Protein AF-K6V231-F1 (afdb_monomer)

Nearest PDB structures (foldseek):
  6s7t-assembly1_A  TM=4.686E-01  e=3.035E-02  Homo sapiens
  8b6l-assembly1_I  TM=4.261E-01  e=8.753E-02  Homo sapiens

Foldseek 3Di:
DPPVVVVVVVVVVVVVVVVVVVVVVVVVVVVVVVVVQVVVLVVCLVVLLVVLLVLLLVLLVVLLVVLQVVCVVDPDDDQCVCVVDVCPPDPLCSSQSSQCPDVSVLLLVCLVVQNFAPDLLSLQFFCLLSVVLNVVVVVCPPVCPPDDPSSSSWVSLLVVLSVLLSLLLSLQLLLLLLVLVVVLVVVVVLDDDPPPDDDDDDDDDDDDDDDDDDDDDPPPPPPPPDLSVPCNGSVSSNVVSSVRSVVSSNDPVCSLSRGSHLCSLLSSLQSQLSSLLSVLVVDPVVCSVVSPVSSLLSLQSSCSRGVLSLLVLLLLVLSLCQPQPLNCVVLVVDDPPDDDDDDDDDDDDDDDDDDDDDDDDDDDDDDDDDDDPPPVVVSVVCVVPPVSVVSNCVSVVVSVVSSCSSCVSVVLSQLLSCCLAQFQQDDPVVNVQSSNVVSSSVVCVVCVVVSVVSPPGPDDDDPPRDHDPQSPDPDRGSNQVSCCPPVVFDQQCCVVPNDPVVVVCVVVVVVLCCVVVSCVVDVPPPDPDDDDPSNDSVNSVNVSVVVVVRRD

Solvent-accessible surface area (backbone atoms only — not comparable to full-atom values): 32390 Å² total; per-residue (Å²): 142,81,70,75,68,56,64,56,56,59,49,57,55,52,52,55,52,50,53,55,50,50,54,54,50,53,53,50,50,54,48,50,51,50,51,52,50,50,52,58,48,63,70,47,49,63,59,50,46,50,50,52,38,52,52,35,50,52,50,49,53,51,51,51,52,50,49,47,54,48,55,72,75,43,84,74,86,79,65,64,60,60,76,76,49,83,48,93,84,44,77,64,42,78,59,49,54,70,38,35,50,77,72,14,40,58,44,49,52,25,34,75,55,63,40,44,57,89,51,78,68,51,68,74,60,47,60,45,52,28,52,52,42,45,51,53,52,61,72,51,62,84,76,57,87,87,58,52,72,67,53,48,50,45,49,50,31,23,54,52,13,43,54,29,37,30,51,23,38,46,27,42,25,52,34,44,30,54,53,45,50,53,54,44,52,59,52,60,74,70,55,73,83,80,82,78,85,76,87,80,83,90,86,82,88,83,91,80,90,81,90,82,89,84,82,89,82,85,78,80,76,78,77,82,86,43,82,75,81,64,41,84,44,73,68,44,28,49,52,52,12,50,51,53,24,46,56,65,56,69,44,80,84,42,58,45,31,53,12,31,50,53,49,8,55,32,47,22,25,45,38,40,16,53,31,25,45,56,47,20,76,77,42,62,77,80,56,16,59,55,26,41,50,52,13,41,52,25,30,15,54,19,11,32,40,35,73,74,28,50,56,53,50,46,45,50,48,46,49,53,49,64,68,30,67,64,55,38,52,77,69,64,75,64,79,84,78,78,82,82,85,81,83,86,77,83,88,78,91,82,82,90,88,83,82,89,82,89,80,89,87,88,89,84,82,90,80,91,80,91,77,82,79,56,72,65,60,59,56,54,55,54,55,65,40,68,68,54,45,49,52,52,52,52,52,52,51,49,51,49,52,49,48,48,52,25,42,42,46,45,52,54,54,52,47,50,54,41,56,73,72,59,50,76,62,63,55,70,71,56,48,66,59,39,33,22,47,67,53,37,53,55,54,43,71,74,43,52,65,69,68,70,59,61,81,88,42,76,86,76,95,66,98,80,70,83,80,53,79,44,61,75,39,98,71,62,45,64,59,63,48,39,32,43,74,77,66,69,48,43,82,47,33,46,82,77,59,69,55,78,70,60,61,79,47,41,72,58,53,49,54,53,49,50,53,52,52,48,47,73,76,54,72,83,57,77,76,96,54,79,87,62,70,85,7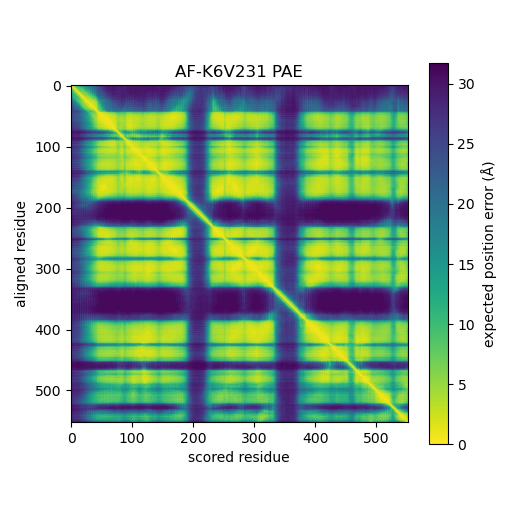1,40,79,63,41,27,55,52,52,45,51,49,57,58,63,42,66,83

pLDDT: mean 71.17, std 23.86, range [22.12, 97.31]

Radius of gyration: 33.74 Å; Cα contacts (8 Å, |Δi|>4): 438; chains: 1; bounding box: 111×72×109 Å

Structure (mmCIF, N/CA/C/O backbone):
data_AF-K6V231-F1
#
_entry.id   AF-K6V231-F1
#
loop_
_atom_site.group_PDB
_atom_site.id
_atom_site.type_symbol
_atom_site.label_atom_id
_atom_site.label_alt_id
_atom_site.label_comp_id
_atom_site.label_asym_id
_atom_site.label_entity_id
_atom_site.label_seq_id
_atom_site.pdbx_PDB_ins_code
_atom_site.Cartn_x
_atom_site.Cartn_y
_atom_site.Cartn_z
_atom_site.occupancy
_atom_site.B_iso_or_equiv
_atom_site.auth_seq_id
_atom_site.auth_comp_id
_atom_site.auth_asym_id
_atom_site.auth_atom_id
_atom_site.pdbx_PDB_model_num
ATOM 1 N N . MET A 1 1 ? -56.237 8.944 68.461 1.00 47.88 1 MET A N 1
ATOM 2 C CA . MET A 1 1 ? -56.038 8.348 67.117 1.00 47.88 1 MET A CA 1
ATOM 3 C C . MET A 1 1 ? -55.578 9.382 66.072 1.00 47.88 1 MET A C 1
ATOM 5 O O . MET A 1 1 ? -56.003 9.311 64.929 1.00 47.88 1 MET A O 1
ATOM 9 N N . ARG A 1 2 ? -54.722 10.358 66.423 1.00 43.94 2 ARG A N 1
ATOM 10 C CA . ARG A 1 2 ? -54.173 11.336 65.455 1.00 43.94 2 ARG A CA 1
ATOM 11 C C . ARG A 1 2 ? -52.656 11.549 65.567 1.00 43.94 2 ARG A C 1
ATOM 13 O O . ARG A 1 2 ? -52.140 12.399 64.859 1.00 43.94 2 ARG A O 1
ATOM 20 N N . ASP A 1 3 ? -51.979 10.759 66.405 1.00 43.75 3 ASP A N 1
ATOM 21 C CA . ASP A 1 3 ? -50.523 10.831 66.617 1.00 43.75 3 ASP A CA 1
ATOM 22 C C . ASP A 1 3 ? -49.759 9.601 66.097 1.00 43.75 3 ASP A C 1
ATOM 24 O O . ASP A 1 3 ? -48.556 9.677 65.895 1.00 43.75 3 ASP A O 1
ATOM 28 N N . GLU A 1 4 ? -50.432 8.488 65.781 1.00 44.66 4 GLU A N 1
ATOM 29 C CA . GLU A 1 4 ? -49.761 7.282 65.253 1.00 44.66 4 GLU A CA 1
ATOM 30 C C . GLU A 1 4 ? -49.577 7.296 63.724 1.00 44.66 4 GLU A C 1
ATOM 32 O O . GLU A 1 4 ? -48.798 6.516 63.192 1.00 44.66 4 GLU A O 1
ATOM 37 N N . GLY A 1 5 ? -50.243 8.205 63.001 1.00 41.81 5 GLY A N 1
ATOM 38 C CA . GLY A 1 5 ? -50.117 8.322 61.540 1.00 41.81 5 GLY A CA 1
ATOM 39 C C . GLY A 1 5 ? -48.947 9.191 61.062 1.00 41.81 5 GLY A C 1
ATOM 40 O O . GLY A 1 5 ? -48.560 9.095 59.905 1.00 41.81 5 GLY A O 1
ATOM 41 N N . ARG A 1 6 ? -48.376 10.034 61.935 1.00 41.50 6 ARG A N 1
ATOM 42 C CA . ARG A 1 6 ? -47.298 10.973 61.569 1.00 41.50 6 ARG A CA 1
ATOM 43 C C . ARG A 1 6 ? -45.908 10.337 61.654 1.00 41.50 6 ARG A C 1
ATOM 45 O O . ARG A 1 6 ? -45.062 10.613 60.818 1.00 41.50 6 ARG A O 1
ATOM 52 N N . ALA A 1 7 ? -45.720 9.419 62.603 1.00 45.03 7 ALA A N 1
ATOM 53 C CA . ALA A 1 7 ? -44.457 8.709 62.804 1.00 45.03 7 ALA A CA 1
ATOM 54 C C . ALA A 1 7 ? -44.147 7.672 61.704 1.00 45.03 7 ALA A C 1
ATOM 56 O O . ALA A 1 7 ? -42.986 7.349 61.484 1.00 45.03 7 ALA A O 1
ATOM 57 N N . VAL A 1 8 ? -45.165 7.161 61.000 1.00 49.16 8 VAL A N 1
ATOM 58 C CA . VAL A 1 8 ? -44.975 6.205 59.891 1.00 49.16 8 VAL A CA 1
ATOM 59 C C . VAL A 1 8 ? -44.583 6.928 58.594 1.00 49.16 8 VAL A C 1
ATOM 61 O O . VAL A 1 8 ? -43.718 6.449 57.872 1.00 49.16 8 VAL A O 1
ATOM 64 N N . GLN A 1 9 ? -45.136 8.120 58.343 1.00 43.50 9 GLN A N 1
ATOM 65 C CA . GLN A 1 9 ? -44.786 8.940 57.174 1.00 43.50 9 GLN A CA 1
ATOM 66 C C . GLN A 1 9 ? -43.379 9.554 57.266 1.00 43.50 9 GLN A C 1
ATOM 68 O O . GLN A 1 9 ? -42.670 9.593 56.266 1.00 43.50 9 GLN A O 1
ATOM 73 N N . GLU A 1 10 ? -42.943 9.976 58.460 1.00 44.50 10 GLU A N 1
ATOM 74 C CA . GLU A 1 10 ? -41.580 10.496 58.668 1.00 44.50 10 GLU A CA 1
ATOM 75 C C . GLU A 1 10 ? -40.501 9.399 58.577 1.00 44.50 10 GLU A C 1
ATOM 77 O O . GLU A 1 10 ? -39.359 9.703 58.245 1.00 44.50 10 GLU A O 1
ATOM 82 N N . GLY A 1 11 ? -40.847 8.128 58.825 1.00 43.41 11 GLY A N 1
ATOM 83 C CA . GLY A 1 11 ? -39.935 6.989 58.667 1.00 43.41 11 GLY A CA 1
ATOM 84 C C . GLY A 1 11 ? -39.717 6.574 57.207 1.00 43.41 11 GLY A C 1
ATOM 85 O O . GLY A 1 11 ? -38.583 6.322 56.810 1.00 43.41 11 GLY A O 1
ATOM 86 N N . GLU A 1 12 ? -40.776 6.564 56.389 1.00 45.47 12 GLU A N 1
ATOM 87 C CA . GLU A 1 12 ? -40.689 6.213 54.960 1.00 45.47 12 GLU A CA 1
ATOM 88 C C . GLU A 1 12 ? -39.996 7.300 54.114 1.00 45.47 12 GLU A C 1
ATOM 90 O O . GLU A 1 12 ? -39.279 6.971 53.168 1.00 45.47 12 GLU A O 1
ATOM 95 N N . GLU A 1 13 ? -40.137 8.589 54.460 1.00 42.22 13 GLU A N 1
ATOM 96 C CA . GLU A 1 13 ? -39.382 9.675 53.805 1.00 42.22 13 GLU A CA 1
ATOM 97 C C . GLU A 1 13 ? -37.883 9.649 54.159 1.00 42.22 13 GLU A C 1
ATOM 99 O O . GLU A 1 13 ? -37.046 9.996 53.321 1.00 42.22 13 GLU A O 1
ATOM 104 N N . HIS A 1 14 ? -37.526 9.202 55.369 1.00 45.19 14 HIS A N 1
ATOM 105 C CA . HIS A 1 14 ? -36.130 9.089 55.802 1.00 45.19 14 HIS A CA 1
ATOM 106 C C . HIS A 1 14 ? -35.399 7.902 55.149 1.00 45.19 14 HIS A C 1
ATOM 108 O O . HIS A 1 14 ? -34.222 8.039 54.809 1.00 45.19 14 HIS A O 1
ATOM 114 N N . ASP A 1 15 ? -36.087 6.775 54.926 1.00 48.91 15 ASP A N 1
ATOM 115 C CA . ASP A 1 15 ? -35.526 5.608 54.222 1.00 48.91 15 ASP A CA 1
ATOM 116 C C . ASP A 1 15 ? -35.335 5.885 52.718 1.00 48.91 15 ASP A C 1
ATOM 118 O O . ASP A 1 15 ? -34.279 5.576 52.163 1.00 48.91 15 ASP A O 1
ATOM 122 N N . GLN A 1 16 ? -36.284 6.571 52.063 1.00 46.75 16 GLN A N 1
ATOM 123 C CA . GLN A 1 16 ? -36.151 6.944 50.644 1.00 46.75 16 GLN A CA 1
ATOM 124 C C . GLN A 1 16 ? -35.034 7.975 50.393 1.00 46.75 16 GLN A C 1
ATOM 126 O O . GLN A 1 16 ? -34.379 7.938 49.349 1.00 46.75 16 GLN A O 1
ATOM 131 N N . GLN A 1 17 ? -34.777 8.887 51.340 1.00 42.44 17 GLN A N 1
ATOM 132 C CA . GLN A 1 17 ? -33.642 9.818 51.258 1.00 42.44 17 GLN A CA 1
ATOM 133 C C . GLN A 1 17 ? -32.291 9.129 51.503 1.00 42.44 17 GLN A C 1
ATOM 135 O O . GLN A 1 17 ? -31.295 9.527 50.896 1.00 42.44 17 GLN A O 1
ATOM 140 N N . GLY A 1 18 ? -32.248 8.096 52.351 1.00 46.84 18 GLY A N 1
ATOM 141 C CA . GLY A 1 18 ? -31.050 7.290 52.599 1.00 46.84 18 GLY A CA 1
ATOM 142 C C . GLY A 1 18 ? -30.643 6.432 51.397 1.00 46.84 18 GLY A C 1
ATOM 143 O O . GLY A 1 18 ? -29.465 6.409 51.041 1.00 46.84 18 GLY A O 1
ATOM 144 N N . GLU A 1 19 ? -31.606 5.795 50.722 1.00 49.88 19 GLU A N 1
ATOM 145 C CA . GLU A 1 19 ? -31.354 5.026 49.492 1.00 49.88 19 GLU A CA 1
ATOM 146 C C . GLU A 1 19 ? -30.907 5.925 48.327 1.00 49.88 19 GLU A C 1
ATOM 148 O O . GLU A 1 19 ? -29.916 5.617 47.666 1.00 49.88 19 GLU A O 1
ATOM 153 N N . GLN A 1 20 ? -31.543 7.089 48.128 1.00 45.91 20 GLN A N 1
ATOM 154 C CA . GLN A 1 20 ? -31.125 8.043 47.087 1.00 45.91 20 GLN A CA 1
ATOM 155 C C . GLN A 1 20 ? -29.734 8.645 47.341 1.00 45.91 20 GLN A C 1
ATOM 157 O O . GLN A 1 20 ? -29.001 8.915 46.388 1.00 45.91 20 GLN A O 1
ATOM 162 N N . GLN A 1 21 ? -29.346 8.861 48.603 1.00 45.47 21 GLN A N 1
ATOM 163 C CA . GLN A 1 21 ? -27.990 9.308 48.948 1.00 45.47 21 GLN A CA 1
ATOM 164 C C . GLN A 1 21 ? -26.950 8.195 48.764 1.00 45.47 21 GLN A C 1
ATOM 166 O O . GLN A 1 21 ? -25.845 8.480 48.305 1.00 45.47 21 GLN A O 1
ATOM 171 N N . GLY A 1 22 ? -27.307 6.940 49.060 1.00 51.12 22 GLY A N 1
ATOM 172 C CA . GLY A 1 22 ? -26.462 5.770 48.813 1.00 51.12 22 GLY A CA 1
ATOM 173 C C . GLY A 1 22 ? -26.169 5.559 47.327 1.00 51.12 22 GLY A C 1
ATOM 174 O O . GLY A 1 22 ? -25.004 5.459 46.951 1.00 51.12 22 GLY A O 1
ATOM 175 N N . GLU A 1 23 ? -27.197 5.596 46.472 1.00 52.31 23 GLU A N 1
ATOM 176 C CA . GLU A 1 23 ? -27.041 5.459 45.015 1.00 52.31 23 GLU A CA 1
ATOM 177 C C . GLU A 1 23 ? -26.208 6.600 44.408 1.00 52.31 23 GLU A C 1
ATOM 179 O O . GLU A 1 23 ? -25.326 6.358 43.584 1.00 52.31 23 GLU A O 1
ATOM 184 N N . GLN A 1 24 ? -26.417 7.846 44.852 1.00 48.44 24 GLN A N 1
ATOM 185 C CA . GLN A 1 24 ? -25.622 8.993 44.390 1.00 48.44 24 GLN A CA 1
ATOM 186 C C . GLN A 1 24 ? -24.156 8.913 44.830 1.00 48.44 24 GLN A C 1
ATOM 188 O O . GLN A 1 24 ? -23.265 9.358 44.101 1.00 48.44 24 GLN A O 1
ATOM 193 N N . GLN A 1 25 ? -23.889 8.358 46.013 1.00 54.31 25 GLN A N 1
ATOM 194 C CA . GLN A 1 25 ? -22.534 8.186 46.524 1.00 54.31 25 GLN A CA 1
ATOM 195 C C . GLN A 1 25 ? -21.801 7.039 45.814 1.00 54.31 25 GLN A C 1
ATOM 197 O O . GLN A 1 25 ? -20.637 7.203 45.451 1.00 54.31 25 GLN A O 1
ATOM 202 N N . GLU A 1 26 ? -22.488 5.934 45.519 1.00 57.78 26 GLU A N 1
ATOM 203 C CA . GLU A 1 26 ? -21.943 4.810 44.747 1.00 57.78 26 GLU A CA 1
ATOM 204 C C . GLU A 1 26 ? -21.671 5.207 43.282 1.00 57.78 26 GLU A C 1
ATOM 206 O O . GLU A 1 26 ? -20.626 4.874 42.717 1.00 57.78 26 GLU A O 1
ATOM 211 N N . GLU A 1 27 ? -22.550 6.014 42.675 1.00 52.41 27 GLU A N 1
ATOM 212 C CA . GLU A 1 27 ? -22.353 6.566 41.329 1.00 52.41 27 GLU A CA 1
ATOM 213 C C . GLU A 1 27 ? -21.191 7.580 41.288 1.00 52.41 27 GLU A C 1
ATOM 215 O O . GLU A 1 27 ? -20.406 7.603 40.332 1.00 52.41 27 GLU A O 1
ATOM 220 N N . ALA A 1 28 ? -21.018 8.387 42.341 1.00 54.97 28 ALA A N 1
ATOM 221 C CA . ALA A 1 28 ? -19.897 9.317 42.474 1.00 54.97 28 ALA A CA 1
ATOM 222 C C . ALA A 1 28 ? -18.553 8.599 42.691 1.00 54.97 28 ALA A C 1
ATOM 224 O O . ALA A 1 28 ? -17.553 8.996 42.085 1.00 54.97 28 ALA A O 1
ATOM 225 N N . GLU A 1 29 ? -18.517 7.534 43.496 1.00 60.69 29 GLU A N 1
ATOM 226 C CA . GLU A 1 29 ? -17.324 6.700 43.697 1.00 60.69 29 GLU A CA 1
ATOM 227 C C . GLU A 1 29 ? -16.947 5.941 42.419 1.00 60.69 29 GLU A C 1
ATOM 229 O O . GLU A 1 29 ? -15.789 5.996 41.995 1.00 60.69 29 GLU A O 1
ATOM 234 N N . ALA A 1 30 ? -17.917 5.337 41.724 1.00 54.00 30 ALA A N 1
ATOM 235 C CA . ALA A 1 30 ? -17.689 4.676 40.438 1.00 54.00 30 ALA A CA 1
ATOM 236 C C . ALA A 1 30 ? -17.174 5.655 39.368 1.00 54.00 30 ALA A C 1
ATOM 238 O O . ALA A 1 30 ? -16.285 5.326 38.572 1.00 54.00 30 ALA A O 1
ATOM 239 N N . LYS A 1 31 ? -17.689 6.890 39.361 1.00 52.31 31 LYS A N 1
ATOM 240 C CA . LYS A 1 31 ? -17.222 7.955 38.468 1.00 52.31 31 LYS A CA 1
ATOM 241 C C . LYS A 1 31 ? -15.811 8.430 38.825 1.00 52.31 31 LYS A C 1
ATOM 243 O O . LYS A 1 31 ? -14.994 8.603 37.921 1.00 52.31 31 LYS A O 1
ATOM 248 N N . ALA A 1 32 ? -15.490 8.580 40.110 1.00 53.72 32 ALA A N 1
ATOM 249 C CA . ALA A 1 32 ? -14.155 8.954 40.574 1.00 53.72 32 ALA A CA 1
ATOM 250 C C . ALA A 1 32 ? -13.108 7.864 40.276 1.00 53.72 32 ALA A C 1
ATOM 252 O O . ALA A 1 32 ? -12.003 8.177 39.823 1.00 53.72 32 ALA A O 1
ATOM 253 N N . GLU A 1 33 ? -13.453 6.584 40.447 1.00 59.62 33 GLU A N 1
ATOM 254 C CA . GLU A 1 33 ? -12.597 5.462 40.045 1.00 59.62 33 GLU A CA 1
ATOM 255 C C . GLU A 1 33 ? -12.390 5.414 38.526 1.00 59.62 33 GLU A C 1
ATOM 257 O O . GLU A 1 33 ? -11.259 5.229 38.066 1.00 59.62 33 GLU A O 1
ATOM 262 N N . ALA A 1 34 ? -13.441 5.646 37.732 1.00 56.69 34 ALA A N 1
ATOM 263 C CA . ALA A 1 34 ? -13.340 5.709 36.275 1.00 56.69 34 ALA A CA 1
ATOM 264 C C . ALA A 1 34 ? -12.466 6.886 35.800 1.00 56.69 34 ALA A C 1
ATOM 266 O O . ALA A 1 34 ? -11.650 6.726 34.886 1.00 56.69 34 ALA A O 1
ATOM 267 N N . GLU A 1 35 ? -12.582 8.056 36.433 1.00 58.66 35 GLU A N 1
ATOM 268 C CA . GLU A 1 35 ? -11.759 9.236 36.145 1.00 58.66 35 GLU A CA 1
ATOM 269 C C . GLU A 1 35 ? -10.291 9.026 36.557 1.00 58.66 35 GLU A C 1
ATOM 271 O O . GLU A 1 35 ? -9.379 9.364 35.792 1.00 58.66 35 GLU A O 1
ATOM 276 N N . ALA A 1 36 ? -10.038 8.383 37.701 1.00 59.19 36 ALA A N 1
ATOM 277 C CA . ALA A 1 36 ? -8.696 8.009 38.145 1.00 59.19 36 ALA A CA 1
ATOM 278 C C . ALA A 1 36 ? -8.057 6.933 37.242 1.00 59.19 36 ALA A C 1
ATOM 280 O O . ALA A 1 36 ? -6.874 7.039 36.885 1.00 59.19 36 ALA A O 1
ATOM 281 N N . GLU A 1 37 ? -8.823 5.922 36.809 1.00 62.72 37 GLU A N 1
ATOM 282 C CA . GLU A 1 37 ? -8.374 4.904 35.850 1.00 62.72 37 GLU A CA 1
ATOM 283 C C . GLU A 1 37 ? -8.067 5.559 34.491 1.00 62.72 37 GLU A C 1
ATOM 285 O O . GLU A 1 37 ? -7.010 5.299 33.906 1.00 62.72 37 GLU A O 1
ATOM 290 N N . ALA A 1 38 ? -8.905 6.486 34.016 1.00 60.34 38 ALA A N 1
ATOM 291 C CA . ALA A 1 38 ? -8.681 7.236 32.779 1.00 60.34 38 ALA A CA 1
ATOM 292 C C . ALA A 1 38 ? -7.434 8.141 32.847 1.00 60.34 38 ALA A C 1
ATOM 294 O O . ALA A 1 38 ? -6.640 8.170 31.899 1.00 60.34 38 ALA A O 1
ATOM 295 N N . ALA A 1 39 ? -7.208 8.831 33.969 1.00 59.91 39 ALA A N 1
ATOM 296 C CA . ALA A 1 39 ? -6.024 9.664 34.189 1.00 59.91 39 ALA A CA 1
ATOM 297 C C . ALA A 1 39 ? -4.733 8.826 34.212 1.00 59.91 39 ALA A C 1
ATOM 299 O O . ALA A 1 39 ? -3.758 9.140 33.521 1.00 59.91 39 ALA A O 1
ATOM 300 N N . LYS A 1 40 ? -4.747 7.688 34.919 1.00 62.22 40 LYS A N 1
ATOM 301 C CA . LYS A 1 40 ? -3.624 6.737 34.962 1.00 62.22 40 LYS A CA 1
ATOM 302 C C . LYS A 1 40 ? -3.366 6.077 33.605 1.00 62.22 40 LYS A C 1
ATOM 304 O O . LYS A 1 40 ? -2.225 5.743 33.280 1.00 62.22 40 LYS A O 1
ATOM 309 N N . THR A 1 41 ? -4.406 5.902 32.794 1.00 65.06 41 THR A N 1
ATOM 310 C CA . THR A 1 41 ? -4.303 5.366 31.430 1.00 65.06 41 THR A CA 1
ATOM 311 C C . THR A 1 41 ? -3.628 6.362 30.488 1.00 65.06 41 THR A C 1
ATOM 313 O O . THR A 1 41 ? -2.702 5.982 29.770 1.00 65.06 41 THR A O 1
ATOM 316 N N . LYS A 1 42 ? -4.011 7.645 30.541 1.00 62.38 42 LYS A N 1
ATOM 317 C CA . LYS A 1 42 ? -3.398 8.711 29.729 1.00 62.38 42 LYS A CA 1
ATOM 318 C C . LYS A 1 42 ? -1.912 8.913 30.034 1.00 62.38 42 LYS A C 1
ATOM 320 O O . LYS A 1 42 ? -1.138 9.112 29.104 1.00 62.38 42 LYS A O 1
ATOM 325 N N . LEU A 1 43 ? -1.502 8.806 31.301 1.00 63.72 43 LEU A N 1
ATOM 326 C CA . LEU A 1 43 ? -0.103 9.009 31.703 1.00 63.72 43 LEU A CA 1
ATOM 327 C C . LEU A 1 43 ? 0.847 7.929 31.151 1.00 63.72 43 LEU A C 1
ATOM 329 O O . LEU A 1 43 ? 2.011 8.204 30.877 1.00 63.72 43 LEU A O 1
ATOM 333 N N . ASN A 1 44 ? 0.355 6.702 30.966 1.00 77.31 44 ASN A N 1
ATOM 334 C CA . ASN A 1 44 ? 1.194 5.559 30.600 1.00 77.31 44 ASN A CA 1
ATOM 335 C C . ASN A 1 44 ? 1.212 5.238 29.095 1.00 77.31 44 ASN A C 1
ATOM 337 O O . ASN A 1 44 ? 2.088 4.506 28.641 1.00 77.31 44 ASN A O 1
ATOM 341 N N . LEU A 1 45 ? 0.269 5.775 28.315 1.00 81.56 45 LEU A N 1
ATOM 342 C CA . LEU A 1 45 ? 0.182 5.521 26.875 1.00 81.56 45 LEU A CA 1
ATOM 343 C C . LEU A 1 45 ? 1.431 5.992 26.091 1.00 81.56 45 LEU A C 1
ATOM 345 O O . LEU A 1 45 ? 1.916 5.228 25.258 1.00 81.56 45 LEU A O 1
ATOM 349 N N . PRO A 1 46 ? 2.013 7.183 26.350 1.00 88.19 46 PRO A N 1
ATOM 350 C CA . PRO A 1 46 ? 3.218 7.623 25.641 1.00 88.19 46 PRO A CA 1
ATOM 351 C C . PRO A 1 46 ? 4.437 6.736 25.922 1.00 88.19 46 PRO A C 1
ATOM 353 O O . PRO A 1 46 ? 5.208 6.438 25.012 1.00 88.19 46 PRO A O 1
ATOM 356 N N . ALA A 1 47 ? 4.591 6.280 27.170 1.00 89.81 47 ALA A N 1
ATOM 357 C CA . ALA A 1 47 ? 5.671 5.376 27.560 1.00 89.81 47 ALA A CA 1
ATOM 358 C C . ALA A 1 47 ? 5.547 4.015 26.856 1.00 89.81 47 ALA A C 1
ATOM 360 O O . ALA A 1 47 ? 6.544 3.454 26.393 1.00 89.81 47 ALA A O 1
ATOM 361 N N . ASP A 1 48 ? 4.319 3.513 26.713 1.00 89.81 48 ASP A N 1
ATOM 362 C CA . ASP A 1 48 ? 4.052 2.277 25.984 1.00 89.81 48 ASP A CA 1
ATOM 363 C C . ASP A 1 48 ? 4.410 2.400 24.503 1.00 89.81 48 ASP A C 1
ATOM 365 O O . ASP A 1 48 ? 5.134 1.561 23.966 1.00 89.81 48 ASP A O 1
ATOM 369 N N . VAL A 1 49 ? 3.955 3.476 23.857 1.00 93.00 49 VAL A N 1
ATOM 370 C CA . VAL A 1 49 ? 4.252 3.761 22.448 1.00 93.00 49 VAL A CA 1
ATOM 371 C C . VAL A 1 49 ? 5.759 3.874 22.221 1.00 93.00 49 VAL A C 1
ATOM 373 O O . VAL A 1 49 ? 6.277 3.281 21.275 1.00 93.00 49 VAL A O 1
ATOM 376 N N . LEU A 1 50 ? 6.481 4.564 23.110 1.00 94.69 50 LEU A N 1
ATOM 377 C CA . LEU A 1 50 ? 7.939 4.666 23.038 1.00 94.69 50 LEU A CA 1
ATOM 378 C C . LEU A 1 50 ? 8.612 3.293 23.169 1.00 94.69 50 LEU A C 1
ATOM 380 O O . LEU A 1 50 ? 9.545 2.991 22.428 1.00 94.69 50 LEU A O 1
ATOM 384 N N . THR A 1 51 ? 8.112 2.441 24.066 1.00 94.31 51 THR A N 1
ATOM 385 C CA . THR A 1 51 ? 8.626 1.077 24.257 1.00 94.31 51 THR A CA 1
ATOM 386 C C . THR A 1 51 ? 8.406 0.219 23.010 1.00 94.31 51 THR A C 1
ATOM 388 O O . THR A 1 51 ? 9.328 -0.476 22.576 1.00 94.31 51 THR A O 1
ATOM 391 N N . VAL A 1 52 ? 7.224 0.295 22.388 1.00 95.06 52 VAL A N 1
ATOM 392 C CA . VAL A 1 52 ? 6.934 -0.398 21.121 1.00 95.06 52 VAL A CA 1
ATOM 393 C C . VAL A 1 52 ? 7.861 0.105 20.015 1.00 95.06 52 VAL A C 1
ATOM 395 O O . VAL A 1 52 ? 8.467 -0.703 19.313 1.00 95.06 52 VAL A O 1
ATOM 398 N N . ALA A 1 53 ? 8.027 1.423 19.896 1.00 96.44 53 ALA A N 1
ATOM 399 C CA . ALA A 1 53 ? 8.868 2.035 18.874 1.00 96.44 53 ALA A CA 1
ATOM 400 C C . ALA A 1 53 ? 10.346 1.640 19.016 1.00 96.44 53 ALA A C 1
ATOM 402 O O . ALA A 1 53 ? 10.974 1.225 18.041 1.00 96.44 53 ALA A O 1
ATOM 403 N N . ALA A 1 54 ? 10.887 1.711 20.237 1.00 96.62 54 ALA A N 1
ATOM 404 C CA . ALA A 1 54 ? 12.253 1.298 20.542 1.00 96.62 54 ALA A CA 1
ATOM 405 C C . ALA A 1 54 ? 12.464 -0.194 20.248 1.00 96.62 54 ALA A C 1
ATOM 407 O O . ALA A 1 54 ? 13.434 -0.561 19.585 1.00 96.62 54 ALA A O 1
ATOM 408 N N . THR A 1 55 ? 11.527 -1.048 20.674 1.00 94.88 55 THR A N 1
ATOM 409 C CA . THR A 1 55 ? 11.579 -2.492 20.396 1.00 94.88 55 THR A CA 1
ATOM 410 C C . THR A 1 55 ? 11.584 -2.766 18.894 1.00 94.88 55 THR A C 1
ATOM 412 O O . THR A 1 55 ? 12.434 -3.512 18.408 1.00 94.88 55 THR A O 1
ATOM 415 N N . ALA A 1 56 ? 10.685 -2.124 18.144 1.00 94.25 56 ALA A N 1
ATOM 416 C CA . ALA A 1 56 ? 10.613 -2.262 16.695 1.00 94.25 56 ALA A CA 1
ATOM 417 C C . ALA A 1 56 ? 11.924 -1.842 16.019 1.00 94.25 56 ALA A C 1
ATOM 419 O O . ALA A 1 56 ? 12.447 -2.586 15.190 1.00 94.25 56 ALA A O 1
ATOM 420 N N . LEU A 1 57 ? 12.501 -0.704 16.414 1.00 94.50 57 LEU A N 1
ATOM 421 C CA . LEU A 1 57 ? 13.761 -0.217 15.857 1.00 94.50 57 LEU A CA 1
ATOM 422 C C . LEU A 1 57 ? 14.930 -1.173 16.137 1.00 94.50 57 LEU A C 1
ATOM 424 O O . LEU A 1 57 ? 15.685 -1.495 15.219 1.00 94.50 57 LEU A O 1
ATOM 428 N N . ILE A 1 58 ? 15.051 -1.675 17.371 1.00 94.44 58 ILE A N 1
ATOM 429 C CA . ILE A 1 58 ? 16.089 -2.646 17.751 1.00 94.44 58 ILE A CA 1
ATOM 430 C C . ILE A 1 58 ? 15.953 -3.920 16.916 1.00 94.44 58 ILE A C 1
ATOM 432 O O . ILE A 1 58 ? 16.928 -4.380 16.324 1.00 94.44 58 ILE A O 1
ATOM 436 N N . VAL A 1 59 ? 14.744 -4.476 16.807 1.00 93.00 59 VAL A N 1
ATOM 437 C CA . VAL A 1 59 ? 14.513 -5.699 16.027 1.00 93.00 59 VAL A CA 1
ATOM 438 C C . VAL A 1 59 ? 14.831 -5.480 14.546 1.00 93.00 59 VAL A C 1
ATOM 440 O O . VAL A 1 59 ? 15.393 -6.369 13.905 1.00 93.00 59 VAL A O 1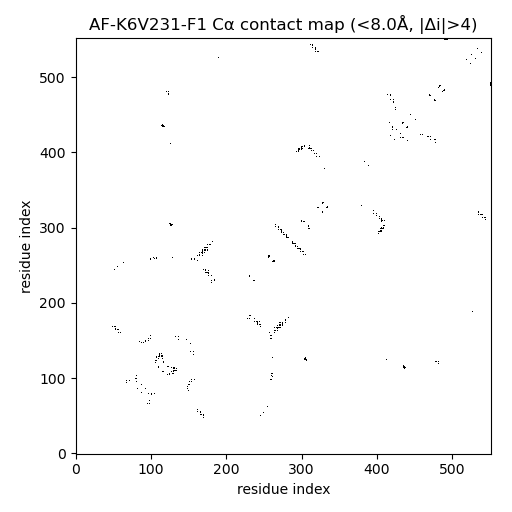
ATOM 443 N N . ARG A 1 60 ? 14.539 -4.302 13.984 1.00 91.94 60 ARG A N 1
ATOM 444 C CA . ARG A 1 60 ? 14.916 -3.953 12.604 1.00 91.94 60 ARG A CA 1
ATOM 445 C C . ARG A 1 60 ? 16.421 -3.806 12.416 1.00 91.94 60 ARG A C 1
ATOM 447 O O . ARG A 1 60 ? 16.942 -4.362 11.452 1.00 91.94 60 ARG A O 1
ATOM 454 N N . ALA A 1 61 ? 17.129 -3.182 13.353 1.00 91.94 61 ALA A N 1
ATOM 455 C CA . ALA A 1 61 ? 18.589 -3.125 13.327 1.00 91.94 61 ALA A CA 1
ATOM 456 C C . ALA A 1 61 ? 19.216 -4.532 13.377 1.00 91.94 61 ALA A C 1
ATOM 458 O O . ALA A 1 61 ? 20.099 -4.846 12.577 1.00 91.94 61 ALA A O 1
ATOM 459 N N . LEU A 1 62 ? 18.703 -5.414 14.245 1.00 91.81 62 LEU A N 1
ATOM 460 C CA . LEU A 1 62 ? 19.135 -6.814 14.322 1.00 91.81 62 LEU A CA 1
ATOM 461 C C . LEU A 1 62 ? 18.825 -7.588 13.031 1.00 91.81 62 LEU A C 1
ATOM 463 O O . LEU A 1 62 ? 19.671 -8.339 12.556 1.00 91.81 62 LEU A O 1
ATOM 467 N N . THR A 1 63 ? 17.649 -7.376 12.431 1.00 90.94 63 THR A N 1
ATOM 468 C CA . THR A 1 63 ? 17.247 -8.015 11.162 1.00 90.94 63 THR A CA 1
ATOM 469 C C . THR A 1 63 ? 18.156 -7.575 10.009 1.00 90.94 63 THR A C 1
ATOM 471 O O . THR A 1 63 ? 18.601 -8.405 9.213 1.00 90.94 63 THR A O 1
ATOM 474 N N . ALA A 1 64 ? 18.479 -6.282 9.930 1.00 90.38 64 ALA A N 1
ATOM 475 C CA . ALA A 1 64 ? 19.401 -5.749 8.934 1.00 90.38 64 ALA A CA 1
ATOM 476 C C . ALA A 1 64 ? 20.816 -6.322 9.118 1.00 90.38 64 ALA A C 1
ATOM 478 O O . ALA A 1 64 ? 21.409 -6.807 8.155 1.00 90.38 64 ALA A O 1
ATOM 479 N N . GLY A 1 65 ? 21.324 -6.354 10.356 1.00 91.12 65 GLY A N 1
ATOM 480 C CA . GLY A 1 65 ? 22.617 -6.966 10.676 1.00 91.12 65 GLY A CA 1
ATOM 481 C C . GLY A 1 65 ? 22.669 -8.455 10.322 1.00 91.12 65 GLY A C 1
ATOM 482 O O . GLY A 1 65 ? 23.605 -8.897 9.659 1.00 91.12 65 GLY A O 1
ATOM 483 N N . TYR A 1 66 ? 21.630 -9.213 10.685 1.00 90.31 66 TYR A N 1
ATOM 484 C CA . TYR A 1 66 ? 21.476 -10.623 10.319 1.00 90.31 66 TYR A CA 1
ATOM 485 C C . TYR A 1 66 ? 21.524 -10.812 8.797 1.00 90.31 66 TYR A C 1
ATOM 487 O O . TYR A 1 66 ? 22.286 -11.640 8.304 1.00 90.31 66 TYR A O 1
ATOM 495 N N . THR A 1 67 ? 20.780 -10.002 8.042 1.00 89.12 67 THR A N 1
ATOM 496 C CA . THR A 1 67 ? 20.740 -10.083 6.571 1.00 89.12 67 THR A CA 1
ATOM 497 C C . THR A 1 67 ? 22.113 -9.835 5.956 1.00 89.12 67 THR A C 1
ATOM 499 O O . THR A 1 67 ? 22.555 -10.600 5.099 1.00 89.12 67 THR A O 1
ATOM 502 N N . ILE A 1 68 ? 22.823 -8.812 6.434 1.00 89.62 68 ILE A N 1
ATOM 503 C CA . ILE A 1 68 ? 24.180 -8.495 5.982 1.00 89.62 68 ILE A CA 1
ATOM 504 C C . ILE A 1 68 ? 25.120 -9.679 6.232 1.00 89.62 68 ILE A C 1
ATOM 506 O O . ILE A 1 68 ? 25.844 -10.081 5.322 1.00 89.62 68 ILE A O 1
ATOM 510 N N . ILE A 1 69 ? 25.093 -10.261 7.435 1.00 90.44 69 ILE A N 1
ATOM 511 C CA . ILE A 1 69 ? 25.936 -11.409 7.795 1.00 90.44 69 ILE A CA 1
ATOM 512 C C . ILE A 1 69 ? 25.654 -12.591 6.860 1.00 90.44 69 ILE A C 1
ATOM 514 O O . ILE A 1 69 ? 26.578 -13.124 6.246 1.00 90.44 69 ILE A O 1
ATOM 518 N N . TRP A 1 70 ? 24.385 -12.967 6.690 1.00 88.50 70 TRP A N 1
ATOM 519 C CA . TRP A 1 70 ? 24.019 -14.117 5.862 1.00 88.50 70 TRP A CA 1
ATOM 520 C C . TRP A 1 70 ? 24.278 -13.905 4.377 1.00 88.50 70 TRP A C 1
ATOM 522 O O . TRP A 1 70 ? 24.702 -14.843 3.710 1.00 88.50 70 TRP A O 1
ATOM 532 N N . SER A 1 71 ? 24.120 -12.681 3.870 1.00 86.38 71 SER A N 1
ATOM 533 C CA . SER A 1 71 ? 24.443 -12.363 2.474 1.00 86.38 71 SER A CA 1
ATOM 534 C C . SER A 1 71 ? 25.928 -12.527 2.134 1.00 86.38 71 SER A C 1
ATOM 536 O O . SER A 1 71 ? 26.271 -12.710 0.972 1.00 86.38 71 SER A O 1
ATOM 538 N N . LYS A 1 72 ? 26.813 -12.475 3.140 1.00 84.69 72 LYS A N 1
ATOM 539 C CA . LYS A 1 72 ? 28.247 -12.746 2.974 1.00 84.69 72 LYS A CA 1
ATOM 540 C C . LYS A 1 72 ? 28.599 -14.220 3.146 1.00 84.69 72 LYS A C 1
ATOM 542 O O . LYS A 1 72 ? 29.588 -14.671 2.582 1.00 84.69 72 LYS A O 1
ATOM 547 N N . LEU A 1 73 ? 27.827 -14.951 3.951 1.00 87.38 73 LEU A N 1
ATOM 548 C CA . LEU A 1 73 ? 28.049 -16.377 4.201 1.00 87.38 73 LEU A CA 1
ATOM 549 C C . LEU A 1 73 ? 27.477 -17.261 3.088 1.00 87.38 73 LEU A C 1
ATOM 551 O O . LEU A 1 73 ? 28.020 -18.328 2.815 1.00 87.38 73 LEU A O 1
ATOM 555 N N . ILE A 1 74 ? 26.382 -16.832 2.461 1.00 82.81 74 ILE A N 1
ATOM 556 C CA . ILE A 1 74 ? 25.686 -17.571 1.410 1.00 82.81 74 ILE A CA 1
ATOM 557 C C . ILE A 1 74 ? 25.746 -16.752 0.125 1.00 82.81 74 ILE A C 1
ATOM 559 O O . ILE A 1 74 ? 25.210 -15.647 0.059 1.00 82.81 74 ILE A O 1
ATOM 563 N N . ASN A 1 75 ? 26.355 -17.320 -0.916 1.00 69.19 75 ASN A N 1
ATOM 564 C CA . ASN A 1 75 ? 26.346 -16.713 -2.243 1.00 69.19 75 ASN A CA 1
ATOM 565 C C . ASN A 1 75 ? 24.908 -16.621 -2.763 1.00 69.19 75 ASN A C 1
ATOM 567 O O . ASN A 1 75 ? 24.184 -17.619 -2.803 1.00 69.19 75 ASN A O 1
ATOM 571 N N . SER A 1 76 ? 24.500 -15.427 -3.186 1.00 65.50 76 SER A N 1
ATOM 572 C CA . SER A 1 76 ? 23.197 -15.230 -3.807 1.00 65.50 76 SER A CA 1
ATOM 573 C C . SER A 1 76 ? 23.147 -15.937 -5.163 1.00 65.50 76 SER A C 1
ATOM 575 O O . SER A 1 76 ? 24.016 -15.781 -6.022 1.00 65.50 76 SER A O 1
ATOM 577 N N . TYR A 1 77 ? 22.101 -16.737 -5.363 1.00 57.03 77 TYR A N 1
ATOM 578 C CA . TYR A 1 77 ? 21.806 -17.341 -6.654 1.00 57.03 77 TYR A CA 1
ATOM 579 C C . TYR A 1 77 ? 21.352 -16.227 -7.605 1.00 57.03 77 TYR A C 1
ATOM 581 O O . TYR A 1 77 ? 20.226 -15.753 -7.498 1.00 57.03 77 TYR A O 1
ATOM 589 N N . LYS A 1 78 ? 22.241 -15.813 -8.521 1.00 53.53 78 LYS A N 1
ATOM 590 C CA . LYS A 1 78 ? 21.973 -14.875 -9.627 1.00 53.53 78 LYS A CA 1
ATOM 591 C C . LYS A 1 78 ? 21.690 -13.428 -9.171 1.00 53.53 78 LYS A C 1
ATOM 593 O O . LYS A 1 78 ? 20.552 -13.031 -8.963 1.00 53.53 78 LYS A O 1
ATOM 598 N N . SER A 1 79 ? 22.744 -12.619 -9.053 1.00 57.34 79 SER A N 1
ATOM 599 C CA . SER A 1 79 ? 22.651 -11.189 -8.722 1.00 57.34 79 SER A CA 1
ATOM 600 C C . SER A 1 79 ? 22.744 -10.339 -9.995 1.00 57.34 79 SER A C 1
ATOM 602 O O . SER A 1 79 ? 23.828 -9.948 -10.416 1.00 57.34 79 SER A O 1
ATOM 604 N N . SER A 1 80 ? 21.611 -10.047 -10.639 1.00 62.31 80 SER A N 1
ATOM 605 C CA . SER A 1 80 ? 21.566 -9.078 -11.752 1.00 62.31 80 SER A CA 1
ATOM 606 C C . SER A 1 80 ? 21.812 -7.635 -11.286 1.00 62.31 80 SER A C 1
ATOM 608 O O . SER A 1 80 ? 22.133 -6.771 -12.099 1.00 62.31 80 SER A O 1
ATOM 610 N N . ASN A 1 81 ? 21.766 -7.385 -9.972 1.00 65.69 81 ASN A N 1
ATOM 611 C CA . ASN A 1 81 ? 22.176 -6.123 -9.354 1.00 65.69 81 ASN A CA 1
ATOM 612 C C . ASN A 1 81 ? 23.617 -5.724 -9.695 1.00 65.69 81 ASN A C 1
ATOM 614 O O . ASN A 1 81 ? 23.880 -4.535 -9.848 1.00 65.69 81 ASN A O 1
ATOM 618 N N . ASP A 1 82 ? 24.524 -6.691 -9.858 1.00 66.75 82 ASP A N 1
ATOM 619 C CA . ASP A 1 82 ? 25.914 -6.401 -10.228 1.00 66.75 82 ASP A CA 1
ATOM 620 C C . ASP A 1 82 ? 26.023 -5.919 -11.698 1.00 66.75 82 ASP A C 1
ATOM 622 O O . ASP A 1 82 ? 26.957 -5.207 -12.042 1.00 66.75 82 ASP A O 1
ATOM 626 N N . LEU A 1 83 ? 25.032 -6.219 -12.557 1.00 69.06 83 LEU A N 1
ATOM 627 C CA . LEU A 1 83 ? 24.924 -5.669 -13.922 1.00 69.06 83 LEU A CA 1
ATOM 628 C C . LEU A 1 83 ? 24.227 -4.300 -13.961 1.00 69.06 83 LEU A C 1
ATOM 630 O O . LEU A 1 83 ? 24.487 -3.494 -14.850 1.00 69.06 83 LEU A O 1
ATOM 634 N N . LEU A 1 84 ? 23.293 -4.057 -13.037 1.00 74.56 84 LEU A N 1
ATOM 635 C CA . LEU A 1 84 ? 22.549 -2.795 -12.932 1.00 74.56 84 LEU A CA 1
ATOM 636 C C . LEU A 1 84 ? 23.392 -1.677 -12.314 1.00 74.56 84 LEU A C 1
ATOM 638 O O . LEU A 1 84 ? 23.228 -0.513 -12.676 1.00 74.56 84 LEU A O 1
ATOM 642 N N . CYS A 1 85 ? 24.267 -2.034 -11.377 1.00 77.88 85 CYS A N 1
ATOM 643 C CA . CYS A 1 85 ? 25.082 -1.116 -10.600 1.00 77.88 85 CYS A CA 1
ATOM 644 C C . CYS A 1 85 ? 26.521 -1.646 -10.564 1.00 77.88 85 CYS A C 1
ATOM 646 O O . CYS A 1 85 ? 26.896 -2.377 -9.646 1.00 77.88 85 CYS A O 1
ATOM 648 N N . ASP A 1 86 ? 27.319 -1.283 -11.572 1.00 64.81 86 ASP A N 1
ATOM 649 C CA . ASP A 1 86 ? 28.745 -1.619 -11.633 1.00 64.81 86 ASP A CA 1
ATOM 650 C C . ASP A 1 86 ? 29.541 -0.691 -10.701 1.00 64.81 86 ASP A C 1
ATOM 652 O O . ASP A 1 86 ? 30.083 0.349 -11.083 1.00 64.81 86 ASP A O 1
ATOM 656 N N . GLU A 1 87 ? 29.501 -1.023 -9.413 1.00 63.66 87 GLU A N 1
ATOM 657 C CA . GLU A 1 87 ? 30.108 -0.237 -8.343 1.00 63.66 87 GLU A CA 1
ATOM 658 C C . GLU A 1 87 ? 31.114 -1.064 -7.536 1.00 63.66 87 GLU A C 1
ATOM 660 O O . GLU A 1 87 ? 31.175 -0.955 -6.308 1.00 63.66 87 GLU A O 1
ATOM 665 N N . GLU A 1 88 ? 31.950 -1.862 -8.211 1.00 53.09 88 GLU A N 1
ATOM 666 C CA . GLU A 1 88 ? 32.983 -2.706 -7.577 1.00 53.09 88 GLU A CA 1
ATOM 667 C C . GLU A 1 88 ? 33.896 -1.940 -6.595 1.00 53.09 88 GLU A C 1
ATOM 669 O O . GLU A 1 88 ? 34.464 -2.524 -5.671 1.00 53.09 88 GLU A O 1
ATOM 674 N N . ARG A 1 89 ? 34.015 -0.612 -6.744 1.00 53.97 89 ARG A N 1
ATOM 675 C CA . ARG A 1 89 ? 34.854 0.253 -5.896 1.00 53.97 89 ARG A CA 1
ATOM 676 C C . ARG A 1 89 ? 34.152 0.834 -4.661 1.00 53.97 89 ARG A C 1
ATOM 678 O O . ARG A 1 89 ? 34.835 1.410 -3.814 1.00 53.97 89 ARG A O 1
ATOM 685 N N . CYS A 1 90 ? 32.828 0.714 -4.520 1.00 65.50 90 CYS A N 1
ATOM 686 C CA . CYS A 1 90 ? 32.104 1.269 -3.370 1.00 65.50 90 CYS A CA 1
ATOM 687 C C . CYS A 1 90 ? 31.937 0.236 -2.249 1.00 65.50 90 CYS A C 1
ATOM 689 O O . CYS A 1 90 ? 31.133 -0.692 -2.335 1.00 65.50 90 CYS A O 1
ATOM 691 N N . THR A 1 91 ? 32.631 0.451 -1.126 1.00 74.31 91 THR A N 1
ATOM 692 C CA . THR A 1 91 ? 32.530 -0.411 0.065 1.00 74.31 91 THR A CA 1
ATOM 693 C C . THR A 1 91 ? 31.106 -0.507 0.613 1.00 74.31 91 THR A C 1
ATOM 695 O O . THR A 1 91 ? 30.729 -1.564 1.110 1.00 74.31 91 THR A O 1
ATOM 698 N N . LEU A 1 92 ? 30.302 0.557 0.488 1.00 84.81 92 LEU A N 1
ATOM 699 C CA . LEU A 1 92 ? 28.916 0.605 0.962 1.00 84.81 92 LEU A CA 1
ATOM 700 C C . LEU A 1 92 ? 27.976 -0.311 0.158 1.00 84.81 92 LEU A C 1
ATOM 702 O O . LEU A 1 92 ? 27.138 -0.991 0.752 1.00 84.81 92 LEU A O 1
ATOM 706 N N . TRP A 1 93 ? 28.138 -0.379 -1.168 1.00 85.56 93 TRP A N 1
ATOM 707 C CA . TRP A 1 93 ? 27.280 -1.190 -2.041 1.00 85.56 93 TRP A CA 1
ATOM 708 C C . TRP A 1 93 ? 27.334 -2.676 -1.675 1.00 85.56 93 TRP A C 1
ATOM 710 O O . TRP A 1 93 ? 26.305 -3.346 -1.615 1.00 85.56 93 TRP A O 1
ATOM 720 N N . ASN A 1 94 ? 28.514 -3.168 -1.289 1.00 83.56 94 ASN A N 1
ATOM 721 C CA . ASN A 1 94 ? 28.703 -4.547 -0.835 1.00 83.56 94 ASN A CA 1
ATOM 722 C C . ASN A 1 94 ? 27.854 -4.924 0.389 1.00 83.56 94 ASN A C 1
ATOM 724 O O . ASN A 1 94 ? 27.550 -6.100 0.572 1.00 83.56 94 ASN A O 1
ATOM 728 N N . TYR A 1 95 ? 27.462 -3.952 1.217 1.00 87.38 95 TYR A N 1
ATOM 729 C CA . TYR A 1 95 ? 26.545 -4.170 2.338 1.00 87.38 95 TYR A CA 1
ATOM 730 C C . TYR A 1 95 ? 25.082 -3.965 1.938 1.00 87.38 95 TYR A C 1
ATOM 732 O O . TYR A 1 95 ? 24.203 -4.662 2.440 1.00 87.38 95 TYR A O 1
ATOM 740 N N . LEU A 1 96 ? 24.812 -3.023 1.031 1.00 89.19 96 LEU A N 1
ATOM 741 C CA . LEU A 1 96 ? 23.451 -2.636 0.667 1.00 89.19 96 LEU A CA 1
ATOM 742 C C . LEU A 1 96 ? 22.803 -3.544 -0.381 1.00 89.19 96 LEU A C 1
ATOM 744 O O . LEU A 1 96 ? 21.589 -3.729 -0.335 1.00 89.19 96 LEU A O 1
ATOM 748 N N . LYS A 1 97 ? 23.578 -4.153 -1.285 1.00 86.69 97 LYS A N 1
ATOM 749 C CA . LYS A 1 97 ? 23.042 -4.932 -2.416 1.00 86.69 97 LYS A CA 1
ATOM 750 C C . LYS A 1 97 ? 22.119 -6.081 -2.007 1.00 86.69 97 LYS A C 1
ATOM 752 O O . LYS A 1 97 ? 21.214 -6.449 -2.752 1.00 86.69 97 LYS A O 1
ATOM 757 N N . CYS A 1 98 ? 22.306 -6.634 -0.805 1.00 87.38 98 CYS A N 1
ATOM 758 C CA . CYS A 1 98 ? 21.456 -7.705 -0.292 1.00 87.38 98 CYS A CA 1
ATOM 759 C C . CYS A 1 98 ? 19.994 -7.255 -0.103 1.00 87.38 98 CYS A C 1
ATOM 761 O O . CYS A 1 98 ? 19.079 -8.059 -0.285 1.00 87.38 98 CYS A O 1
ATOM 763 N N . PHE A 1 99 ? 19.766 -5.962 0.149 1.00 90.88 99 PHE A N 1
ATOM 764 C CA . PHE A 1 99 ? 18.449 -5.356 0.348 1.00 90.88 99 PHE A CA 1
ATOM 765 C C . PHE A 1 99 ? 17.736 -4.963 -0.954 1.00 90.88 99 PHE A C 1
ATOM 767 O O . PHE A 1 99 ? 16.606 -4.491 -0.895 1.00 90.88 99 PHE A O 1
ATOM 774 N N . SER A 1 100 ? 18.348 -5.150 -2.123 1.00 89.75 100 SER A N 1
ATOM 775 C CA . SER A 1 100 ? 17.702 -4.957 -3.433 1.00 89.75 100 SER A CA 1
ATOM 776 C C . SER A 1 100 ? 17.590 -6.262 -4.222 1.00 89.75 100 SER A C 1
ATOM 778 O O . SER A 1 100 ? 17.518 -6.243 -5.445 1.00 89.75 100 SER A O 1
ATOM 780 N N . SER A 1 101 ? 17.628 -7.409 -3.546 1.00 85.25 101 SER A N 1
ATOM 781 C CA . SER A 1 101 ? 17.501 -8.725 -4.186 1.00 85.25 101 SER A CA 1
ATOM 782 C C . SER A 1 101 ? 16.046 -9.028 -4.590 1.00 85.25 101 SER A C 1
ATOM 784 O O . SER A 1 101 ? 15.117 -8.455 -4.019 1.00 85.25 101 SER A O 1
ATOM 786 N N . TRP A 1 102 ? 15.852 -9.987 -5.506 1.00 84.19 102 TRP A N 1
ATOM 787 C CA . TRP A 1 102 ? 14.536 -10.481 -5.953 1.00 84.19 102 TRP A CA 1
ATOM 788 C C . TRP A 1 102 ? 13.664 -9.367 -6.565 1.00 84.19 102 TRP A C 1
ATOM 790 O O . TRP A 1 102 ? 14.102 -8.674 -7.479 1.00 84.19 102 TRP A O 1
ATOM 800 N N . ASP A 1 103 ? 12.442 -9.169 -6.068 1.00 87.00 103 ASP A N 1
ATOM 801 C CA . ASP A 1 103 ? 11.519 -8.132 -6.541 1.00 87.00 103 ASP A CA 1
ATOM 802 C C . ASP A 1 103 ? 12.057 -6.713 -6.282 1.00 87.00 103 ASP A C 1
ATOM 804 O O . ASP A 1 103 ? 11.719 -5.774 -7.008 1.00 87.00 103 ASP A O 1
ATOM 808 N N . GLY A 1 104 ? 12.949 -6.551 -5.296 1.00 90.12 104 GLY A N 1
ATOM 809 C CA . GLY A 1 104 ? 13.621 -5.281 -5.023 1.00 90.12 104 GLY A CA 1
ATOM 810 C C . GLY A 1 104 ? 14.480 -4.779 -6.188 1.00 90.12 104 GLY A C 1
ATOM 811 O O . GLY A 1 104 ? 14.652 -3.569 -6.343 1.00 90.12 104 GLY A O 1
ATOM 812 N N . GLU A 1 105 ? 14.949 -5.679 -7.058 1.00 89.25 105 GLU A N 1
ATOM 813 C CA . GLU A 1 105 ? 15.694 -5.326 -8.271 1.00 89.25 105 GLU A CA 1
ATOM 814 C C . GLU A 1 105 ? 14.808 -4.539 -9.249 1.00 89.25 105 GLU A C 1
ATOM 816 O O . GLU A 1 105 ? 15.225 -3.519 -9.805 1.00 89.25 105 GLU A O 1
ATOM 821 N N . TYR A 1 106 ? 13.551 -4.965 -9.421 1.00 91.50 106 TYR A N 1
ATOM 822 C CA . TYR A 1 106 ? 12.599 -4.276 -10.292 1.00 91.50 106 TYR A CA 1
ATOM 823 C C . TYR A 1 106 ? 12.291 -2.871 -9.773 1.00 91.50 106 TYR A C 1
ATOM 825 O O . TYR A 1 106 ? 12.294 -1.916 -10.553 1.00 91.50 106 TYR A O 1
ATOM 833 N N . PHE A 1 107 ? 12.084 -2.714 -8.462 1.00 94.31 107 PHE A N 1
ATOM 834 C CA . PHE A 1 107 ? 11.865 -1.398 -7.859 1.00 94.31 107 PHE A CA 1
ATOM 835 C C . PHE A 1 107 ? 13.089 -0.487 -7.982 1.00 94.31 107 PHE A C 1
ATOM 837 O O . PHE A 1 107 ? 12.934 0.696 -8.306 1.00 94.31 107 PHE A O 1
ATOM 844 N N . LEU A 1 108 ? 14.300 -1.023 -7.795 1.00 93.38 108 LEU A N 1
ATOM 845 C CA . LEU A 1 108 ? 15.541 -0.276 -7.992 1.00 93.38 108 LEU A CA 1
ATOM 846 C C . LEU A 1 108 ? 15.675 0.191 -9.448 1.00 93.38 108 LEU A C 1
ATOM 848 O O . LEU A 1 108 ? 15.877 1.381 -9.692 1.00 93.38 108 LEU A O 1
ATOM 852 N N . ARG A 1 109 ? 15.470 -0.707 -10.418 1.00 92.50 109 ARG A N 1
ATOM 853 C CA . ARG A 1 109 ? 15.514 -0.382 -11.851 1.00 92.50 109 ARG A CA 1
ATOM 854 C C . ARG A 1 109 ? 14.496 0.692 -12.233 1.00 92.50 109 ARG A C 1
ATOM 856 O O . ARG A 1 109 ? 14.844 1.652 -12.918 1.00 92.50 109 ARG A O 1
ATOM 863 N N . LEU A 1 110 ? 13.250 0.558 -11.776 1.00 94.38 110 LEU A N 1
ATOM 864 C CA . LEU A 1 110 ? 12.204 1.557 -12.017 1.00 94.38 110 LEU A CA 1
ATOM 865 C C . LEU A 1 110 ? 12.564 2.913 -11.395 1.00 94.38 110 LEU A C 1
ATOM 867 O O . LEU A 1 110 ? 12.265 3.948 -11.982 1.00 94.38 110 LEU A O 1
ATOM 871 N N . SER A 1 111 ? 13.231 2.929 -10.241 1.00 94.56 111 SER A N 1
ATOM 872 C CA . SER A 1 111 ? 13.663 4.169 -9.581 1.00 94.56 111 SER A CA 1
ATOM 873 C C . SER A 1 111 ? 14.811 4.857 -10.322 1.00 94.56 111 SER A C 1
ATOM 875 O O . SER A 1 111 ? 14.820 6.082 -10.449 1.00 94.56 111 SER A O 1
ATOM 877 N N . LEU A 1 112 ? 15.760 4.077 -10.849 1.00 92.12 112 LEU A N 1
ATOM 878 C CA . LEU A 1 112 ? 16.883 4.578 -11.645 1.00 92.12 112 LEU A CA 1
ATOM 879 C C . LEU A 1 112 ? 16.414 5.183 -12.977 1.00 92.12 112 LEU A C 1
ATOM 881 O O . LEU A 1 112 ? 16.893 6.250 -13.357 1.00 92.12 112 LEU A O 1
ATOM 885 N N . ASN A 1 113 ? 15.426 4.562 -13.627 1.00 92.38 113 ASN A N 1
ATOM 886 C CA . ASN A 1 113 ? 14.918 4.977 -14.939 1.00 92.38 113 ASN A CA 1
ATOM 887 C C . ASN A 1 113 ? 13.686 5.901 -14.873 1.00 92.38 113 ASN A C 1
ATOM 889 O O . ASN A 1 113 ? 12.939 6.009 -15.841 1.00 92.38 113 ASN A O 1
ATOM 893 N N . GLU A 1 114 ? 13.437 6.569 -13.743 1.00 91.88 114 GLU A N 1
ATOM 894 C CA . GLU A 1 114 ? 12.313 7.510 -13.587 1.00 91.88 114 GLU A CA 1
ATOM 895 C C . GLU A 1 114 ? 10.934 6.903 -13.921 1.00 91.88 114 GLU A C 1
ATOM 897 O O . GLU A 1 114 ? 10.110 7.514 -14.606 1.00 91.88 114 GLU A O 1
ATOM 902 N N . THR A 1 115 ? 10.658 5.700 -13.412 1.00 93.62 115 THR A N 1
ATOM 903 C CA . THR A 1 115 ? 9.421 4.925 -13.631 1.00 93.62 115 THR A CA 1
ATOM 904 C C . THR A 1 115 ? 9.145 4.569 -15.088 1.00 93.62 115 THR A C 1
ATOM 906 O O . THR A 1 115 ? 8.003 4.615 -15.544 1.00 93.62 115 THR A O 1
ATOM 909 N N . GLU A 1 116 ? 10.193 4.215 -15.827 1.00 94.44 116 GLU A N 1
ATOM 910 C CA . GLU A 1 116 ? 10.077 3.716 -17.194 1.00 94.44 116 GLU A CA 1
ATOM 911 C C . GLU A 1 116 ? 9.684 2.226 -17.242 1.00 94.44 116 GLU A C 1
ATOM 913 O O . GLU A 1 116 ? 10.430 1.347 -16.800 1.00 94.44 116 GLU A O 1
ATOM 918 N N . TYR A 1 117 ? 8.523 1.919 -17.827 1.00 94.19 117 TYR A N 1
ATOM 919 C CA . TYR A 1 117 ? 8.031 0.551 -17.992 1.00 94.19 117 TYR A CA 1
ATOM 920 C C . TYR A 1 117 ? 8.299 0.038 -19.407 1.00 94.19 117 TYR A C 1
ATOM 922 O O . TYR A 1 117 ? 7.538 0.282 -20.339 1.00 94.19 117 TYR A O 1
ATOM 930 N N . LEU A 1 118 ? 9.393 -0.709 -19.556 1.00 87.31 118 LEU A N 1
ATOM 931 C CA . LEU A 1 118 ? 9.798 -1.299 -20.836 1.00 87.31 118 LEU A CA 1
ATOM 932 C C . LEU A 1 118 ? 9.089 -2.625 -21.133 1.00 87.31 118 LEU A C 1
ATOM 934 O O . LEU A 1 118 ? 8.737 -2.900 -22.278 1.00 87.31 118 LEU A O 1
ATOM 938 N N . TYR A 1 119 ? 8.874 -3.443 -20.103 1.00 89.19 119 TYR A N 1
ATOM 939 C CA . TYR A 1 119 ? 8.355 -4.800 -20.247 1.00 89.19 119 TYR A CA 1
ATOM 940 C C . TYR A 1 119 ? 7.018 -4.984 -19.531 1.00 89.19 119 TYR A C 1
ATOM 942 O O . TYR A 1 119 ? 6.766 -4.358 -18.500 1.00 89.19 119 TYR A O 1
ATOM 950 N N . GLU A 1 120 ? 6.183 -5.891 -20.045 1.00 89.12 120 GLU A N 1
ATOM 951 C CA . GLU A 1 120 ? 4.855 -6.170 -19.488 1.00 89.12 120 GLU A CA 1
ATOM 952 C C . GLU A 1 120 ? 4.949 -6.592 -18.018 1.00 89.12 120 GLU A C 1
ATOM 954 O O . GLU A 1 120 ? 4.257 -6.017 -17.183 1.00 89.12 120 GLU A O 1
ATOM 959 N N . GLN A 1 121 ? 5.877 -7.494 -17.670 1.00 90.50 121 GLN A N 1
ATOM 960 C CA . GLN A 1 121 ? 6.052 -7.973 -16.295 1.00 90.50 121 GLN A CA 1
ATOM 961 C C . GLN A 1 121 ? 6.409 -6.870 -15.290 1.00 90.50 121 GLN A C 1
ATOM 963 O O . GLN A 1 121 ? 6.124 -7.025 -14.104 1.00 90.50 121 GLN A O 1
ATOM 968 N N . ASN A 1 122 ? 6.958 -5.730 -15.736 1.00 92.75 122 ASN A N 1
ATOM 969 C CA . ASN A 1 122 ? 7.237 -4.611 -14.835 1.00 92.75 122 ASN A CA 1
ATOM 970 C C . ASN A 1 122 ? 5.946 -4.074 -14.202 1.00 92.75 122 ASN A C 1
ATOM 972 O O . ASN A 1 122 ? 5.997 -3.546 -13.099 1.00 92.75 122 ASN A O 1
ATOM 976 N N . HIS A 1 123 ? 4.787 -4.248 -14.848 1.00 93.44 123 HIS A N 1
ATOM 977 C CA . HIS A 1 123 ? 3.491 -3.795 -14.335 1.00 93.44 123 HIS A CA 1
ATOM 978 C C . HIS A 1 123 ? 2.975 -4.623 -13.144 1.00 93.44 123 HIS A C 1
ATOM 980 O O . HIS A 1 123 ? 1.942 -4.285 -12.572 1.00 93.44 123 HIS A O 1
ATOM 986 N N . ALA A 1 124 ? 3.690 -5.670 -12.713 1.00 91.94 124 ALA A N 1
ATOM 987 C CA . ALA A 1 124 ? 3.486 -6.246 -11.382 1.00 91.94 124 ALA A CA 1
ATOM 988 C C . ALA A 1 124 ? 3.968 -5.303 -10.260 1.00 91.94 124 ALA A C 1
ATOM 990 O O . ALA A 1 124 ? 3.449 -5.356 -9.145 1.00 91.94 124 ALA A O 1
ATOM 991 N N . PHE A 1 125 ? 4.925 -4.418 -10.561 1.00 94.00 125 PHE A N 1
ATOM 992 C CA . PHE A 1 125 ? 5.576 -3.510 -9.619 1.00 94.00 125 PHE A CA 1
ATOM 993 C C . PHE A 1 125 ? 5.039 -2.091 -9.799 1.00 94.00 125 PHE A C 1
ATOM 995 O O . PHE A 1 125 ? 5.352 -1.386 -10.762 1.00 94.00 125 PHE A O 1
ATOM 1002 N N . PHE A 1 126 ? 4.187 -1.672 -8.868 1.00 94.88 126 PHE A N 1
ATOM 1003 C CA . PHE A 1 126 ? 3.483 -0.397 -8.954 1.00 94.88 126 PHE A CA 1
ATOM 1004 C C . PHE A 1 126 ? 4.437 0.800 -8.774 1.00 94.88 126 PHE A C 1
ATOM 1006 O O . PHE A 1 126 ? 5.464 0.688 -8.097 1.00 94.88 126 PHE A O 1
ATOM 1013 N N . PRO A 1 127 ? 4.103 1.971 -9.344 1.00 95.56 127 PRO A N 1
ATOM 1014 C CA . PRO A 1 127 ? 5.038 3.088 -9.443 1.00 95.56 127 PRO A CA 1
ATOM 1015 C C . PRO A 1 127 ? 5.208 3.875 -8.136 1.00 95.56 127 PRO A C 1
ATOM 1017 O O . PRO A 1 127 ? 6.155 4.650 -8.029 1.00 95.56 127 PRO A O 1
ATOM 1020 N N . ALA A 1 128 ? 4.340 3.698 -7.132 1.00 96.38 128 ALA A N 1
ATOM 1021 C CA . ALA A 1 128 ? 4.342 4.519 -5.917 1.00 96.38 128 ALA A CA 1
ATOM 1022 C C . ALA A 1 128 ? 5.686 4.518 -5.176 1.00 96.38 128 ALA A C 1
ATOM 1024 O O . ALA A 1 128 ? 6.214 5.583 -4.861 1.00 96.38 128 ALA A O 1
ATOM 1025 N N . LEU A 1 129 ? 6.267 3.337 -4.933 1.00 95.81 129 LEU A N 1
ATOM 1026 C CA . LEU A 1 129 ? 7.545 3.232 -4.231 1.00 95.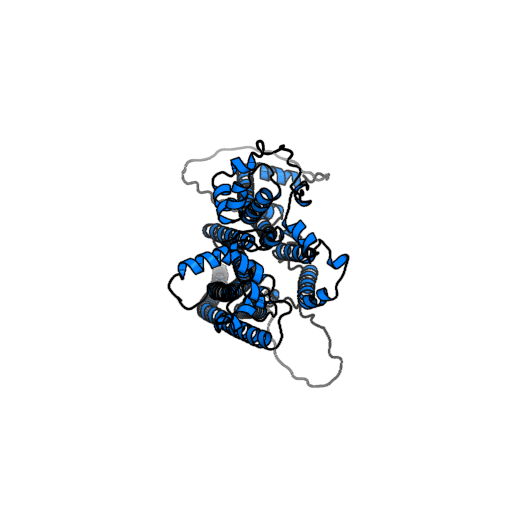81 129 LEU A CA 1
ATOM 1027 C C . LEU A 1 129 ? 8.686 3.899 -5.025 1.00 95.81 129 LEU A C 1
ATOM 1029 O O . LEU A 1 129 ? 9.330 4.788 -4.464 1.00 95.81 129 LEU A O 1
ATOM 1033 N N . PRO A 1 130 ? 8.910 3.578 -6.316 1.00 95.94 130 PRO A N 1
ATOM 1034 C CA . PRO A 1 130 ? 9.899 4.284 -7.128 1.00 95.94 130 PRO A CA 1
ATOM 1035 C C . PRO A 1 130 ? 9.723 5.807 -7.172 1.00 95.94 130 PRO A C 1
ATOM 1037 O O . PRO A 1 130 ? 10.710 6.541 -7.096 1.00 95.94 130 PRO A O 1
ATOM 1040 N N . LEU A 1 131 ? 8.481 6.301 -7.250 1.00 95.75 131 LEU A N 1
ATOM 1041 C CA . LEU A 1 131 ? 8.191 7.738 -7.232 1.00 95.75 131 LEU A CA 1
ATOM 1042 C C . LEU A 1 131 ? 8.588 8.381 -5.898 1.00 95.75 131 LEU A C 1
ATOM 1044 O O . LEU A 1 131 ? 9.231 9.431 -5.897 1.00 95.75 131 LEU A O 1
ATOM 1048 N N . VAL A 1 132 ? 8.243 7.750 -4.770 1.00 95.75 132 VAL A N 1
ATOM 1049 C CA . VAL A 1 132 ? 8.587 8.250 -3.431 1.00 95.75 132 VAL A CA 1
ATOM 1050 C C . VAL A 1 132 ? 10.099 8.278 -3.231 1.00 95.75 132 VAL A C 1
ATOM 1052 O O . VAL A 1 132 ? 10.642 9.310 -2.834 1.00 95.75 132 VAL A O 1
ATOM 1055 N N . VAL A 1 133 ? 10.800 7.187 -3.547 1.00 95.31 133 VAL A N 1
ATOM 1056 C CA . VAL A 1 133 ? 12.261 7.123 -3.389 1.00 95.31 133 VAL A CA 1
ATOM 1057 C C . VAL A 1 133 ? 12.944 8.124 -4.329 1.00 95.31 133 VAL A C 1
ATOM 1059 O O . VAL A 1 133 ? 13.849 8.843 -3.906 1.00 95.31 133 VAL A O 1
ATOM 1062 N N . GLY A 1 134 ? 12.474 8.254 -5.574 1.00 93.88 134 GLY A N 1
ATOM 1063 C CA . GLY A 1 134 ? 12.960 9.256 -6.526 1.00 93.88 134 GLY A CA 1
ATOM 1064 C C . GLY A 1 134 ? 12.767 10.695 -6.051 1.00 93.88 134 GLY A C 1
ATOM 1065 O O . GLY A 1 134 ? 13.682 11.512 -6.172 1.00 93.88 134 GLY A O 1
ATOM 1066 N N . TYR A 1 135 ? 11.614 11.006 -5.458 1.00 94.12 135 TYR A N 1
ATOM 1067 C CA . TYR A 1 135 ? 11.350 12.317 -4.870 1.00 94.12 135 TYR A CA 1
ATOM 1068 C C . TYR A 1 135 ? 12.259 12.600 -3.664 1.00 94.12 135 TYR A C 1
ATOM 1070 O O . TYR A 1 135 ? 12.930 13.632 -3.637 1.00 94.12 135 TYR A O 1
ATOM 1078 N N . LEU A 1 136 ? 12.370 11.662 -2.717 1.00 93.69 136 LEU A N 1
ATOM 1079 C CA . LEU A 1 136 ? 13.260 11.786 -1.555 1.00 93.69 136 LEU A CA 1
ATOM 1080 C C . LEU A 1 136 ? 14.727 11.955 -1.974 1.00 93.69 136 LEU A C 1
ATOM 1082 O O . LEU A 1 136 ? 15.439 12.798 -1.433 1.00 93.69 136 LEU A O 1
ATOM 1086 N N . LYS A 1 137 ? 15.173 11.231 -3.004 1.00 93.00 137 LYS A N 1
ATOM 1087 C CA . LYS A 1 137 ? 16.523 11.375 -3.563 1.00 93.00 137 LYS A CA 1
ATOM 1088 C C . LYS A 1 137 ? 16.760 12.763 -4.159 1.00 93.00 137 LYS A C 1
ATOM 1090 O O . LYS A 1 137 ? 17.864 13.292 -4.050 1.00 93.00 137 LYS A O 1
ATOM 1095 N N . ARG A 1 138 ? 15.746 13.367 -4.792 1.00 91.50 138 ARG A N 1
ATOM 1096 C CA . ARG A 1 138 ? 15.817 14.751 -5.299 1.00 91.50 138 ARG A CA 1
ATOM 1097 C C . ARG A 1 138 ? 15.881 15.770 -4.157 1.00 91.50 138 ARG A C 1
ATOM 1099 O O . ARG A 1 138 ? 16.620 16.740 -4.292 1.00 91.50 138 ARG A O 1
ATOM 1106 N N . LEU A 1 139 ? 15.182 15.535 -3.043 1.00 91.50 139 LEU A N 1
ATOM 1107 C CA . LEU A 1 139 ? 15.264 16.379 -1.841 1.00 91.50 139 LEU A CA 1
ATOM 1108 C C . LEU A 1 139 ? 16.635 16.306 -1.155 1.00 91.50 139 LEU A C 1
ATOM 1110 O O . LEU A 1 139 ? 17.133 17.314 -0.670 1.00 91.50 139 LEU A O 1
ATOM 1114 N N . LEU A 1 140 ? 17.272 15.134 -1.161 1.00 88.38 140 LEU A N 1
ATOM 1115 C CA . LEU A 1 140 ? 18.602 14.913 -0.577 1.00 88.38 140 LEU A CA 1
ATOM 1116 C C . LEU A 1 140 ? 19.761 15.305 -1.515 1.00 88.38 140 LEU A C 1
ATOM 1118 O O . LEU A 1 140 ? 20.926 14.983 -1.252 1.00 88.38 140 LEU A O 1
ATOM 1122 N N . LYS A 1 141 ? 19.469 15.987 -2.630 1.00 82.19 141 LYS A N 1
ATOM 1123 C CA . LYS A 1 141 ? 20.480 16.395 -3.610 1.00 82.19 141 LYS A CA 1
ATOM 1124 C C . LYS A 1 141 ? 21.500 17.333 -2.954 1.00 82.19 141 LYS A C 1
ATOM 1126 O O . LYS A 1 141 ? 21.142 18.375 -2.423 1.00 82.19 141 LYS A O 1
ATOM 1131 N N . GLY A 1 142 ? 22.779 16.962 -3.026 1.00 75.12 142 GLY A N 1
ATOM 1132 C CA . GLY A 1 142 ? 23.890 17.731 -2.452 1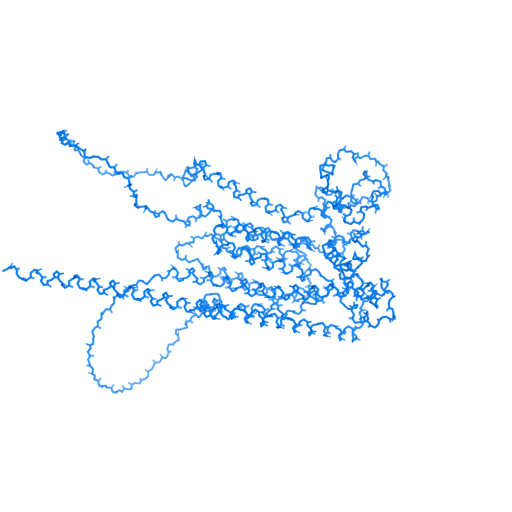.00 75.12 142 GLY A CA 1
ATOM 1133 C C . GLY A 1 142 ? 24.280 17.345 -1.021 1.00 75.12 142 GLY A C 1
ATOM 1134 O O . GLY A 1 142 ? 25.326 17.789 -0.564 1.00 75.12 142 GLY A O 1
ATOM 1135 N N . GLY A 1 143 ? 23.511 16.488 -0.335 1.00 76.75 143 GLY A N 1
ATOM 1136 C CA . GLY A 1 143 ? 23.832 16.061 1.035 1.00 76.75 143 GLY A CA 1
ATOM 1137 C C . GLY A 1 143 ? 24.972 15.040 1.132 1.00 76.75 143 GLY A C 1
ATOM 1138 O O . GLY A 1 143 ? 25.725 15.051 2.100 1.00 76.75 143 GLY A O 1
ATOM 1139 N N . PHE A 1 144 ? 25.127 14.172 0.125 1.00 79.00 144 PHE A N 1
ATOM 1140 C CA . PHE A 1 144 ? 26.124 13.093 0.140 1.00 79.00 144 PHE A CA 1
ATOM 1141 C C . PHE A 1 144 ? 26.778 12.920 -1.244 1.00 79.00 144 PHE A C 1
ATOM 1143 O O . PHE A 1 144 ? 26.345 12.076 -2.028 1.00 79.00 144 PHE A O 1
ATOM 1150 N N . PRO A 1 145 ? 27.809 13.716 -1.578 1.00 70.62 145 PRO A N 1
ATOM 1151 C CA . PRO A 1 145 ? 28.449 13.679 -2.899 1.00 70.62 145 PRO A CA 1
ATOM 1152 C C . PRO A 1 145 ? 29.234 12.386 -3.174 1.00 70.62 145 PRO A C 1
ATOM 1154 O O . PRO A 1 145 ? 29.448 12.042 -4.330 1.00 70.62 145 PRO A O 1
ATOM 1157 N N . ASN A 1 146 ? 29.628 11.654 -2.126 1.00 77.00 146 ASN A N 1
ATOM 1158 C CA . ASN A 1 146 ? 30.465 10.452 -2.233 1.00 77.00 146 ASN A CA 1
ATOM 1159 C C . ASN A 1 146 ? 29.667 9.141 -2.294 1.00 77.00 146 ASN A C 1
ATOM 1161 O O . ASN A 1 146 ? 30.266 8.068 -2.319 1.00 77.00 146 ASN A O 1
ATOM 1165 N N . VAL A 1 147 ? 28.332 9.202 -2.269 1.00 83.00 147 VAL A N 1
ATOM 1166 C CA . VAL A 1 147 ? 27.482 8.010 -2.333 1.00 83.00 147 VAL A CA 1
ATOM 1167 C C . VAL A 1 147 ? 26.915 7.890 -3.738 1.00 83.00 147 VAL A C 1
ATOM 1169 O O . VAL A 1 147 ? 26.361 8.840 -4.292 1.00 83.00 147 VAL A O 1
ATOM 1172 N N . SER A 1 148 ? 27.059 6.707 -4.314 1.00 85.69 148 SER A N 1
ATOM 1173 C CA . SER A 1 148 ? 26.574 6.405 -5.649 1.00 85.69 148 SER A CA 1
ATOM 1174 C C . SER A 1 148 ? 25.048 6.455 -5.760 1.00 85.69 148 SER A C 1
ATOM 1176 O O . SER A 1 148 ? 24.318 6.383 -4.767 1.00 85.69 148 SER A O 1
ATOM 1178 N N . ALA A 1 149 ? 24.539 6.546 -6.992 1.00 85.44 149 ALA A N 1
ATOM 1179 C CA . ALA A 1 149 ? 23.101 6.602 -7.224 1.00 85.44 149 ALA A CA 1
ATOM 1180 C C . ALA A 1 149 ? 22.392 5.349 -6.686 1.00 85.44 149 ALA A C 1
ATOM 1182 O O . ALA A 1 149 ? 21.418 5.491 -5.946 1.00 85.44 149 ALA A O 1
ATOM 1183 N N . CYS A 1 150 ? 22.892 4.146 -6.994 1.00 88.56 150 CYS A N 1
ATOM 1184 C CA . CYS A 1 150 ? 22.268 2.8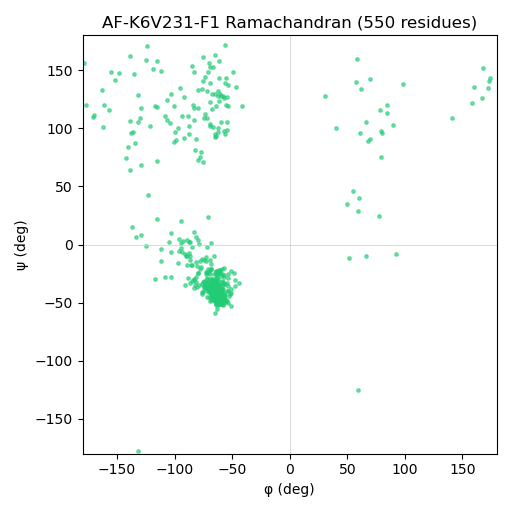98 -6.558 1.00 88.56 150 CYS A CA 1
ATOM 1185 C C . CYS A 1 150 ? 22.234 2.773 -5.034 1.00 88.56 150 CYS A C 1
ATOM 1187 O O . CYS A 1 150 ? 21.170 2.531 -4.457 1.00 88.56 150 CYS A O 1
ATOM 1189 N N . SER A 1 151 ? 23.367 3.031 -4.373 1.00 89.94 151 SER A N 1
ATOM 1190 C CA . SER A 1 151 ? 23.454 2.994 -2.910 1.00 89.94 151 SER A CA 1
ATOM 1191 C C . SER A 1 151 ? 22.500 3.998 -2.257 1.00 89.94 151 SER A C 1
ATOM 1193 O O . SER A 1 151 ? 21.856 3.668 -1.264 1.00 89.94 151 SER A O 1
ATOM 1195 N N . MET A 1 152 ? 22.340 5.195 -2.834 1.00 90.94 152 MET A N 1
ATOM 1196 C CA . MET A 1 152 ? 21.398 6.200 -2.329 1.00 90.94 152 MET A CA 1
ATOM 1197 C C . MET A 1 152 ? 19.941 5.751 -2.431 1.00 90.94 152 MET A C 1
ATOM 1199 O O . MET A 1 152 ? 19.206 5.871 -1.454 1.00 90.94 152 MET A O 1
ATOM 1203 N N . TYR A 1 153 ? 19.511 5.222 -3.582 1.00 93.19 153 TYR A N 1
ATOM 1204 C CA . TYR A 1 153 ? 18.135 4.741 -3.752 1.00 93.19 153 TYR A CA 1
ATOM 1205 C C . TYR A 1 153 ? 17.809 3.612 -2.764 1.00 93.19 153 TYR A C 1
ATOM 1207 O O . TYR A 1 153 ? 16.780 3.669 -2.088 1.00 93.19 153 TYR A O 1
ATOM 1215 N N . VAL A 1 154 ? 18.705 2.627 -2.628 1.00 93.25 154 VAL A N 1
ATOM 1216 C CA . VAL A 1 154 ? 18.531 1.513 -1.683 1.00 93.25 154 VAL A CA 1
ATOM 1217 C C . VAL A 1 154 ? 18.503 2.017 -0.238 1.00 93.25 154 VAL A C 1
ATOM 1219 O O . VAL A 1 154 ? 17.614 1.637 0.522 1.00 93.25 154 VAL A O 1
ATOM 1222 N N . LEU A 1 155 ? 19.420 2.909 0.148 1.00 93.06 155 LEU A N 1
ATOM 1223 C CA . LEU A 1 155 ? 19.482 3.449 1.508 1.00 93.06 155 LEU A CA 1
ATOM 1224 C C . LEU A 1 155 ? 18.212 4.226 1.878 1.00 93.06 155 LEU A C 1
ATOM 1226 O O . LEU A 1 155 ? 17.662 4.022 2.960 1.00 93.06 155 LEU A O 1
ATOM 1230 N N . ILE A 1 156 ? 17.714 5.075 0.973 1.00 94.75 156 ILE A N 1
ATOM 1231 C CA . ILE A 1 156 ? 16.456 5.809 1.166 1.00 94.75 156 ILE A CA 1
ATOM 1232 C C . ILE A 1 156 ? 15.295 4.830 1.358 1.00 94.75 156 ILE A C 1
ATOM 1234 O O . ILE A 1 156 ? 14.497 5.011 2.278 1.00 94.75 156 ILE A O 1
ATOM 1238 N N . ALA A 1 157 ? 15.211 3.784 0.530 1.00 95.12 157 ALA A N 1
ATOM 1239 C CA . ALA A 1 157 ? 14.154 2.784 0.634 1.00 95.12 157 ALA A CA 1
ATOM 1240 C C . ALA A 1 157 ? 14.207 2.021 1.970 1.00 95.12 157 ALA A C 1
ATOM 1242 O O . ALA A 1 157 ? 13.173 1.865 2.618 1.00 95.12 157 ALA A O 1
ATOM 1243 N N . ILE A 1 158 ? 15.397 1.606 2.425 1.00 94.44 158 ILE A N 1
ATOM 1244 C CA . ILE A 1 158 ? 15.584 0.932 3.722 1.00 94.44 158 ILE A CA 1
ATOM 1245 C C . ILE A 1 158 ? 15.144 1.845 4.871 1.00 94.44 158 ILE A C 1
ATOM 1247 O O . ILE A 1 158 ? 14.349 1.428 5.711 1.00 94.44 158 ILE A O 1
ATOM 1251 N N . ILE A 1 159 ? 15.628 3.092 4.907 1.00 94.69 159 ILE A N 1
ATOM 1252 C CA . ILE A 1 159 ? 15.302 4.044 5.979 1.00 94.69 159 ILE A CA 1
ATOM 1253 C C . ILE A 1 159 ? 13.796 4.317 6.010 1.00 94.69 159 ILE A C 1
ATOM 1255 O O . ILE A 1 159 ? 13.185 4.268 7.079 1.00 94.69 159 ILE A O 1
ATOM 1259 N N . ALA A 1 160 ? 13.185 4.557 4.847 1.00 95.56 160 ALA A N 1
ATOM 1260 C CA . ALA A 1 160 ? 11.752 4.801 4.752 1.00 95.56 160 ALA A CA 1
ATOM 1261 C C . ALA A 1 160 ? 10.934 3.583 5.209 1.00 95.56 160 ALA A C 1
ATOM 1263 O O . ALA A 1 160 ? 9.986 3.740 5.978 1.00 95.56 160 ALA A O 1
ATOM 1264 N N . ASN A 1 161 ? 11.327 2.368 4.812 1.00 94.19 161 ASN A N 1
ATOM 1265 C CA . ASN A 1 161 ? 10.656 1.146 5.251 1.00 94.19 161 ASN A CA 1
ATOM 1266 C C . ASN A 1 161 ? 10.803 0.902 6.755 1.00 94.19 161 ASN A C 1
ATOM 1268 O O . ASN A 1 161 ? 9.810 0.581 7.399 1.00 94.19 161 ASN A O 1
ATOM 1272 N N . ILE A 1 162 ? 11.985 1.117 7.346 1.00 93.69 162 ILE A N 1
ATOM 1273 C CA . ILE A 1 162 ? 12.176 0.995 8.802 1.00 93.69 162 ILE A CA 1
ATOM 1274 C C . ILE A 1 162 ? 11.301 2.010 9.544 1.00 93.69 162 ILE A C 1
ATOM 1276 O O . ILE A 1 162 ? 10.629 1.650 10.511 1.00 93.69 162 ILE A O 1
ATOM 1280 N N . PHE A 1 163 ? 11.263 3.260 9.080 1.00 95.50 163 PHE A N 1
ATOM 1281 C CA . PHE A 1 163 ? 10.423 4.298 9.674 1.00 95.50 163 PHE A CA 1
ATOM 1282 C C . PHE A 1 163 ? 8.934 3.921 9.629 1.00 95.50 163 PHE A C 1
ATOM 1284 O O . PHE A 1 163 ? 8.249 3.935 10.654 1.00 95.50 163 PHE A O 1
ATOM 1291 N N . LEU A 1 164 ? 8.437 3.510 8.462 1.00 95.88 164 LEU A N 1
ATOM 1292 C CA . LEU A 1 164 ? 7.038 3.112 8.280 1.00 95.88 164 LEU A CA 1
ATOM 1293 C C . LEU A 1 164 ? 6.701 1.806 9.000 1.00 95.88 164 LEU A C 1
ATOM 1295 O O . LEU A 1 164 ? 5.579 1.628 9.471 1.00 95.88 164 LEU A O 1
ATOM 1299 N N . PHE A 1 165 ? 7.670 0.909 9.157 1.00 94.75 165 PHE A N 1
ATOM 1300 C CA . PHE A 1 165 ? 7.518 -0.289 9.968 1.00 94.75 165 PHE A CA 1
ATOM 1301 C C . PHE A 1 165 ? 7.300 0.056 11.446 1.00 94.75 165 PHE A C 1
ATOM 1303 O O . PHE A 1 165 ? 6.396 -0.486 12.083 1.00 94.75 165 PHE A O 1
ATOM 1310 N N . VAL A 1 166 ? 8.081 0.993 11.993 1.00 95.38 166 VAL A N 1
ATOM 1311 C CA . VAL A 1 166 ? 7.893 1.477 13.370 1.00 95.38 166 VAL A CA 1
ATOM 1312 C C . VAL A 1 166 ? 6.513 2.120 13.525 1.00 95.38 166 VAL A C 1
ATOM 1314 O O . VAL A 1 166 ? 5.787 1.792 14.464 1.00 95.38 166 VAL A O 1
ATOM 1317 N N . LEU A 1 167 ? 6.098 2.959 12.569 1.00 96.56 167 LEU A N 1
ATOM 1318 C CA . LEU A 1 167 ? 4.749 3.535 12.563 1.00 96.56 167 LEU A CA 1
ATOM 1319 C C . LEU A 1 167 ? 3.648 2.474 12.460 1.00 96.56 167 LEU A C 1
ATOM 1321 O O . LEU A 1 167 ? 2.602 2.633 13.087 1.00 96.56 167 LEU A O 1
ATOM 1325 N N . SER A 1 168 ? 3.878 1.387 11.722 1.00 95.44 168 SER A N 1
ATOM 1326 C CA . SER A 1 168 ? 2.960 0.245 11.638 1.00 95.44 168 SER A CA 1
ATOM 1327 C C . SER A 1 168 ? 2.794 -0.442 12.993 1.00 95.44 168 SER A C 1
ATOM 1329 O O . SER A 1 168 ? 1.671 -0.710 13.411 1.00 95.44 168 SER A O 1
ATOM 1331 N N . ALA A 1 169 ? 3.897 -0.691 13.707 1.00 95.38 169 ALA A N 1
ATOM 1332 C CA . ALA A 1 169 ? 3.869 -1.324 15.025 1.00 95.38 169 ALA A CA 1
ATOM 1333 C C . ALA A 1 169 ? 3.116 -0.463 16.056 1.00 95.38 169 ALA A C 1
ATOM 1335 O O . ALA A 1 169 ? 2.305 -0.983 16.825 1.00 95.38 169 ALA A O 1
ATOM 1336 N N . ILE A 1 170 ? 3.331 0.858 16.027 1.00 96.38 170 ILE A N 1
ATOM 1337 C CA . ILE A 1 170 ? 2.585 1.819 16.854 1.00 96.38 170 ILE A CA 1
ATOM 1338 C C . ILE A 1 170 ? 1.101 1.817 16.472 1.00 96.38 170 ILE A C 1
ATOM 1340 O O . ILE A 1 170 ? 0.241 1.717 17.346 1.00 96.38 170 ILE A O 1
ATOM 1344 N N . GLY A 1 171 ? 0.796 1.894 15.174 1.00 95.19 171 GLY A N 1
ATOM 1345 C CA . GLY A 1 171 ? -0.574 1.870 14.667 1.00 95.19 171 GLY A CA 1
ATOM 1346 C C . GLY A 1 171 ? -1.327 0.616 15.107 1.00 95.19 171 GLY A C 1
ATOM 1347 O O . GLY A 1 171 ? -2.464 0.721 15.557 1.00 95.19 171 GLY A O 1
ATOM 1348 N N . LEU A 1 172 ? -0.675 -0.552 15.072 1.00 94.00 172 LEU A N 1
ATOM 1349 C CA . LEU A 1 172 ? -1.270 -1.823 15.482 1.00 94.00 172 LEU A CA 1
ATOM 1350 C C . LEU A 1 172 ? -1.527 -1.871 16.990 1.00 94.00 172 LEU A C 1
ATOM 1352 O O . LEU A 1 172 ? -2.593 -2.315 17.414 1.00 94.00 172 LEU A O 1
ATOM 1356 N N . TYR A 1 173 ? -0.580 -1.384 17.798 1.00 94.44 173 TYR A N 1
ATOM 1357 C CA . TYR A 1 173 ? -0.784 -1.235 19.239 1.00 94.44 173 TYR A CA 1
ATOM 1358 C C . TYR A 1 173 ? -2.020 -0.367 19.523 1.00 94.44 173 TYR A C 1
ATOM 1360 O O . TYR A 1 173 ? -2.898 -0.775 20.282 1.00 94.44 173 TYR A O 1
ATOM 1368 N N . LEU A 1 174 ? -2.128 0.798 18.872 1.00 93.12 174 LEU A N 1
ATOM 1369 C CA . LEU A 1 174 ? -3.253 1.715 19.063 1.00 93.12 174 LEU A CA 1
ATOM 1370 C C . LEU A 1 174 ? -4.577 1.114 18.584 1.00 93.12 174 LEU A C 1
ATOM 1372 O O . LEU A 1 174 ? -5.576 1.235 19.288 1.00 93.12 174 LEU A O 1
ATOM 1376 N N . PHE A 1 175 ? -4.585 0.439 17.433 1.00 91.38 175 PHE A N 1
ATOM 1377 C CA . PHE A 1 175 ? -5.761 -0.240 16.888 1.00 91.38 175 PHE A CA 1
ATOM 1378 C C . PHE A 1 175 ? -6.319 -1.292 17.851 1.00 91.38 175 PHE A C 1
ATOM 1380 O O . PHE A 1 175 ? -7.508 -1.286 18.176 1.00 91.38 175 PHE A O 1
ATOM 1387 N N . VAL A 1 176 ? -5.460 -2.194 18.337 1.00 89.25 176 VAL A N 1
ATOM 1388 C CA . VAL A 1 176 ? -5.875 -3.260 19.259 1.00 89.25 176 VAL A CA 1
ATOM 1389 C C . VAL A 1 176 ? -6.322 -2.667 20.593 1.00 89.25 176 VAL A C 1
ATOM 1391 O O . VAL A 1 176 ? -7.310 -3.133 21.169 1.00 89.25 176 VAL A O 1
ATOM 1394 N N . PHE A 1 177 ? -5.653 -1.609 21.055 1.00 87.88 177 PHE A N 1
ATOM 1395 C CA . PHE A 1 177 ? -5.994 -0.943 22.303 1.00 87.88 177 PHE A CA 1
ATOM 1396 C C . PHE A 1 177 ? -7.381 -0.305 22.241 1.00 87.88 177 PHE A C 1
ATOM 1398 O O . PHE A 1 177 ? -8.217 -0.589 23.100 1.00 87.88 177 PHE A O 1
ATOM 1405 N N . THR A 1 178 ? -7.663 0.497 21.208 1.00 84.69 178 THR A N 1
ATOM 1406 C CA . THR A 1 178 ? -8.969 1.154 21.054 1.00 84.69 178 THR A CA 1
ATOM 1407 C C . THR A 1 178 ? -10.092 0.156 20.817 1.00 84.69 178 THR A C 1
ATOM 1409 O O . THR A 1 178 ? -11.160 0.303 21.405 1.00 84.69 178 THR A O 1
ATOM 1412 N N . THR A 1 179 ? -9.845 -0.893 20.031 1.00 81.88 179 THR A N 1
ATOM 1413 C CA . THR A 1 179 ? -10.827 -1.959 19.790 1.00 81.88 179 THR A CA 1
ATOM 1414 C C . THR A 1 179 ? -11.185 -2.688 21.085 1.00 81.88 179 THR A C 1
ATOM 1416 O O . THR A 1 179 ? -12.362 -2.874 21.392 1.00 81.88 179 THR A O 1
ATOM 1419 N N . SER A 1 180 ? -10.181 -3.054 21.888 1.00 80.06 180 SER A N 1
ATOM 1420 C CA . SER A 1 180 ? -10.395 -3.742 23.170 1.00 80.06 180 SER A CA 1
ATOM 1421 C C . SER A 1 180 ? -11.169 -2.868 24.162 1.00 80.06 180 SER A C 1
ATOM 1423 O O . SER A 1 180 ? -12.041 -3.360 24.878 1.00 80.06 180 SER A O 1
ATOM 1425 N N . LEU A 1 181 ? -10.893 -1.559 24.169 1.00 77.62 181 LEU A N 1
ATOM 1426 C CA . LEU A 1 181 ? -11.589 -0.597 25.021 1.00 77.62 181 LEU A CA 1
ATOM 1427 C C . LEU A 1 181 ? -13.066 -0.438 24.625 1.00 77.62 181 LEU A C 1
ATOM 1429 O O . LEU A 1 181 ? -13.932 -0.449 25.499 1.00 77.62 181 LEU A O 1
ATOM 1433 N N . SER A 1 182 ? -13.360 -0.351 23.321 1.00 73.62 182 SER A N 1
ATOM 1434 C CA . SER A 1 182 ? -14.736 -0.292 22.807 1.00 73.62 182 SER A CA 1
ATOM 1435 C C . SER A 1 182 ? -15.547 -1.521 23.223 1.00 73.62 182 SER A C 1
ATOM 1437 O O . SER A 1 182 ? -16.674 -1.385 23.692 1.00 73.62 182 SER A O 1
ATOM 1439 N N . VAL A 1 183 ? -14.964 -2.721 23.117 1.00 69.56 183 VAL A N 1
ATOM 1440 C CA . VAL A 1 183 ? -15.623 -3.970 23.540 1.00 69.56 183 VAL A CA 1
ATOM 1441 C C . VAL A 1 183 ? -15.901 -3.963 25.049 1.00 69.56 183 VAL A C 1
ATOM 1443 O O . VAL A 1 183 ? -17.005 -4.313 25.471 1.00 69.56 183 VAL A O 1
ATOM 1446 N N . ARG A 1 184 ? -14.958 -3.495 25.880 1.00 69.12 184 ARG A N 1
ATOM 1447 C CA . ARG A 1 184 ? -15.176 -3.359 27.334 1.00 69.12 184 ARG A CA 1
ATOM 1448 C C . ARG A 1 184 ? -16.354 -2.429 27.650 1.00 69.12 184 ARG A C 1
ATOM 1450 O O . ARG A 1 184 ? -17.191 -2.787 28.476 1.00 69.12 184 ARG A O 1
ATOM 1457 N N . ALA A 1 185 ? -16.436 -1.268 26.999 1.00 61.16 185 ALA A N 1
ATOM 1458 C CA . ALA A 1 185 ? -17.510 -0.300 27.233 1.00 61.16 185 ALA A CA 1
ATOM 1459 C C . ALA A 1 185 ? -18.900 -0.894 26.938 1.00 61.16 185 ALA A C 1
ATOM 1461 O O . ALA A 1 185 ? -19.822 -0.719 27.733 1.00 61.16 185 ALA A O 1
ATOM 1462 N N . THR A 1 186 ? -19.033 -1.674 25.857 1.00 59.03 186 THR A N 1
ATOM 1463 C CA . THR A 1 186 ? -20.299 -2.354 25.526 1.00 59.03 186 THR A CA 1
ATOM 1464 C C . THR A 1 186 ? -20.721 -3.400 26.561 1.00 59.03 186 THR A C 1
ATOM 1466 O O . THR A 1 186 ? -21.912 -3.599 26.770 1.00 59.03 186 THR A O 1
ATOM 1469 N N . HIS A 1 187 ? -19.767 -4.038 27.247 1.00 55.00 187 HIS A N 1
ATOM 1470 C CA . HIS A 1 187 ? -20.070 -5.007 28.300 1.00 55.00 187 HIS A CA 1
ATOM 1471 C C . HIS A 1 187 ? -20.509 -4.346 29.608 1.00 55.00 187 HIS A C 1
ATOM 1473 O O . HIS A 1 187 ? -21.469 -4.817 30.207 1.00 55.00 187 HIS A O 1
ATOM 1479 N N . MET A 1 188 ? -19.850 -3.260 30.031 1.00 51.28 188 MET A N 1
ATOM 1480 C CA . MET A 1 188 ? -20.225 -2.554 31.267 1.00 51.28 188 MET A CA 1
ATOM 1481 C C . MET A 1 188 ? -21.590 -1.857 31.139 1.00 51.28 188 MET A C 1
ATOM 1483 O O . MET A 1 188 ? -22.340 -1.822 32.105 1.00 51.28 188 MET A O 1
ATOM 1487 N N . GLY A 1 189 ? -21.958 -1.384 29.941 1.00 39.62 189 GLY A N 1
ATOM 1488 C CA . GLY A 1 189 ? -23.288 -0.816 29.676 1.00 39.62 189 GLY A CA 1
ATOM 1489 C C . GLY A 1 189 ? -24.428 -1.840 29.569 1.00 39.62 189 GLY A C 1
ATOM 1490 O O . GLY A 1 189 ? -25.589 -1.451 29.602 1.00 39.62 189 GLY A O 1
ATOM 1491 N N . ALA A 1 190 ? -24.122 -3.136 29.441 1.00 35.53 190 ALA A N 1
ATOM 1492 C CA . ALA A 1 190 ? -25.116 -4.216 29.403 1.00 35.53 190 ALA A CA 1
ATOM 1493 C C . ALA A 1 190 ? -25.332 -4.888 30.774 1.00 35.53 190 ALA A C 1
ATOM 1495 O O . ALA A 1 190 ? -26.198 -5.751 30.904 1.00 35.53 190 ALA A O 1
ATOM 1496 N N . SER A 1 191 ? -24.544 -4.514 31.786 1.00 28.16 191 SER A N 1
ATOM 1497 C CA . SER A 1 191 ? -24.652 -4.996 33.162 1.00 28.16 191 SER A CA 1
ATOM 1498 C C . SER A 1 191 ? -25.039 -3.848 34.098 1.00 28.16 191 SER A C 1
ATOM 1500 O O . SER A 1 191 ? -24.208 -3.383 34.874 1.00 28.16 191 SER A O 1
ATOM 1502 N N . SER A 1 192 ? -26.286 -3.378 34.030 1.00 22.75 192 SER A N 1
ATOM 1503 C CA . SER A 1 192 ? -26.890 -2.707 35.190 1.00 22.75 192 SER A CA 1
ATOM 1504 C C . SER A 1 192 ? -27.125 -3.757 36.285 1.00 22.75 192 SER A C 1
ATOM 1506 O O . SER A 1 192 ? -27.506 -4.885 35.954 1.00 22.75 192 SER A O 1
ATOM 1508 N N . PRO A 1 193 ? -26.869 -3.448 37.566 1.00 30.11 193 PRO A N 1
ATOM 1509 C CA . PRO A 1 193 ? -27.043 -4.415 38.636 1.00 30.11 193 PRO A CA 1
ATOM 1510 C C . PRO A 1 193 ? -28.540 -4.616 38.899 1.00 30.11 193 PRO A C 1
ATOM 1512 O O . PRO A 1 193 ? -29.217 -3.728 39.404 1.00 30.11 193 PRO A O 1
ATOM 1515 N N . GLU A 1 194 ? -29.071 -5.799 38.587 1.00 23.59 194 GLU A N 1
ATOM 1516 C CA . GLU A 1 194 ? -30.255 -6.284 39.296 1.00 23.59 194 GLU A CA 1
ATOM 1517 C C . GLU A 1 194 ? -29.831 -6.547 40.746 1.00 23.59 194 GLU A C 1
ATOM 1519 O O . GLU A 1 194 ? -29.182 -7.550 41.059 1.00 23.59 194 GLU A O 1
ATOM 1524 N N . VAL A 1 195 ? -30.165 -5.611 41.632 1.00 25.33 195 VAL A N 1
ATOM 1525 C CA . VAL A 1 195 ? -30.073 -5.784 43.081 1.00 25.33 195 VAL A CA 1
ATOM 1526 C C . VAL A 1 195 ? -31.075 -6.869 43.485 1.00 25.33 195 VAL A C 1
ATOM 1528 O O . VAL A 1 195 ? -32.250 -6.617 43.729 1.00 25.33 195 VAL A O 1
ATOM 1531 N N . SER A 1 196 ? -30.618 -8.121 43.537 1.00 22.12 196 SER A N 1
ATOM 1532 C CA . SER A 1 196 ? -31.359 -9.212 44.170 1.00 22.12 196 SER A CA 1
ATOM 1533 C C . SER A 1 196 ? -31.123 -9.161 45.678 1.00 22.12 196 SER A C 1
ATOM 1535 O O . SER A 1 196 ? -30.209 -9.805 46.198 1.00 22.12 196 SER A O 1
ATOM 1537 N N . PHE A 1 197 ? -31.989 -8.438 46.385 1.00 23.31 197 PHE A N 1
ATOM 1538 C CA . PHE A 1 197 ? -32.165 -8.559 47.830 1.00 23.31 197 PHE A CA 1
ATOM 1539 C C . PHE A 1 197 ? -32.449 -10.023 48.214 1.00 23.31 197 PHE A C 1
ATOM 1541 O O . PHE A 1 197 ? -33.460 -10.603 47.819 1.00 23.31 197 PHE A O 1
ATOM 1548 N N . LYS A 1 198 ? -31.578 -10.619 49.032 1.00 25.92 198 LYS A N 1
ATOM 1549 C CA . LYS A 1 198 ? -31.934 -11.737 49.916 1.00 25.92 198 LYS A CA 1
ATOM 1550 C C . LYS A 1 198 ? -31.272 -11.514 51.266 1.00 25.92 198 LYS A C 1
ATOM 1552 O O . LYS A 1 198 ? -30.104 -11.838 51.462 1.00 25.92 198 LYS A O 1
ATOM 1557 N N . GLY A 1 199 ? -32.041 -10.933 52.182 1.00 22.69 199 GLY A N 1
ATOM 1558 C CA . GLY A 1 199 ? -31.755 -11.017 53.604 1.00 22.69 199 GLY A CA 1
ATOM 1559 C C . GLY A 1 199 ? -32.088 -12.411 54.130 1.00 22.69 199 GLY A C 1
ATOM 1560 O O . GLY A 1 199 ? -33.054 -13.015 53.679 1.00 22.69 199 GLY A O 1
ATOM 1561 N N . GLU A 1 200 ? -31.284 -12.902 55.072 1.00 25.19 200 GLU A N 1
ATOM 1562 C CA . GLU A 1 200 ? -31.769 -13.516 56.315 1.00 25.19 200 GLU A CA 1
ATOM 1563 C C . GLU A 1 200 ? -30.603 -13.777 57.289 1.00 25.19 200 GLU A C 1
ATOM 1565 O O . GLU A 1 200 ? -29.710 -14.584 57.056 1.00 25.19 200 GLU A O 1
ATOM 1570 N N . ARG A 1 201 ? -30.623 -12.965 58.351 1.00 24.45 201 ARG A N 1
ATOM 1571 C CA . ARG A 1 201 ? -30.395 -13.225 59.782 1.00 24.45 201 ARG A CA 1
ATOM 1572 C C . ARG A 1 201 ? -29.436 -14.339 60.255 1.00 24.45 201 ARG A C 1
ATOM 1574 O O . ARG A 1 201 ? -29.583 -15.520 59.978 1.00 24.45 201 ARG A O 1
ATOM 1581 N N . SER A 1 202 ? -28.543 -13.880 61.132 1.00 25.39 202 SER A N 1
ATOM 1582 C CA . SER A 1 202 ? -27.668 -14.591 62.073 1.00 25.39 202 SER A CA 1
ATOM 1583 C C . SER A 1 202 ? -28.401 -15.533 63.040 1.00 25.39 202 SER A C 1
ATOM 1585 O O . SER A 1 202 ? -29.429 -15.139 63.586 1.00 25.39 202 SER A O 1
ATOM 1587 N N . GLU A 1 203 ? -27.791 -16.684 63.356 1.00 26.67 203 GLU A N 1
ATOM 1588 C CA . GLU A 1 203 ? -27.792 -17.244 64.716 1.00 26.67 203 GLU A CA 1
ATOM 1589 C C . GLU A 1 203 ? -26.588 -18.177 64.982 1.00 26.67 203 GLU A C 1
ATOM 1591 O O . GLU A 1 203 ? -26.031 -18.812 64.087 1.00 26.67 203 GLU A O 1
ATOM 1596 N N . ASN A 1 204 ? -26.150 -18.177 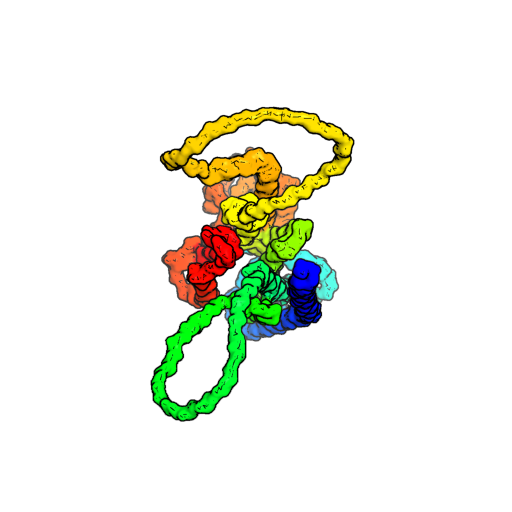66.243 1.00 25.09 204 ASN A N 1
ATOM 1597 C CA . ASN A 1 204 ? -24.876 -18.677 66.760 1.00 25.09 204 ASN A CA 1
ATOM 1598 C C . ASN A 1 204 ? -24.828 -20.197 67.028 1.00 25.09 204 ASN A C 1
ATOM 1600 O O . ASN A 1 204 ? -25.772 -20.764 67.559 1.00 25.09 204 ASN A O 1
ATOM 1604 N N . GLY A 1 205 ? -23.627 -20.774 66.861 1.00 23.36 205 GLY A N 1
ATOM 1605 C CA . GLY A 1 205 ? -22.961 -21.656 67.839 1.00 23.36 205 GLY A CA 1
ATOM 1606 C C . GLY A 1 205 ? -23.394 -23.126 67.983 1.00 23.36 205 GLY A C 1
ATOM 1607 O O . GLY A 1 205 ? -24.443 -23.406 68.538 1.00 23.36 205 GLY A O 1
ATOM 1608 N N . ALA A 1 206 ? -22.491 -24.067 67.659 1.00 23.55 206 ALA A N 1
ATOM 1609 C CA . ALA A 1 206 ? -22.043 -25.163 68.546 1.00 23.55 206 ALA A CA 1
ATOM 1610 C C . ALA A 1 206 ? -21.117 -26.162 67.821 1.00 23.55 206 ALA A C 1
ATOM 1612 O O . ALA A 1 206 ? -21.286 -26.486 66.650 1.00 23.55 206 ALA A O 1
ATOM 1613 N N . LYS A 1 207 ? -20.127 -26.657 68.572 1.00 24.03 207 LYS A N 1
ATOM 1614 C CA . LYS A 1 207 ? -19.140 -27.687 68.216 1.00 24.03 207 LYS A CA 1
ATOM 1615 C C . LYS A 1 207 ? -19.790 -29.037 67.880 1.00 24.03 207 LYS A C 1
ATOM 1617 O O . LYS A 1 207 ? -20.641 -29.494 68.635 1.00 24.03 207 LYS A O 1
ATOM 1622 N N . SER A 1 208 ? -19.235 -29.752 66.899 1.00 23.28 208 SER A N 1
ATOM 1623 C CA . SER A 1 208 ? -19.056 -31.210 66.981 1.00 23.28 208 SER A CA 1
ATOM 1624 C C . SER A 1 208 ? -18.016 -31.692 65.962 1.00 23.28 208 SER A C 1
ATOM 1626 O O . SER A 1 208 ? -18.158 -31.489 64.758 1.00 23.28 208 SER A O 1
ATOM 1628 N N . GLU A 1 209 ? -16.946 -32.306 66.465 1.00 24.05 209 GLU A N 1
ATOM 1629 C CA . GLU A 1 209 ? -16.027 -33.147 65.700 1.00 24.05 209 GLU A CA 1
ATOM 1630 C C . GLU A 1 209 ? -16.684 -34.510 65.434 1.00 24.05 209 GLU A C 1
ATOM 1632 O O . GLU A 1 209 ? -17.283 -35.071 66.352 1.00 24.05 209 GLU A O 1
ATOM 1637 N N . ARG A 1 210 ? -16.487 -35.076 64.227 1.00 22.59 210 ARG A N 1
ATOM 1638 C CA . ARG A 1 210 ? -15.871 -36.407 63.975 1.00 22.59 210 ARG A CA 1
ATOM 1639 C C . ARG A 1 210 ? -16.269 -36.986 62.599 1.00 22.59 210 ARG A C 1
ATOM 1641 O O . ARG A 1 210 ? -17.438 -37.248 62.378 1.00 22.59 210 ARG A O 1
ATOM 1648 N N . SER A 1 211 ? -15.238 -37.260 61.774 1.00 22.78 211 SER A N 1
ATOM 1649 C CA . SER A 1 211 ? -15.021 -38.448 60.899 1.00 22.78 211 SER A CA 1
ATOM 1650 C C . SER A 1 211 ? -16.082 -38.803 59.835 1.00 22.78 211 SER A C 1
ATOM 1652 O O . SER A 1 211 ? -17.254 -38.888 60.140 1.00 22.78 211 SER A O 1
ATOM 1654 N N . GLU A 1 212 ? -15.816 -39.228 58.600 1.00 24.77 212 GLU A N 1
ATOM 1655 C CA . GLU A 1 212 ? -14.676 -39.348 57.683 1.00 24.77 212 GLU A CA 1
ATOM 1656 C C . GLU A 1 212 ? -15.285 -39.935 56.377 1.00 24.77 212 GLU A C 1
ATOM 1658 O O . GLU A 1 212 ? -16.277 -40.659 56.442 1.00 24.77 212 GLU A O 1
ATOM 1663 N N . LYS A 1 213 ? -14.630 -39.707 55.228 1.00 23.16 213 LYS A N 1
ATOM 1664 C CA . LYS A 1 213 ? -14.763 -40.412 53.925 1.00 23.16 213 LYS A CA 1
ATOM 1665 C C . LYS A 1 213 ? -15.873 -39.990 52.947 1.00 23.16 213 LYS A C 1
ATOM 1667 O O . LYS A 1 213 ? -17.051 -40.246 53.146 1.00 23.16 213 LYS A O 1
ATOM 1672 N N . GLY A 1 214 ? -15.415 -39.568 51.760 1.00 22.30 214 GLY A N 1
ATOM 1673 C CA . GLY A 1 214 ? -15.991 -40.047 50.498 1.00 22.30 214 GLY A CA 1
ATOM 1674 C C . GLY A 1 214 ? -16.152 -39.017 49.377 1.00 22.30 214 GLY A C 1
ATOM 1675 O O . GLY A 1 214 ? -17.060 -38.206 49.414 1.00 22.30 214 GLY A O 1
ATOM 1676 N N . ALA A 1 215 ? -15.324 -39.158 48.335 1.00 25.94 215 ALA A N 1
ATOM 1677 C CA . ALA A 1 215 ? -15.525 -38.688 46.955 1.00 25.94 215 ALA A CA 1
ATOM 1678 C C . ALA A 1 215 ? -15.484 -37.168 46.670 1.00 25.94 215 ALA A C 1
ATOM 1680 O O . ALA A 1 215 ? -16.489 -36.463 46.620 1.00 25.94 215 ALA A O 1
ATOM 1681 N N . LYS A 1 216 ? -14.269 -36.694 46.349 1.00 25.94 216 LYS A N 1
ATOM 1682 C CA . LYS A 1 216 ? -14.006 -35.426 45.654 1.00 25.94 216 LYS A CA 1
ATOM 1683 C C . LYS A 1 216 ? -14.726 -35.392 44.302 1.00 25.94 216 LYS A C 1
ATOM 1685 O O . LYS A 1 216 ? -14.526 -36.271 43.468 1.00 25.94 216 LYS A O 1
ATOM 1690 N N . GLY A 1 217 ? -15.514 -34.342 44.096 1.00 24.06 217 GLY A N 1
ATOM 1691 C CA . GLY A 1 217 ? -16.156 -34.026 42.830 1.00 24.06 217 GLY A CA 1
ATOM 1692 C C . GLY A 1 217 ? -15.190 -33.420 41.813 1.00 24.06 217 GLY A C 1
ATOM 1693 O O . GLY A 1 217 ? -14.469 -32.470 42.108 1.00 24.06 217 GLY A O 1
ATOM 1694 N N . GLU A 1 218 ? -15.258 -33.917 40.583 1.00 24.34 218 GLU A N 1
ATOM 1695 C CA . GLU A 1 218 ? -14.823 -33.199 39.389 1.00 24.34 218 GLU A CA 1
ATOM 1696 C C . GLU A 1 218 ? -16.058 -32.615 38.692 1.00 24.34 218 GLU A C 1
ATOM 1698 O O . GLU A 1 218 ? -16.644 -33.214 37.793 1.00 24.34 218 GLU A O 1
ATOM 1703 N N . ARG A 1 219 ? -16.467 -31.404 39.083 1.00 25.08 219 ARG A N 1
ATOM 1704 C CA . ARG A 1 219 ? -17.212 -30.528 38.168 1.00 25.08 219 ARG A CA 1
ATOM 1705 C C . ARG A 1 219 ? -16.188 -29.663 37.452 1.00 25.08 219 ARG A C 1
ATOM 1707 O O . ARG A 1 219 ? -15.789 -28.607 37.931 1.00 25.08 219 ARG A O 1
ATOM 1714 N N . SER A 1 220 ? -15.744 -30.167 36.304 1.00 25.06 220 SER A N 1
ATOM 1715 C CA . SER A 1 220 ? -14.925 -29.447 35.335 1.00 25.06 220 SER A CA 1
ATOM 1716 C C . SER A 1 220 ? -15.650 -28.169 34.901 1.00 25.06 220 SER A C 1
ATOM 1718 O O . SER A 1 220 ? -16.537 -28.179 34.045 1.00 25.06 220 SER A O 1
ATOM 1720 N N . ALA A 1 221 ? -15.288 -27.050 35.527 1.00 29.62 221 ALA A N 1
ATOM 1721 C CA . ALA A 1 221 ? -15.591 -25.723 35.027 1.00 29.62 221 ALA A CA 1
ATOM 1722 C C . ALA A 1 221 ? -14.822 -25.550 33.711 1.00 29.62 221 ALA A C 1
ATOM 1724 O O . ALA A 1 221 ? -13.636 -25.216 33.704 1.00 29.62 221 ALA A O 1
ATOM 1725 N N . LYS A 1 222 ? -15.491 -25.818 32.582 1.00 29.83 222 LYS A N 1
ATOM 1726 C CA . LYS A 1 222 ? -14.994 -25.485 31.243 1.00 29.83 222 LYS A CA 1
ATOM 1727 C C . LYS A 1 222 ? -14.674 -23.989 31.205 1.00 29.83 222 LYS A C 1
ATOM 1729 O O . LYS A 1 222 ? -15.556 -23.148 31.044 1.00 29.83 222 LYS A O 1
ATOM 1734 N N . LYS A 1 223 ? -13.390 -23.673 31.372 1.00 32.06 223 LYS A N 1
ATOM 1735 C CA . LYS A 1 223 ? -12.790 -22.352 31.187 1.00 32.06 223 LYS A CA 1
ATOM 1736 C C . LYS A 1 223 ? -13.152 -21.870 29.777 1.00 32.06 223 LYS A C 1
ATOM 1738 O O . LYS A 1 223 ? -12.613 -22.373 28.795 1.00 32.06 223 LYS A O 1
ATOM 1743 N N . LYS A 1 224 ? -14.085 -20.916 29.671 1.00 35.31 224 LYS A N 1
ATOM 1744 C CA . LYS A 1 224 ? -14.354 -20.168 28.434 1.00 35.31 224 LYS A CA 1
ATOM 1745 C C . LYS A 1 224 ? -13.085 -19.388 28.076 1.00 35.31 224 LYS A C 1
ATOM 1747 O O . LYS A 1 224 ? -12.812 -18.331 28.639 1.00 35.31 224 LYS A O 1
ATOM 1752 N N . ALA A 1 225 ? -12.274 -19.938 27.181 1.00 33.06 225 ALA A N 1
ATOM 1753 C CA . ALA A 1 225 ? -11.114 -19.261 26.621 1.00 33.06 225 ALA A CA 1
ATOM 1754 C C . ALA A 1 225 ? -11.578 -18.355 25.471 1.00 33.06 225 ALA A C 1
ATOM 1756 O O . ALA A 1 225 ? -11.520 -18.723 24.303 1.00 33.06 225 ALA A O 1
ATOM 1757 N N . ASN A 1 226 ? -12.076 -17.170 25.817 1.00 42.66 226 ASN A N 1
ATOM 1758 C CA . ASN A 1 226 ? -12.288 -16.075 24.876 1.00 42.66 226 ASN A CA 1
ATOM 1759 C C . ASN A 1 226 ? -11.231 -15.008 25.194 1.00 42.66 226 ASN A C 1
ATOM 1761 O O . ASN A 1 226 ? -11.281 -14.386 26.254 1.00 42.66 226 ASN A O 1
ATOM 1765 N N . TYR A 1 227 ? -10.252 -14.812 24.309 1.00 39.09 227 TYR A N 1
ATOM 1766 C CA . TYR A 1 227 ? -9.126 -13.898 24.555 1.00 39.09 227 TYR A CA 1
ATOM 1767 C C . TYR A 1 227 ? -9.562 -12.431 24.713 1.00 39.09 227 TYR A C 1
ATOM 1769 O O . TYR A 1 227 ? -8.980 -11.709 25.516 1.00 39.09 227 TYR A O 1
ATOM 1777 N N . THR A 1 228 ? -10.628 -12.010 24.028 1.00 43.72 228 THR A N 1
ATOM 1778 C CA . THR A 1 228 ? -11.218 -10.663 24.145 1.00 43.72 228 THR A CA 1
ATOM 1779 C C . THR A 1 228 ? -12.187 -10.527 25.325 1.00 43.72 228 THR A C 1
ATOM 1781 O O . THR A 1 228 ? -12.254 -9.475 25.946 1.00 43.72 228 THR A O 1
ATOM 1784 N N . HIS A 1 229 ? -12.878 -11.604 25.710 1.00 45.84 229 HIS A N 1
ATOM 1785 C CA . HIS A 1 229 ? -13.821 -11.632 26.844 1.00 45.84 229 HIS A CA 1
ATOM 1786 C C . HIS A 1 229 ? -13.116 -11.680 28.217 1.00 45.84 229 HIS A C 1
ATOM 1788 O O . HIS A 1 229 ? -13.750 -11.519 29.259 1.00 45.84 229 HIS A O 1
ATOM 1794 N N . ASN A 1 230 ? -11.804 -11.937 28.240 1.00 47.22 230 ASN A N 1
ATOM 1795 C CA . ASN A 1 230 ? -10.992 -11.950 29.459 1.00 47.22 230 ASN A CA 1
ATOM 1796 C C . ASN A 1 230 ? -10.287 -10.614 29.740 1.00 47.22 230 ASN A C 1
ATOM 1798 O O . ASN A 1 230 ? -9.645 -10.495 30.783 1.00 47.22 230 ASN A O 1
ATOM 1802 N N . ALA A 1 231 ? -10.407 -9.611 28.863 1.00 54.88 231 ALA A N 1
ATOM 1803 C CA . ALA A 1 231 ? -9.870 -8.276 29.113 1.00 54.88 231 ALA A CA 1
ATOM 1804 C C . ALA A 1 231 ? -10.798 -7.500 30.063 1.00 54.88 231 ALA A C 1
ATOM 1806 O O . ALA A 1 231 ? -11.569 -6.639 29.652 1.00 54.88 231 ALA A O 1
ATOM 1807 N N . LYS A 1 232 ? -10.750 -7.851 31.352 1.00 62.28 232 LYS A N 1
ATOM 1808 C CA . LYS A 1 232 ? -11.611 -7.258 32.387 1.00 62.28 232 LYS A CA 1
ATOM 1809 C C . LYS A 1 232 ? -11.129 -5.874 32.835 1.00 62.28 232 LYS A C 1
ATOM 1811 O O . LYS A 1 232 ? -11.918 -5.101 33.360 1.00 62.28 232 LYS A O 1
ATOM 1816 N N . SER A 1 233 ? -9.849 -5.555 32.617 1.00 74.06 233 SER A N 1
ATOM 1817 C CA . SER A 1 233 ? -9.214 -4.301 33.047 1.00 74.06 233 SER A CA 1
ATOM 1818 C C . SER A 1 233 ? -8.546 -3.545 31.889 1.00 74.06 233 SER A C 1
ATOM 1820 O O . SER A 1 233 ? -8.160 -4.151 30.882 1.00 74.06 233 SER A O 1
ATOM 1822 N N . VAL A 1 234 ? -8.318 -2.225 32.030 1.00 77.12 234 VAL A N 1
ATOM 1823 C CA . VAL A 1 234 ? -7.497 -1.466 31.054 1.00 77.12 234 VAL A CA 1
ATOM 1824 C C . VAL A 1 234 ? -6.098 -2.084 30.934 1.00 77.12 234 VAL A C 1
ATOM 1826 O O . VAL A 1 234 ? -5.513 -2.121 29.849 1.00 77.12 234 VAL A O 1
ATOM 1829 N N . LYS A 1 235 ? -5.558 -2.624 32.032 1.00 80.50 235 LYS A N 1
ATOM 1830 C CA . LYS A 1 235 ? -4.250 -3.290 32.053 1.00 80.50 235 LYS A CA 1
ATOM 1831 C C . LYS A 1 235 ? -4.203 -4.501 31.118 1.00 80.50 235 LYS A C 1
ATOM 1833 O O . LYS A 1 235 ? -3.186 -4.710 30.458 1.00 80.50 235 LYS A O 1
ATOM 1838 N N . ASP A 1 236 ? -5.285 -5.268 31.024 1.00 81.44 236 ASP A N 1
ATOM 1839 C CA . ASP A 1 236 ? -5.361 -6.416 30.117 1.00 81.44 236 ASP A CA 1
ATOM 1840 C C . ASP A 1 236 ? -5.482 -5.976 28.653 1.00 81.44 236 ASP A C 1
ATOM 1842 O O . ASP A 1 236 ? -4.810 -6.547 27.794 1.00 81.44 236 ASP A O 1
ATOM 1846 N N . CYS A 1 237 ? -6.226 -4.897 28.375 1.00 83.44 237 CYS A N 1
ATOM 1847 C CA . CYS A 1 237 ? -6.281 -4.283 27.042 1.00 83.44 237 CYS A CA 1
ATOM 1848 C C . CYS A 1 237 ? -4.884 -3.835 26.578 1.00 83.44 237 CYS A C 1
ATOM 1850 O O . CYS A 1 237 ? -4.476 -4.109 25.447 1.00 83.44 237 CYS A O 1
ATOM 1852 N N . ARG A 1 238 ? -4.106 -3.203 27.470 1.00 85.62 238 ARG A N 1
ATOM 1853 C CA . ARG A 1 238 ? -2.712 -2.810 27.196 1.00 85.62 238 ARG A CA 1
ATOM 1854 C C . ARG A 1 238 ? -1.830 -4.023 26.912 1.00 85.62 238 ARG A C 1
ATOM 1856 O O . ARG A 1 238 ? -1.120 -4.031 25.913 1.00 85.62 238 ARG A O 1
ATOM 1863 N N . ARG A 1 239 ? -1.898 -5.069 27.744 1.00 86.81 239 ARG A N 1
ATOM 1864 C CA . ARG A 1 239 ? -1.122 -6.312 27.554 1.00 86.81 239 ARG A CA 1
ATOM 1865 C C . ARG A 1 239 ? -1.416 -6.982 26.214 1.00 86.81 239 ARG A C 1
ATOM 1867 O O . ARG A 1 239 ? -0.480 -7.398 25.536 1.00 86.81 239 ARG A O 1
ATOM 1874 N N . LEU A 1 240 ? -2.689 -7.061 25.828 1.00 86.88 240 LEU A N 1
ATOM 1875 C CA . LEU A 1 240 ? -3.096 -7.622 24.541 1.00 86.88 240 LEU A CA 1
ATOM 1876 C C . LEU A 1 240 ? -2.533 -6.803 23.371 1.00 86.88 240 LEU A C 1
ATOM 1878 O O . LEU A 1 240 ? -1.981 -7.367 22.429 1.00 86.88 240 LEU A O 1
ATOM 1882 N N . SER A 1 241 ? -2.609 -5.477 23.474 1.00 90.62 241 SER A N 1
ATOM 1883 C CA . SER A 1 241 ? -2.097 -4.546 22.461 1.00 90.62 241 SER A CA 1
ATOM 1884 C C . SER A 1 241 ? -0.580 -4.643 22.303 1.00 90.62 241 SER A C 1
ATOM 1886 O O . SER A 1 241 ? -0.071 -4.699 21.184 1.00 90.62 241 SER A O 1
ATOM 1888 N N . PHE A 1 242 ? 0.149 -4.750 23.417 1.00 91.12 242 PHE A N 1
ATOM 1889 C CA . PHE A 1 242 ? 1.587 -5.013 23.404 1.00 91.12 242 PHE A CA 1
ATOM 1890 C C . PHE A 1 242 ? 1.922 -6.349 22.754 1.00 91.12 242 PHE A C 1
ATOM 1892 O O . PHE A 1 242 ? 2.813 -6.406 21.912 1.00 91.12 242 PHE A O 1
ATOM 1899 N N . MET A 1 243 ? 1.208 -7.418 23.111 1.00 90.38 243 MET A N 1
ATOM 1900 C CA . MET A 1 243 ? 1.442 -8.736 22.526 1.00 90.38 243 MET A CA 1
ATOM 1901 C C . MET A 1 243 ? 1.244 -8.711 21.006 1.00 90.38 243 MET A C 1
ATOM 1903 O O . MET A 1 243 ? 2.090 -9.216 20.274 1.00 90.38 243 MET A O 1
ATOM 1907 N N . ALA A 1 244 ? 0.177 -8.070 20.520 1.00 90.00 244 ALA A N 1
ATOM 1908 C CA . ALA A 1 244 ? -0.072 -7.924 19.088 1.00 90.00 244 ALA A CA 1
ATOM 1909 C C . ALA A 1 244 ? 1.062 -7.162 18.375 1.00 90.00 244 ALA A C 1
ATOM 1911 O O . ALA A 1 244 ? 1.572 -7.627 17.354 1.00 90.00 244 ALA A O 1
ATOM 1912 N N . ALA A 1 245 ? 1.512 -6.038 18.942 1.00 92.56 245 ALA A N 1
ATOM 1913 C CA . ALA A 1 245 ? 2.618 -5.256 18.390 1.00 92.56 245 ALA A CA 1
ATOM 1914 C C . ALA A 1 245 ? 3.953 -6.025 18.390 1.00 92.56 245 ALA A C 1
ATOM 1916 O O . ALA A 1 245 ? 4.718 -5.940 17.426 1.00 92.56 245 ALA A O 1
ATOM 1917 N N . LEU A 1 246 ? 4.229 -6.819 19.430 1.00 90.31 246 LEU A N 1
ATOM 1918 C CA . LEU A 1 246 ? 5.420 -7.670 19.496 1.00 90.31 246 LEU A CA 1
ATOM 1919 C C . LEU A 1 246 ? 5.370 -8.786 18.446 1.00 90.31 246 LEU A C 1
ATOM 1921 O O . LEU A 1 246 ? 6.342 -8.970 17.718 1.00 90.31 246 LEU A O 1
ATOM 1925 N N . LEU A 1 247 ? 4.239 -9.483 18.303 1.00 88.25 247 LEU A N 1
ATOM 1926 C CA . LEU A 1 247 ? 4.079 -10.531 17.286 1.00 88.25 247 LEU A CA 1
ATOM 1927 C C . LEU A 1 247 ? 4.284 -9.989 15.863 1.00 88.25 247 LEU A C 1
ATOM 1929 O O . LEU A 1 247 ? 4.950 -10.630 15.051 1.00 88.25 247 LEU A O 1
ATOM 1933 N N . PHE A 1 248 ? 3.787 -8.783 15.577 1.00 89.38 248 PHE A N 1
ATOM 1934 C CA . PHE A 1 248 ? 4.063 -8.088 14.317 1.00 89.38 248 PHE A CA 1
ATOM 1935 C C . PHE A 1 248 ? 5.556 -7.748 14.153 1.00 89.38 248 PHE A C 1
ATOM 1937 O O . PHE A 1 248 ? 6.142 -7.953 13.085 1.00 89.38 248 PHE A O 1
ATOM 1944 N N . THR A 1 249 ? 6.194 -7.289 15.232 1.00 90.88 249 THR A N 1
ATOM 1945 C CA . THR A 1 249 ? 7.612 -6.899 15.257 1.00 90.88 249 THR A CA 1
ATOM 1946 C C . THR A 1 249 ? 8.557 -8.064 14.944 1.00 90.88 249 THR A C 1
ATOM 1948 O O . THR A 1 249 ? 9.450 -7.934 14.099 1.00 90.88 249 THR A O 1
ATOM 1951 N N . PHE A 1 250 ? 8.342 -9.217 15.577 1.00 85.44 250 PHE A N 1
ATOM 1952 C CA . PHE A 1 250 ? 9.238 -10.377 15.513 1.00 85.44 250 PHE A CA 1
ATOM 1953 C C . PHE A 1 250 ? 8.974 -11.344 14.344 1.00 85.44 250 PHE A C 1
ATOM 1955 O O . PHE A 1 250 ? 9.667 -12.353 14.227 1.00 85.44 250 PHE A O 1
ATOM 1962 N N . ASN A 1 251 ? 8.017 -11.062 13.455 1.00 77.31 251 ASN A N 1
ATOM 1963 C CA . ASN A 1 251 ? 7.756 -11.920 12.294 1.00 77.31 251 ASN A CA 1
ATOM 1964 C C . ASN A 1 251 ? 8.998 -12.023 11.374 1.00 77.31 251 ASN A C 1
ATOM 1966 O O . ASN A 1 251 ? 9.576 -11.006 10.989 1.00 77.31 251 ASN A O 1
ATOM 1970 N N . ILE A 1 252 ? 9.397 -13.249 11.016 1.00 57.53 252 ILE A N 1
ATOM 1971 C CA . ILE A 1 252 ? 10.608 -13.576 10.236 1.00 57.53 252 ILE A CA 1
ATOM 1972 C C . ILE A 1 252 ? 10.469 -13.179 8.752 1.00 57.53 252 ILE A C 1
ATOM 1974 O O . ILE A 1 252 ? 11.463 -12.841 8.115 1.00 57.53 252 ILE A O 1
ATOM 1978 N N . GLY A 1 253 ? 9.246 -13.107 8.206 1.00 64.56 253 GLY A N 1
ATOM 1979 C CA . GLY A 1 253 ? 8.989 -12.659 6.822 1.00 64.56 253 GLY A CA 1
ATOM 1980 C C . GLY A 1 253 ? 9.264 -11.167 6.558 1.00 64.56 253 GLY A C 1
ATOM 1981 O O . GLY A 1 253 ? 9.058 -10.677 5.448 1.00 64.56 253 GLY A O 1
ATOM 1982 N N . ASN A 1 254 ? 9.734 -10.438 7.574 1.00 68.00 254 ASN A N 1
ATOM 1983 C CA . ASN A 1 254 ? 9.883 -8.989 7.584 1.00 68.00 254 ASN A CA 1
ATOM 1984 C C . ASN A 1 254 ? 11.122 -8.444 6.860 1.00 68.00 254 ASN A C 1
ATOM 1986 O O . ASN A 1 254 ? 11.317 -7.231 6.887 1.00 68.00 254 ASN A O 1
ATOM 1990 N N . ILE A 1 255 ? 11.955 -9.254 6.194 1.00 83.50 255 ILE A N 1
ATOM 1991 C CA . ILE A 1 255 ? 13.050 -8.663 5.404 1.00 83.50 255 ILE A CA 1
ATOM 1992 C C . ILE A 1 255 ? 12.510 -7.698 4.339 1.00 83.50 255 ILE A C 1
ATOM 1994 O O . ILE A 1 255 ? 13.083 -6.634 4.123 1.00 83.50 255 ILE A O 1
ATOM 1998 N N . HIS A 1 256 ? 11.333 -7.979 3.776 1.00 87.06 256 HIS A N 1
ATOM 1999 C CA . HIS A 1 256 ? 10.606 -7.078 2.874 1.00 87.06 256 HIS A CA 1
ATOM 2000 C C . HIS A 1 256 ? 10.213 -5.735 3.531 1.00 87.06 256 HIS A C 1
ATOM 2002 O O . HIS A 1 256 ? 10.052 -4.727 2.857 1.00 87.06 256 HIS A O 1
ATOM 2008 N N . MET A 1 257 ? 10.128 -5.679 4.864 1.00 87.75 257 MET A N 1
ATOM 2009 C CA . MET A 1 257 ? 9.912 -4.451 5.646 1.00 87.75 257 MET A CA 1
ATOM 2010 C C . MET A 1 257 ? 11.222 -3.715 5.981 1.00 87.75 257 MET A C 1
ATOM 2012 O O . MET A 1 257 ? 11.224 -2.751 6.742 1.00 87.75 257 MET A O 1
ATOM 2016 N N . SER A 1 258 ? 12.369 -4.208 5.513 1.00 89.38 258 SER A N 1
ATOM 2017 C CA . SER A 1 258 ? 13.713 -3.658 5.774 1.00 89.38 258 SER A CA 1
ATOM 2018 C C . SER A 1 258 ? 14.587 -3.629 4.522 1.00 89.38 258 SER A C 1
ATOM 2020 O O . SER A 1 258 ? 15.800 -3.492 4.622 1.00 89.38 258 SER A O 1
ATOM 2022 N N . SER A 1 259 ? 13.978 -3.780 3.349 1.00 91.75 259 SER A N 1
ATOM 2023 C CA . SER A 1 259 ? 14.637 -3.850 2.044 1.00 91.75 259 SER A CA 1
ATOM 2024 C C . SER A 1 259 ? 13.940 -2.921 1.050 1.00 91.75 259 SER A C 1
ATOM 2026 O O . SER A 1 259 ? 13.021 -2.187 1.420 1.00 91.75 259 SER A O 1
ATOM 2028 N N . PHE A 1 260 ? 14.388 -2.895 -0.205 1.00 93.50 260 PHE A N 1
ATOM 2029 C CA . PHE A 1 260 ? 13.796 -2.082 -1.266 1.00 93.50 260 PHE A CA 1
ATOM 2030 C C . PHE A 1 260 ? 12.478 -2.690 -1.757 1.00 93.50 260 PHE A C 1
ATOM 2032 O O . PHE A 1 260 ? 12.369 -3.204 -2.865 1.00 93.50 260 PHE A O 1
ATOM 2039 N N . TYR A 1 261 ? 11.466 -2.608 -0.908 1.00 93.25 261 TYR A N 1
ATOM 2040 C CA . TYR A 1 261 ? 10.182 -3.266 -1.078 1.00 93.25 261 TYR A CA 1
ATOM 2041 C C . TYR A 1 261 ? 9.038 -2.338 -0.664 1.00 93.25 261 TYR A C 1
ATOM 2043 O O . TYR A 1 261 ? 9.235 -1.320 -0.001 1.00 93.25 261 TYR A O 1
ATOM 2051 N N . SER A 1 262 ? 7.826 -2.662 -1.102 1.00 93.06 262 SER A N 1
ATOM 2052 C CA . SER A 1 262 ? 6.619 -1.845 -0.882 1.00 93.06 262 SER A CA 1
ATOM 2053 C C . SER A 1 262 ? 5.917 -2.146 0.447 1.00 93.06 262 SER A C 1
ATOM 2055 O O . SER A 1 262 ? 4.984 -1.453 0.843 1.00 93.06 262 SER A O 1
ATOM 2057 N N . GLU A 1 263 ? 6.342 -3.206 1.124 1.00 91.00 263 GLU A N 1
ATOM 2058 C CA . GLU A 1 263 ? 5.635 -3.874 2.206 1.00 91.00 263 GLU A CA 1
ATOM 2059 C C . GLU A 1 263 ? 5.510 -2.974 3.434 1.00 91.00 263 GLU A C 1
ATOM 2061 O O . GLU A 1 263 ? 4.433 -2.930 4.028 1.00 91.00 263 GLU A O 1
ATOM 2066 N N . GLY A 1 264 ? 6.558 -2.215 3.782 1.00 92.44 264 GLY A N 1
ATOM 2067 C CA . GLY A 1 264 ? 6.528 -1.293 4.922 1.00 92.44 264 GLY A CA 1
ATOM 2068 C C . GLY A 1 264 ? 5.518 -0.169 4.716 1.00 92.44 264 GLY A C 1
ATOM 2069 O O . GLY A 1 264 ? 4.712 0.118 5.602 1.00 92.44 264 GLY A O 1
ATOM 2070 N N . PHE A 1 265 ? 5.494 0.402 3.509 1.00 95.31 265 PHE A N 1
ATOM 2071 C CA . PHE A 1 265 ? 4.507 1.403 3.101 1.00 95.31 265 PHE A CA 1
ATOM 2072 C C . PHE A 1 265 ? 3.091 0.838 3.121 1.00 95.31 265 PHE A C 1
ATOM 2074 O O . PHE A 1 265 ? 2.206 1.406 3.763 1.00 95.31 265 PHE A O 1
ATOM 2081 N N . PHE A 1 266 ? 2.885 -0.299 2.454 1.00 94.81 266 PHE A N 1
ATOM 2082 C CA . PHE A 1 266 ? 1.582 -0.941 2.364 1.00 94.81 266 PHE A CA 1
ATOM 2083 C C . PHE A 1 266 ? 1.041 -1.298 3.752 1.00 94.81 266 PHE A C 1
ATOM 2085 O O . PHE A 1 266 ? -0.091 -0.949 4.075 1.00 94.81 266 PHE A O 1
ATOM 2092 N N . SER A 1 267 ? 1.856 -1.928 4.603 1.00 93.44 267 SER A N 1
ATOM 2093 C CA . SER A 1 267 ? 1.474 -2.317 5.965 1.00 93.44 267 SER A CA 1
ATOM 2094 C C . SER A 1 267 ? 1.110 -1.113 6.827 1.00 93.44 267 SER A C 1
ATOM 2096 O O . SER A 1 267 ? 0.089 -1.146 7.512 1.00 93.44 267 SER A O 1
ATOM 2098 N N . CYS A 1 268 ? 1.908 -0.043 6.777 1.00 95.94 268 CYS A N 1
ATOM 2099 C CA . CYS A 1 268 ? 1.654 1.164 7.559 1.00 95.94 268 CYS A CA 1
ATOM 2100 C C . CYS A 1 268 ? 0.314 1.789 7.183 1.00 95.94 268 CYS A C 1
ATOM 2102 O O . CYS A 1 268 ? -0.519 2.032 8.054 1.00 95.94 268 CYS A O 1
ATOM 2104 N N . LEU A 1 269 ? 0.089 2.000 5.886 1.00 97.31 269 LEU A N 1
ATOM 2105 C CA . LEU A 1 269 ? -1.144 2.592 5.371 1.00 97.31 269 LEU A CA 1
ATOM 2106 C C . LEU A 1 269 ? -2.366 1.716 5.663 1.00 97.31 269 LEU A C 1
ATOM 2108 O O . LEU A 1 269 ? -3.416 2.234 6.027 1.00 97.31 269 LEU A O 1
ATOM 2112 N N . SER A 1 270 ? -2.218 0.393 5.565 1.00 94.50 270 SER A N 1
ATOM 2113 C CA . SER A 1 270 ? -3.289 -0.555 5.880 1.00 94.50 270 SER A CA 1
ATOM 2114 C C . SER A 1 270 ? -3.684 -0.465 7.352 1.00 94.50 270 SER A C 1
ATOM 2116 O O . SER A 1 270 ? -4.844 -0.213 7.666 1.00 94.50 270 SER A O 1
ATOM 2118 N N . ILE A 1 271 ? -2.714 -0.619 8.260 1.00 94.94 271 ILE A N 1
ATOM 2119 C CA . ILE A 1 271 ? -2.953 -0.625 9.709 1.00 94.94 271 ILE A CA 1
ATOM 2120 C C . ILE A 1 271 ? -3.538 0.710 10.161 1.00 94.94 271 ILE A C 1
ATOM 2122 O O . ILE A 1 271 ? -4.547 0.723 10.857 1.00 94.94 271 ILE A O 1
ATOM 2126 N N . TRP A 1 272 ? -2.954 1.832 9.736 1.00 97.06 272 TRP A N 1
ATOM 2127 C CA . TRP A 1 272 ? -3.489 3.146 10.082 1.00 97.06 272 TRP A CA 1
ATOM 2128 C C . TRP A 1 272 ? -4.865 3.396 9.467 1.00 97.06 272 TRP A C 1
ATOM 2130 O O . TRP A 1 272 ? -5.720 3.957 10.147 1.00 97.06 272 TRP A O 1
ATOM 2140 N N . GLY A 1 273 ? -5.127 2.912 8.250 1.00 95.62 273 GLY A N 1
ATOM 2141 C CA . GLY A 1 273 ? -6.462 2.938 7.656 1.00 95.62 273 GLY A CA 1
ATOM 2142 C C . GLY A 1 273 ? -7.505 2.243 8.536 1.00 95.62 273 GLY A C 1
ATOM 2143 O O . GLY A 1 273 ? -8.541 2.833 8.841 1.00 95.62 273 GLY A O 1
ATOM 2144 N N . PHE A 1 274 ? -7.201 1.044 9.044 1.00 92.38 274 PHE A N 1
ATOM 2145 C CA . PHE A 1 274 ? -8.058 0.348 10.013 1.00 92.38 274 PHE A CA 1
ATOM 2146 C C . PHE A 1 274 ? -8.180 1.097 11.348 1.00 92.38 274 PHE A C 1
ATOM 2148 O O . PHE A 1 274 ? -9.278 1.188 11.898 1.00 92.38 274 PHE A O 1
ATOM 2155 N N . THR A 1 275 ? -7.090 1.677 11.858 1.00 92.00 275 THR A N 1
ATOM 2156 C CA . THR A 1 275 ? -7.105 2.504 13.076 1.00 92.00 275 THR A CA 1
ATOM 2157 C C . THR A 1 275 ? -8.046 3.694 12.940 1.00 92.00 275 THR A C 1
ATOM 2159 O O . THR A 1 275 ? -8.862 3.932 13.829 1.00 92.00 275 THR A O 1
ATOM 2162 N N . PHE A 1 276 ? -7.982 4.420 11.823 1.00 94.50 276 PHE A N 1
ATOM 2163 C CA . PHE A 1 276 ? -8.864 5.554 11.565 1.00 94.50 276 PHE A CA 1
ATOM 2164 C C . PHE A 1 276 ? -10.316 5.115 11.386 1.00 94.50 276 PHE A C 1
ATOM 2166 O O . PHE A 1 276 ? -11.211 5.742 11.949 1.00 94.50 276 PHE A O 1
ATOM 2173 N N . LEU A 1 277 ? -10.558 3.995 10.702 1.00 90.25 277 LEU A N 1
ATOM 2174 C CA . LEU A 1 277 ? -11.901 3.433 10.582 1.00 90.25 277 LEU A CA 1
ATOM 2175 C C . LEU A 1 277 ? -12.483 3.097 11.964 1.00 90.25 277 LEU A C 1
ATOM 2177 O O . LEU A 1 277 ? -13.607 3.485 12.271 1.00 90.25 277 LEU A O 1
ATOM 2181 N N . GLN A 1 278 ? -11.693 2.486 12.851 1.00 86.81 278 GLN A N 1
ATOM 2182 C CA . GLN A 1 278 ? -12.110 2.204 14.226 1.00 86.81 278 GLN A CA 1
ATOM 2183 C C . GLN A 1 278 ? -12.361 3.485 15.036 1.00 86.81 278 GLN A C 1
ATOM 2185 O O . GLN A 1 278 ? -13.313 3.557 15.813 1.00 86.81 278 GLN A O 1
ATOM 2190 N N . TRP A 1 279 ? -11.528 4.514 14.869 1.00 88.12 279 TRP A N 1
ATOM 2191 C CA . TRP A 1 279 ? -11.728 5.801 15.537 1.00 88.12 279 TRP A CA 1
ATOM 2192 C C . TRP A 1 279 ? -12.968 6.533 15.037 1.00 88.12 279 TRP A C 1
ATOM 2194 O O . TRP A 1 279 ? -13.634 7.177 15.841 1.00 88.12 279 TRP A O 1
ATOM 2204 N N . SER A 1 280 ? -13.336 6.390 13.763 1.00 89.44 280 SER A N 1
ATOM 2205 C CA . SER A 1 280 ? -14.546 7.024 13.236 1.00 89.44 280 SER A CA 1
ATOM 2206 C C . SER A 1 280 ? -15.813 6.605 13.987 1.00 89.44 280 SER A C 1
ATOM 2208 O O . SER A 1 280 ? -16.645 7.448 14.304 1.00 89.44 280 SER A O 1
ATOM 2210 N N . VAL A 1 281 ? -15.904 5.331 14.383 1.00 82.81 281 VAL A N 1
ATOM 2211 C CA . VAL A 1 281 ? -17.044 4.785 15.139 1.00 82.81 281 VAL A CA 1
ATOM 2212 C C . VAL A 1 281 ? -17.073 5.284 16.588 1.00 82.81 281 VAL A C 1
ATOM 2214 O O . VAL A 1 281 ? -18.138 5.388 17.189 1.00 82.81 281 VAL A O 1
ATOM 2217 N N . ASN A 1 282 ? -15.909 5.596 17.159 1.00 76.50 282 ASN A N 1
ATOM 2218 C CA . ASN A 1 282 ? -15.751 5.921 18.577 1.00 76.50 282 ASN A CA 1
ATOM 2219 C C . ASN A 1 282 ? -15.826 7.428 18.888 1.00 76.50 282 ASN A C 1
ATOM 2221 O O . ASN A 1 282 ? -15.771 7.804 20.059 1.00 76.50 282 ASN A O 1
ATOM 2225 N N . VAL A 1 283 ? -15.896 8.298 17.877 1.00 79.44 283 VAL A N 1
ATOM 2226 C CA . VAL A 1 283 ? -15.856 9.760 18.050 1.00 79.44 283 VAL A CA 1
ATOM 2227 C C . VAL A 1 283 ? -17.183 10.393 17.611 1.00 79.44 283 VAL A C 1
ATOM 2229 O O . VAL A 1 283 ? -17.946 9.829 16.832 1.00 79.44 283 VAL A O 1
ATOM 2232 N N . ASN A 1 284 ? -17.479 11.594 18.118 1.00 71.62 284 ASN A N 1
ATOM 2233 C CA . ASN A 1 284 ? -18.647 12.392 17.741 1.00 71.62 284 ASN A CA 1
ATOM 2234 C C . ASN A 1 284 ? -18.815 12.524 16.213 1.00 71.62 284 ASN A C 1
ATOM 2236 O O . ASN A 1 284 ? -17.836 12.636 15.470 1.00 71.62 284 ASN A O 1
ATOM 2240 N N . LYS A 1 285 ? -20.074 12.630 15.755 1.00 68.06 285 LYS A N 1
ATOM 2241 C CA . LYS A 1 285 ? -20.464 12.648 14.327 1.00 68.06 285 LYS A CA 1
ATOM 2242 C C . LYS A 1 285 ? -19.648 13.603 13.442 1.00 68.06 285 LYS A C 1
ATOM 2244 O O . LYS A 1 285 ? -19.386 13.269 12.293 1.00 68.06 285 LYS A O 1
ATOM 2249 N N . GLY A 1 286 ? -19.235 14.765 13.957 1.00 68.31 286 GLY A N 1
ATOM 2250 C CA . GLY A 1 286 ? -18.431 15.736 13.200 1.00 68.31 286 GLY A CA 1
ATOM 2251 C C . GLY A 1 286 ? -17.013 15.251 12.873 1.00 68.31 286 GLY A C 1
ATOM 2252 O O . GLY A 1 286 ? -16.533 15.461 11.764 1.00 68.31 286 GLY A O 1
ATOM 2253 N N . SER A 1 287 ? -16.355 14.555 13.802 1.00 79.75 287 SER A N 1
ATOM 2254 C CA . SER A 1 287 ? -14.997 14.028 13.600 1.00 79.75 287 SER A CA 1
ATOM 2255 C C . SER A 1 287 ? -14.990 12.626 12.981 1.00 79.75 287 SER A C 1
ATOM 2257 O O . SER A 1 287 ? -13.973 12.225 12.422 1.00 79.75 287 SER A O 1
ATOM 2259 N N . SER A 1 288 ? -16.115 11.900 13.024 1.00 85.00 288 SER A N 1
ATOM 2260 C CA . SER A 1 288 ? -16.276 10.596 12.358 1.00 85.00 288 SER A CA 1
ATOM 2261 C C . SER A 1 288 ? -15.931 10.675 10.870 1.00 85.00 288 SER A C 1
ATOM 2263 O O . SER A 1 288 ? -15.099 9.911 10.390 1.00 85.00 288 SER A O 1
ATOM 2265 N N . ALA A 1 289 ? -16.500 11.650 10.154 1.00 87.62 289 ALA A N 1
ATOM 2266 C CA . ALA A 1 289 ? -16.273 11.814 8.717 1.00 87.62 289 ALA A CA 1
ATOM 2267 C C . ALA A 1 289 ? -14.808 12.138 8.374 1.00 87.62 289 ALA A C 1
ATOM 2269 O O . ALA A 1 289 ? -14.308 11.718 7.334 1.00 87.62 289 ALA A O 1
ATOM 2270 N N . PHE A 1 290 ? -14.108 12.860 9.255 1.00 92.19 290 PHE A N 1
ATOM 2271 C CA . PHE A 1 290 ? -12.686 13.154 9.086 1.00 92.19 290 PHE A CA 1
ATOM 2272 C C . PHE A 1 290 ? -11.834 11.881 9.166 1.00 92.19 290 PHE A C 1
ATOM 2274 O O . PHE A 1 290 ? -10.990 11.650 8.301 1.00 92.19 290 PHE A O 1
ATOM 2281 N N . PHE A 1 291 ? -12.075 11.032 10.170 1.00 93.69 291 PHE A N 1
ATOM 2282 C CA . PHE A 1 291 ? -11.350 9.768 10.304 1.00 93.69 291 PHE A CA 1
ATOM 2283 C C . PHE A 1 291 ? -11.703 8.768 9.198 1.00 93.69 291 PHE A C 1
ATOM 2285 O O . PHE A 1 291 ? -10.813 8.078 8.709 1.00 93.69 291 PHE A O 1
ATOM 2292 N N . GLU A 1 292 ? -12.957 8.727 8.742 1.00 92.88 292 GLU A N 1
ATOM 2293 C CA . GLU A 1 292 ? -13.347 7.923 7.574 1.00 92.88 292 GLU A CA 1
ATOM 2294 C C . GLU A 1 292 ? -12.598 8.361 6.316 1.00 92.88 292 GLU A C 1
ATOM 2296 O O . GLU A 1 292 ? -11.997 7.529 5.640 1.00 92.88 292 GLU A O 1
ATOM 2301 N N . LEU A 1 293 ? -12.545 9.668 6.040 1.00 94.31 293 LEU A N 1
ATOM 2302 C CA . LEU A 1 293 ? -11.786 10.187 4.904 1.00 94.31 293 LEU A CA 1
ATOM 2303 C C . LEU A 1 293 ? -10.304 9.810 5.006 1.00 94.31 293 LEU A C 1
ATOM 2305 O O . LEU A 1 293 ? -9.703 9.390 4.019 1.00 94.31 293 LEU A O 1
ATOM 2309 N N . LEU A 1 294 ? -9.711 9.921 6.195 1.00 96.25 294 LEU A N 1
ATOM 2310 C CA . LEU A 1 294 ? -8.315 9.555 6.413 1.00 96.25 294 LEU A CA 1
ATOM 2311 C C . LEU A 1 294 ? -8.074 8.048 6.214 1.00 96.25 294 LEU A C 1
ATOM 2313 O O . LEU A 1 294 ? -7.043 7.663 5.655 1.00 96.25 294 LEU A O 1
ATOM 2317 N N . ALA A 1 295 ? -9.034 7.200 6.598 1.00 96.12 295 ALA A N 1
ATOM 2318 C CA . ALA A 1 295 ? -9.005 5.768 6.311 1.00 96.12 295 ALA A CA 1
ATOM 2319 C C . ALA A 1 295 ? -9.047 5.494 4.800 1.00 96.12 295 ALA A C 1
ATOM 2321 O O . ALA A 1 295 ? -8.192 4.778 4.280 1.00 96.12 295 ALA A O 1
ATOM 2322 N N . VAL A 1 296 ? -9.981 6.122 4.080 1.00 97.00 296 VAL A N 1
ATOM 2323 C CA . VAL A 1 296 ? -10.147 5.978 2.624 1.00 97.00 296 VAL A CA 1
ATOM 2324 C C . VAL A 1 296 ? -8.903 6.445 1.874 1.00 97.00 296 VAL A C 1
ATOM 2326 O O . VAL A 1 296 ? -8.421 5.742 0.986 1.00 97.00 296 VAL A O 1
ATOM 2329 N N . VAL A 1 297 ? -8.329 7.589 2.258 1.00 97.25 297 VAL A N 1
ATOM 2330 C CA . VAL A 1 297 ? -7.064 8.080 1.691 1.00 97.25 297 VAL A CA 1
ATOM 2331 C C . VAL A 1 297 ? -5.938 7.083 1.955 1.00 97.25 297 VAL A C 1
ATOM 2333 O O . VAL A 1 297 ? -5.194 6.754 1.034 1.00 97.25 297 VAL A O 1
ATOM 2336 N N . SER A 1 298 ? -5.838 6.541 3.172 1.00 97.31 298 SER A N 1
ATOM 2337 C CA . SER A 1 298 ? -4.818 5.540 3.507 1.00 97.31 298 SER A CA 1
ATOM 2338 C C . SER A 1 298 ? -4.964 4.272 2.655 1.00 97.31 298 SER A C 1
ATOM 2340 O O . SER A 1 298 ? -3.980 3.807 2.081 1.00 97.31 298 SER A O 1
ATOM 2342 N N . PHE A 1 299 ? -6.184 3.751 2.486 1.00 97.06 299 PHE A N 1
ATOM 2343 C CA . PHE A 1 299 ? -6.461 2.584 1.638 1.00 97.06 299 PHE A CA 1
ATOM 2344 C C . PHE A 1 299 ? -6.232 2.853 0.144 1.00 97.06 299 PHE A C 1
ATOM 2346 O O . PHE A 1 299 ? -5.717 1.987 -0.567 1.00 97.06 299 PHE A O 1
ATOM 2353 N N . SER A 1 300 ? -6.558 4.054 -0.338 1.00 97.25 300 SER A N 1
ATOM 2354 C CA . SER A 1 300 ? -6.274 4.478 -1.712 1.00 97.25 300 SER A CA 1
ATOM 2355 C C . SER A 1 300 ? -4.768 4.522 -1.971 1.00 97.25 300 SER A C 1
ATOM 2357 O O . SER A 1 300 ? -4.272 3.866 -2.888 1.00 97.25 300 SER A O 1
ATOM 2359 N N . VAL A 1 301 ? -3.998 5.186 -1.103 1.00 96.81 301 VAL A N 1
ATOM 2360 C CA . VAL A 1 301 ? -2.536 5.229 -1.239 1.00 96.81 301 VAL A CA 1
ATOM 2361 C C . VAL A 1 301 ? -1.942 3.821 -1.116 1.00 96.81 301 VAL A C 1
ATOM 2363 O O . VAL A 1 301 ? -1.067 3.472 -1.904 1.00 96.81 301 VAL A O 1
ATOM 2366 N N . ALA A 1 302 ? -2.449 2.961 -0.224 1.00 96.75 302 ALA A N 1
ATOM 2367 C CA . ALA A 1 302 ? -2.013 1.563 -0.138 1.00 96.75 302 ALA A CA 1
ATOM 2368 C C . ALA A 1 302 ? -2.248 0.802 -1.458 1.00 96.75 302 ALA A C 1
ATOM 2370 O O . ALA A 1 302 ? -1.362 0.083 -1.924 1.00 96.75 302 ALA A O 1
ATOM 2371 N N . SER A 1 303 ? -3.397 1.024 -2.105 1.00 95.25 303 SER A N 1
ATOM 2372 C CA . SER A 1 303 ? -3.733 0.457 -3.422 1.00 95.25 303 SER A CA 1
ATOM 2373 C C . SER A 1 303 ? -2.809 0.942 -4.537 1.00 95.25 303 SER A C 1
ATOM 2375 O O . SER A 1 303 ? -2.626 0.260 -5.545 1.00 95.25 303 SER A O 1
ATOM 2377 N N . PHE A 1 304 ? -2.186 2.108 -4.354 1.00 95.44 304 PHE A N 1
ATOM 2378 C CA . PHE A 1 304 ? -1.177 2.618 -5.273 1.00 95.44 304 PHE A CA 1
ATOM 2379 C C . PHE A 1 304 ? 0.201 1.975 -5.075 1.00 95.44 304 PHE A C 1
ATOM 2381 O O . PHE A 1 304 ? 0.981 1.916 -6.021 1.00 95.44 304 PHE A O 1
ATOM 2388 N N . PHE A 1 305 ? 0.509 1.457 -3.883 1.00 95.06 305 PHE A N 1
ATOM 2389 C CA . PHE A 1 305 ? 1.715 0.653 -3.656 1.00 95.06 305 PHE A CA 1
ATOM 2390 C C . PHE A 1 305 ? 1.553 -0.786 -4.139 1.00 95.06 305 PHE A C 1
ATOM 2392 O O . PHE A 1 305 ? 2.529 -1.382 -4.592 1.00 95.06 305 PHE A O 1
ATOM 2399 N N . ARG A 1 306 ? 0.349 -1.359 -4.020 1.00 91.69 306 ARG A N 1
ATOM 2400 C CA . ARG A 1 306 ? 0.059 -2.745 -4.408 1.00 91.69 306 ARG A CA 1
ATOM 2401 C C . ARG A 1 306 ? -1.398 -2.908 -4.822 1.00 91.69 306 ARG A C 1
ATOM 2403 O O . ARG A 1 306 ? -2.291 -2.443 -4.120 1.00 91.69 306 ARG A O 1
ATOM 2410 N N . SER A 1 307 ? -1.644 -3.714 -5.853 1.00 89.38 307 SER A N 1
ATOM 2411 C CA . SER A 1 307 ? -2.998 -4.085 -6.294 1.00 89.38 307 SER A CA 1
ATOM 2412 C C . SER A 1 307 ? -3.867 -4.678 -5.178 1.00 89.38 307 SER A C 1
ATOM 2414 O O . SER A 1 307 ? -5.065 -4.415 -5.149 1.00 89.38 307 SER A O 1
ATOM 2416 N N . ASN A 1 308 ? -3.273 -5.407 -4.224 1.00 87.88 308 ASN A N 1
ATOM 2417 C CA . ASN A 1 308 ? -3.974 -5.988 -3.070 1.00 87.88 308 ASN A CA 1
ATOM 2418 C C . ASN A 1 308 ? -4.718 -4.953 -2.211 1.00 87.88 308 ASN A C 1
ATOM 2420 O O . ASN A 1 308 ? -5.636 -5.331 -1.490 1.00 87.88 308 ASN A O 1
ATOM 2424 N N . GLY A 1 309 ? -4.363 -3.665 -2.284 1.00 90.75 309 GLY A N 1
ATOM 2425 C CA . GLY A 1 309 ? -5.072 -2.620 -1.543 1.00 90.75 309 GLY A CA 1
ATOM 2426 C C . GLY A 1 309 ? -6.547 -2.482 -1.932 1.00 90.75 309 GLY A C 1
ATOM 2427 O O . GLY A 1 309 ? -7.353 -2.063 -1.105 1.00 90.75 309 GLY A O 1
ATOM 2428 N N . ILE A 1 310 ? -6.943 -2.933 -3.130 1.00 91.31 310 ILE A N 1
ATOM 2429 C CA . ILE A 1 310 ? -8.357 -2.941 -3.535 1.00 91.31 310 ILE A CA 1
ATOM 2430 C C . ILE A 1 310 ? -9.231 -3.798 -2.610 1.00 91.31 310 ILE A C 1
ATOM 2432 O O . ILE A 1 310 ? -10.432 -3.568 -2.491 1.00 91.31 310 ILE A O 1
ATOM 2436 N N . LEU A 1 311 ? -8.639 -4.771 -1.913 1.00 90.69 311 LEU A N 1
ATOM 2437 C CA . LEU A 1 311 ? -9.363 -5.638 -0.990 1.00 90.69 311 LEU A CA 1
ATOM 2438 C C . LEU A 1 311 ? -9.858 -4.887 0.256 1.00 90.69 311 LEU A C 1
ATOM 2440 O O . LEU A 1 311 ? -10.812 -5.343 0.885 1.00 90.69 311 LEU A O 1
ATOM 2444 N N . PHE A 1 312 ? -9.323 -3.694 0.551 1.00 91.38 312 PHE A N 1
ATOM 2445 C CA . PHE A 1 312 ? -9.835 -2.826 1.619 1.00 91.38 312 PHE A CA 1
ATOM 2446 C C . PHE A 1 312 ? -11.247 -2.283 1.350 1.00 91.38 312 PHE A C 1
ATOM 2448 O O . PHE A 1 312 ? -11.894 -1.784 2.269 1.00 91.38 312 PHE A O 1
ATOM 2455 N N . LEU A 1 313 ? -11.788 -2.465 0.138 1.00 92.06 313 LEU A N 1
ATOM 2456 C CA . LEU A 1 313 ? -13.214 -2.267 -0.129 1.00 92.06 313 LEU A CA 1
ATOM 2457 C C . LEU A 1 313 ? -14.109 -3.170 0.727 1.00 92.06 313 LEU A C 1
ATOM 2459 O O . LEU A 1 313 ? -15.217 -2.768 1.061 1.00 92.06 313 LEU A O 1
ATOM 2463 N N . ILE A 1 314 ? -13.650 -4.373 1.091 1.00 89.12 314 ILE A N 1
ATOM 2464 C CA . ILE A 1 314 ? -14.424 -5.329 1.897 1.00 89.12 314 ILE A CA 1
ATOM 2465 C C . ILE A 1 314 ? -14.681 -4.778 3.311 1.00 89.12 314 ILE A C 1
ATOM 2467 O O . ILE A 1 314 ? -15.849 -4.621 3.677 1.00 89.12 314 ILE A O 1
ATOM 2471 N N . PRO A 1 315 ? -13.652 -4.450 4.120 1.00 86.12 315 PRO A N 1
ATOM 2472 C CA . PRO A 1 315 ? -13.876 -3.871 5.441 1.00 86.12 315 PRO A CA 1
ATOM 2473 C C . PRO A 1 315 ? -14.558 -2.499 5.375 1.00 86.12 315 PRO A C 1
ATOM 2475 O O . PRO A 1 315 ? -15.402 -2.214 6.224 1.00 86.12 315 PRO A O 1
ATOM 2478 N N . LEU A 1 316 ? -14.276 -1.680 4.352 1.00 89.81 316 LEU A N 1
ATOM 2479 C CA . LEU A 1 316 ? -14.968 -0.404 4.151 1.00 89.81 316 LEU A CA 1
ATOM 2480 C C . LEU A 1 316 ? -16.469 -0.609 3.891 1.00 89.81 316 LEU A C 1
ATOM 2482 O O . LEU A 1 316 ? -17.296 0.049 4.512 1.00 89.81 316 LEU A O 1
ATOM 2486 N N . PHE A 1 317 ? -16.837 -1.574 3.047 1.00 90.12 317 PHE A N 1
ATOM 2487 C CA . PHE A 1 317 ? -18.231 -1.927 2.789 1.00 90.12 317 PHE A CA 1
ATOM 2488 C C . PHE A 1 317 ? -18.944 -2.401 4.060 1.00 90.12 317 PHE A C 1
ATOM 2490 O O . PHE A 1 317 ? -20.051 -1.947 4.350 1.00 90.12 317 PHE A O 1
ATOM 2497 N N . VAL A 1 318 ? -18.302 -3.260 4.860 1.00 84.56 318 VAL A N 1
ATOM 2498 C CA . VAL A 1 318 ? -18.859 -3.710 6.148 1.00 84.56 318 VAL A CA 1
ATOM 2499 C C . VAL A 1 318 ? -19.023 -2.538 7.121 1.00 84.56 318 VAL A C 1
ATOM 2501 O O . VAL A 1 318 ? -20.034 -2.459 7.820 1.00 84.56 318 VAL A O 1
ATOM 2504 N N . HIS A 1 319 ? -18.088 -1.587 7.144 1.00 85.56 319 HIS A N 1
ATOM 2505 C CA . HIS A 1 319 ? -18.234 -0.349 7.915 1.00 85.56 319 HIS A CA 1
ATOM 2506 C C . HIS A 1 319 ? -19.422 0.495 7.437 1.00 85.56 319 HIS A C 1
ATOM 2508 O O . HIS A 1 319 ? -20.246 0.908 8.255 1.00 85.56 319 HIS A O 1
ATOM 2514 N N . CYS A 1 320 ? -19.577 0.694 6.125 1.00 88.25 320 CYS A N 1
ATOM 2515 C CA . CYS A 1 320 ? -20.713 1.415 5.547 1.00 88.25 320 CYS A CA 1
ATOM 2516 C C . CYS A 1 320 ? -22.053 0.734 5.863 1.00 88.25 320 CYS A C 1
ATOM 2518 O O . CYS A 1 320 ? -23.032 1.422 6.151 1.00 88.25 320 CYS A O 1
ATOM 2520 N N . LEU A 1 321 ? -22.109 -0.602 5.857 1.00 84.69 321 LEU A N 1
ATOM 2521 C CA . LEU A 1 321 ? -23.300 -1.351 6.264 1.00 84.69 321 LEU A CA 1
ATOM 2522 C C . LEU A 1 321 ? -23.658 -1.093 7.733 1.00 84.69 321 LEU A C 1
ATOM 2524 O O . LEU A 1 321 ? -24.822 -0.853 8.050 1.00 84.69 321 LEU A O 1
ATOM 2528 N N . ARG A 1 322 ? -22.661 -1.107 8.626 1.00 79.50 322 ARG A N 1
ATOM 2529 C CA . ARG A 1 322 ? -22.850 -0.936 10.077 1.00 79.50 322 ARG A CA 1
ATOM 2530 C C . ARG A 1 322 ? -23.213 0.489 10.484 1.00 79.50 322 ARG A C 1
ATOM 2532 O O . ARG A 1 322 ? -23.899 0.675 11.482 1.00 79.50 322 ARG A O 1
ATOM 2539 N N . THR A 1 323 ? -22.764 1.487 9.733 1.00 80.44 323 THR A N 1
ATOM 2540 C CA . THR A 1 323 ? -23.058 2.904 10.004 1.00 80.44 323 THR A CA 1
ATOM 2541 C C . THR A 1 323 ? -24.341 3.391 9.326 1.00 80.44 323 THR A C 1
ATOM 2543 O O . THR A 1 323 ? -24.837 4.475 9.640 1.00 80.44 323 THR A O 1
ATOM 2546 N N . CYS A 1 324 ? -24.933 2.594 8.430 1.00 83.69 324 CYS A N 1
ATOM 2547 C CA . CYS A 1 324 ? -26.183 2.945 7.769 1.00 83.69 324 CYS A CA 1
ATOM 2548 C C . CYS A 1 324 ? -27.375 2.798 8.728 1.00 83.69 324 CYS A C 1
ATOM 2550 O O . CYS A 1 324 ? -27.818 1.688 9.023 1.00 83.69 324 CYS A O 1
ATOM 2552 N N . ALA A 1 325 ? -27.955 3.925 9.153 1.00 76.44 325 ALA A N 1
ATOM 2553 C CA . ALA A 1 325 ? -29.110 3.950 10.059 1.00 76.44 325 ALA A CA 1
ATOM 2554 C C . ALA A 1 325 ? -30.294 3.102 9.559 1.00 76.44 325 ALA A C 1
ATOM 2556 O O . ALA A 1 325 ? -30.969 2.456 10.353 1.00 76.44 325 ALA A O 1
ATOM 2557 N N . PHE A 1 326 ? -30.522 3.069 8.242 1.00 77.00 326 PHE A N 1
ATOM 2558 C CA . PHE A 1 326 ? -31.567 2.245 7.639 1.00 77.00 326 PHE A CA 1
ATOM 2559 C C . PHE A 1 326 ? -31.254 0.747 7.747 1.00 77.00 326 PHE A C 1
ATOM 2561 O O . PHE A 1 326 ? -32.115 -0.019 8.163 1.00 77.00 326 PHE A O 1
ATOM 2568 N N . CYS A 1 327 ? -30.025 0.322 7.429 1.00 74.69 327 CYS A N 1
ATOM 2569 C CA . CYS A 1 327 ? -29.623 -1.082 7.551 1.00 74.69 327 CYS A CA 1
ATOM 2570 C C . CYS A 1 327 ? -29.683 -1.558 9.008 1.00 74.69 327 CYS A C 1
ATOM 2572 O O . CYS A 1 327 ? -30.165 -2.654 9.268 1.00 74.69 327 CYS A O 1
ATOM 2574 N N . VAL A 1 328 ? -29.264 -0.710 9.951 1.00 69.62 328 VAL A N 1
ATOM 2575 C CA . VAL A 1 328 ? -29.347 -0.964 11.398 1.00 69.62 328 VAL A CA 1
ATOM 2576 C C . VAL A 1 328 ? -30.807 -1.072 11.863 1.00 69.62 328 VAL A C 1
ATOM 2578 O O . VAL A 1 328 ? -31.145 -1.972 12.630 1.00 69.62 328 VAL A O 1
ATOM 2581 N N . HIS A 1 329 ? -31.693 -0.208 11.360 1.00 66.62 329 HIS A N 1
ATOM 2582 C CA . HIS A 1 329 ? -33.129 -0.263 11.650 1.00 66.62 329 HIS A CA 1
ATOM 2583 C C . HIS A 1 329 ? -33.787 -1.527 11.075 1.00 66.62 329 HIS A C 1
ATOM 2585 O O . HIS A 1 329 ? -34.541 -2.201 11.770 1.00 66.62 329 HIS A O 1
ATOM 2591 N N . CYS A 1 330 ? -33.475 -1.891 9.827 1.00 66.94 330 CYS A N 1
ATOM 2592 C CA . CYS A 1 330 ? -33.965 -3.123 9.196 1.00 66.94 330 CYS A CA 1
ATOM 2593 C C . CYS A 1 330 ? -33.447 -4.385 9.893 1.00 66.94 330 CYS A C 1
ATOM 2595 O O . CYS A 1 330 ? -34.120 -5.408 9.890 1.00 66.94 330 CYS A O 1
ATOM 2597 N N . ALA A 1 331 ? -32.264 -4.306 10.504 1.00 60.25 331 ALA A N 1
ATOM 2598 C CA . ALA A 1 331 ? -31.689 -5.378 11.306 1.00 60.25 331 ALA A CA 1
ATOM 2599 C C . ALA A 1 331 ? -32.291 -5.481 12.725 1.00 60.25 331 ALA A C 1
ATOM 2601 O O . ALA A 1 331 ? -31.864 -6.343 13.490 1.00 60.25 331 ALA A O 1
ATOM 2602 N N . GLY A 1 332 ? -33.263 -4.631 13.090 1.00 52.84 332 GLY A N 1
ATOM 2603 C CA . GLY A 1 332 ? -33.972 -4.697 14.375 1.00 52.84 332 GLY A CA 1
ATOM 2604 C C . GLY A 1 332 ? -33.194 -4.147 15.579 1.00 52.84 332 GLY A C 1
ATOM 2605 O O . GLY A 1 332 ? -33.457 -4.547 16.708 1.00 52.84 332 GLY A O 1
ATOM 2606 N N . VAL A 1 333 ? -32.226 -3.244 15.372 1.00 51.12 333 VAL A N 1
ATOM 2607 C CA . VAL A 1 333 ? -31.270 -2.807 16.420 1.00 51.12 333 VAL A CA 1
ATOM 2608 C C . VAL A 1 333 ? -31.761 -1.606 17.257 1.00 51.12 333 VAL A C 1
ATOM 2610 O O . VAL A 1 333 ? -31.058 -1.143 18.151 1.00 51.12 333 VAL A O 1
ATOM 2613 N N . VAL A 1 334 ? -32.989 -1.117 17.057 1.00 36.78 334 VAL A N 1
ATOM 2614 C CA . VAL A 1 334 ? -33.612 -0.130 17.960 1.00 36.78 334 VAL A CA 1
ATOM 2615 C C . VAL A 1 334 ? -35.026 -0.585 18.307 1.00 36.78 334 VAL A C 1
ATOM 2617 O O . VAL A 1 334 ? -35.937 -0.466 17.493 1.00 36.78 334 VAL A O 1
ATOM 2620 N N . SER A 1 335 ? -35.218 -1.085 19.531 1.00 30.45 335 SER A N 1
ATOM 2621 C CA . SER A 1 335 ? -36.548 -1.135 20.142 1.00 30.45 335 SER A CA 1
ATOM 2622 C C . SER A 1 335 ? -37.078 0.292 20.242 1.00 30.45 335 SER A C 1
ATOM 2624 O O . SER A 1 335 ? -36.393 1.169 20.768 1.00 30.45 335 SER A O 1
ATOM 2626 N N . LEU A 1 336 ? -38.292 0.524 19.743 1.00 30.94 336 LEU A N 1
ATOM 2627 C CA . LEU A 1 336 ? -39.043 1.756 19.966 1.00 30.94 336 LEU A CA 1
ATOM 2628 C C . LEU A 1 336 ? -39.193 2.005 21.479 1.00 30.94 336 LEU A C 1
ATOM 2630 O O . LEU A 1 336 ? -40.118 1.509 22.119 1.00 30.94 336 LEU A O 1
ATOM 2634 N N . GLY A 1 337 ? -38.290 2.801 22.047 1.00 25.80 337 GLY A N 1
ATOM 2635 C CA . GLY A 1 337 ? -38.544 3.540 23.274 1.00 25.80 337 GLY A CA 1
ATOM 2636 C C . GLY A 1 337 ? -39.567 4.624 22.957 1.00 25.80 337 GLY A C 1
ATOM 2637 O O . GLY A 1 337 ? -39.251 5.619 22.310 1.00 25.80 337 GLY A O 1
ATOM 2638 N N . ARG A 1 338 ? -40.816 4.381 23.345 1.00 25.84 338 ARG A N 1
ATOM 2639 C CA . ARG A 1 338 ? -41.923 5.335 23.271 1.00 25.84 338 ARG A CA 1
ATOM 2640 C C . ARG A 1 338 ? -41.629 6.509 24.220 1.00 25.84 338 ARG A C 1
ATOM 2642 O O . ARG A 1 338 ? -41.281 6.285 25.374 1.00 25.84 338 ARG A O 1
ATOM 2649 N N . GLU A 1 339 ? -41.742 7.732 23.703 1.00 29.02 339 GLU A N 1
ATOM 2650 C CA . GLU A 1 339 ? -41.538 9.012 24.405 1.00 29.02 339 GLU A CA 1
ATOM 2651 C C . GLU A 1 339 ? -42.409 9.212 25.665 1.00 29.02 339 GLU A C 1
ATOM 2653 O O . GLU A 1 339 ? -43.451 8.567 25.807 1.00 29.02 339 GLU A O 1
ATOM 2658 N N . PRO A 1 340 ? -42.133 10.287 26.434 1.00 30.59 340 PRO A N 1
ATOM 2659 C CA . PRO A 1 340 ? -43.195 11.248 26.707 1.00 30.59 340 PRO A CA 1
ATOM 2660 C C . PRO A 1 340 ? -42.904 12.627 26.093 1.00 30.59 340 PRO A C 1
ATOM 2662 O O . PRO A 1 340 ? -41.963 13.332 26.457 1.00 30.59 340 PRO A O 1
ATOM 2665 N N . HIS A 1 341 ? -43.803 13.009 25.185 1.00 27.41 341 HIS A N 1
ATOM 2666 C CA . HIS A 1 341 ? -44.008 14.344 24.637 1.00 27.41 341 HIS A CA 1
ATOM 2667 C C . HIS A 1 341 ? -43.921 15.432 25.723 1.00 27.41 341 HIS A C 1
ATOM 2669 O O . HIS A 1 341 ? -44.768 15.507 26.615 1.00 27.41 341 HIS A O 1
ATOM 2675 N N . ARG A 1 342 ? -42.969 16.360 25.589 1.00 24.19 342 ARG A N 1
ATOM 2676 C CA . ARG A 1 342 ? -42.996 17.648 26.294 1.00 24.19 342 ARG A CA 1
ATOM 2677 C C . ARG A 1 342 ? -43.795 18.638 25.436 1.00 24.19 342 ARG A C 1
ATOM 2679 O O . ARG A 1 342 ? -43.255 19.226 24.505 1.00 24.19 342 ARG A O 1
ATOM 2686 N N . ARG A 1 343 ? -45.097 18.791 25.710 1.00 25.59 343 ARG A N 1
ATOM 2687 C CA . ARG A 1 343 ? -45.892 19.920 25.193 1.00 25.59 343 ARG A CA 1
ATOM 2688 C C . ARG A 1 343 ? -45.462 21.186 25.930 1.00 25.59 343 ARG A C 1
ATOM 2690 O O . ARG A 1 343 ? -45.753 21.349 27.110 1.00 25.59 343 ARG A O 1
ATOM 2697 N N . THR A 1 344 ? -44.772 22.076 25.235 1.00 28.16 344 THR A N 1
ATOM 2698 C CA . THR A 1 344 ? -44.771 23.504 25.552 1.00 28.16 344 THR A CA 1
ATOM 2699 C C . THR A 1 344 ? -45.940 24.136 24.817 1.00 28.16 344 THR A C 1
ATOM 2701 O O . THR A 1 344 ? -45.811 24.390 23.628 1.00 28.16 344 THR A O 1
ATOM 2704 N N . ASP A 1 345 ? -47.037 24.403 25.520 1.00 26.38 345 ASP A N 1
ATOM 2705 C CA . ASP A 1 345 ? -48.007 25.416 25.107 1.00 26.38 345 ASP A CA 1
ATOM 2706 C C . ASP A 1 345 ? -48.266 26.316 26.313 1.00 26.38 345 ASP A C 1
ATOM 2708 O O . ASP A 1 345 ? -48.824 25.905 27.332 1.00 26.38 345 ASP A O 1
ATOM 2712 N N . GLY A 1 346 ? -47.765 27.543 26.213 1.00 25.23 346 GLY A N 1
ATOM 2713 C CA . GLY A 1 346 ? -48.161 28.634 27.080 1.00 25.23 346 GLY A CA 1
ATOM 2714 C C . GLY A 1 346 ? -49.418 29.310 26.539 1.00 25.23 346 GLY A C 1
ATOM 2715 O O . GLY A 1 346 ? -49.625 29.368 25.331 1.00 25.23 346 GLY A O 1
ATOM 2716 N N . ALA A 1 347 ? -50.160 29.907 27.473 1.00 25.53 347 ALA A N 1
ATOM 2717 C CA . ALA A 1 347 ? -51.152 30.963 27.278 1.00 25.53 347 ALA A CA 1
ATOM 2718 C C . ALA A 1 347 ? -52.543 30.529 26.757 1.00 25.53 347 ALA A C 1
ATOM 2720 O O . ALA A 1 347 ? -52.783 30.460 25.562 1.00 25.53 347 ALA A O 1
ATOM 2721 N N . GLN A 1 348 ? -53.512 30.359 27.665 1.00 26.38 348 GLN A N 1
ATOM 2722 C CA . GLN A 1 348 ? -54.483 31.410 28.035 1.00 26.38 348 GLN A CA 1
ATOM 2723 C C . GLN A 1 348 ? -55.653 30.825 28.846 1.00 26.38 348 GLN A C 1
ATOM 2725 O O . GLN A 1 348 ? -56.328 29.886 28.435 1.00 26.38 348 GLN A O 1
ATOM 2730 N N . LEU A 1 349 ? -55.881 31.427 30.018 1.00 24.77 349 LEU A N 1
ATOM 2731 C CA . LEU A 1 349 ? -57.147 31.405 30.750 1.00 24.77 349 LEU A CA 1
ATOM 2732 C C . LEU A 1 349 ? -58.290 31.878 29.831 1.00 24.77 349 LEU A C 1
ATOM 2734 O O . LEU A 1 349 ? -58.133 32.924 29.205 1.00 24.77 349 LEU A O 1
ATOM 2738 N N . LEU A 1 350 ? -59.449 31.206 29.864 1.00 24.38 350 LEU A N 1
ATOM 2739 C CA . LEU A 1 350 ? -60.733 31.761 30.345 1.00 24.38 350 LEU A CA 1
ATOM 2740 C C . LEU A 1 350 ? -61.934 30.814 30.075 1.00 24.38 350 LEU A C 1
ATOM 2742 O O . LEU A 1 350 ? -62.121 30.316 28.973 1.00 24.38 350 LEU A O 1
ATOM 2746 N N . SER A 1 351 ? -62.760 30.670 31.124 1.00 24.98 351 SER A N 1
ATOM 2747 C CA . SER A 1 351 ? -64.227 30.451 31.173 1.00 24.98 351 SER A CA 1
ATOM 2748 C C . SER A 1 351 ? -64.909 29.161 30.657 1.00 24.98 351 SER A C 1
ATOM 2750 O O . SER A 1 351 ? -65.176 29.042 29.471 1.00 24.98 351 SER A O 1
ATOM 2752 N N . HIS A 1 352 ? -65.343 28.336 31.634 1.00 27.69 352 HIS A N 1
ATOM 2753 C CA . HIS A 1 352 ? -66.714 27.813 31.908 1.00 27.69 352 HIS A CA 1
ATOM 2754 C C . HIS A 1 352 ? -67.512 26.971 30.852 1.00 27.69 352 HIS A C 1
ATOM 2756 O O . HIS A 1 352 ? -67.171 26.967 29.678 1.00 27.69 352 HIS A O 1
ATOM 2762 N N . PRO A 1 353 ? -68.540 26.179 31.275 1.00 38.72 353 PRO A N 1
ATOM 2763 C CA . PRO A 1 353 ? -68.844 24.832 30.771 1.00 38.72 353 PRO A CA 1
ATOM 2764 C C . PRO A 1 353 ? -70.288 24.683 30.228 1.00 38.72 353 PRO A C 1
ATOM 2766 O O . PRO A 1 353 ? -71.127 25.558 30.430 1.00 38.72 353 PRO A O 1
ATOM 2769 N N . SER A 1 354 ? -70.618 23.565 29.573 1.00 23.41 354 SER A N 1
ATOM 2770 C CA . SER A 1 354 ? -71.995 23.009 29.454 1.00 23.41 354 SER A CA 1
ATOM 2771 C C . SER A 1 354 ? -71.938 21.673 28.691 1.00 23.41 354 SER A C 1
ATOM 2773 O O . SER A 1 354 ? -71.235 21.580 27.693 1.00 23.41 354 SER A O 1
ATOM 2775 N N . GLU A 1 355 ? -72.375 20.574 29.320 1.00 25.88 355 GLU A N 1
ATOM 2776 C CA . GLU A 1 355 ? -73.644 19.835 29.070 1.00 25.88 355 GLU A CA 1
ATOM 2777 C C . GLU A 1 355 ? -73.541 18.816 27.919 1.00 25.88 355 GLU A C 1
ATOM 2779 O O . GLU A 1 355 ? -73.201 19.178 26.802 1.00 25.88 355 GLU A O 1
ATOM 2784 N N . GLY A 1 356 ? -73.630 17.510 28.220 1.00 24.02 356 GLY A N 1
ATOM 2785 C CA . GLY A 1 356 ? -74.783 16.640 27.872 1.00 24.02 356 GLY A CA 1
ATOM 2786 C C . GLY A 1 356 ? -74.430 15.861 26.589 1.00 24.02 356 GLY A C 1
ATOM 2787 O O . GLY A 1 356 ? -73.754 16.412 25.738 1.00 24.02 356 GLY A O 1
ATOM 2788 N N . GLU A 1 357 ? -74.671 14.580 26.324 1.00 26.41 357 GLU A N 1
ATOM 2789 C CA . GLU A 1 357 ? -75.605 13.518 26.714 1.00 26.41 357 GLU A CA 1
ATOM 2790 C C . GLU A 1 357 ? -74.934 12.193 26.254 1.00 26.41 357 GLU A C 1
ATOM 2792 O O . GLU A 1 357 ? -74.227 12.177 25.250 1.00 26.41 357 GLU A O 1
ATOM 2797 N N . GLN A 1 358 ? -74.864 11.148 27.085 1.00 24.67 358 GLN A N 1
ATOM 2798 C CA . GLN A 1 358 ? -75.728 9.947 27.129 1.00 24.67 358 GLN A CA 1
ATOM 2799 C C . GLN A 1 358 ? -75.631 8.908 25.982 1.00 24.67 358 GLN A C 1
ATOM 2801 O O . GLN A 1 358 ? -75.599 9.229 24.803 1.00 24.67 358 GLN A O 1
ATOM 2806 N N . LEU A 1 359 ? -75.753 7.647 26.443 1.00 24.28 359 LEU A N 1
ATOM 2807 C CA . LEU A 1 359 ? -76.052 6.354 25.788 1.00 24.28 359 LEU A CA 1
ATOM 2808 C C . LEU A 1 359 ? -74.850 5.531 25.267 1.00 24.28 359 LEU A C 1
ATOM 2810 O O . LEU A 1 359 ? -74.176 5.917 24.323 1.00 24.28 359 LEU A O 1
ATOM 2814 N N . LEU A 1 360 ? -74.427 4.466 25.983 1.00 23.03 360 LEU A N 1
ATOM 2815 C CA . LEU A 1 360 ? -74.997 3.086 26.031 1.00 23.03 360 LEU A CA 1
ATOM 2816 C C . LEU A 1 360 ? -74.937 2.419 24.642 1.00 23.03 360 LEU A C 1
ATOM 2818 O O . LEU A 1 360 ? -75.365 3.017 23.672 1.00 23.03 360 LEU A O 1
ATOM 2822 N N . SER A 1 361 ? -74.510 1.182 24.400 1.00 23.86 361 SER A N 1
ATOM 2823 C CA . SER A 1 361 ? -74.149 -0.003 25.188 1.00 23.86 361 SER A CA 1
ATOM 2824 C C . SER A 1 361 ? -73.915 -1.120 24.153 1.00 23.86 361 SER A C 1
ATOM 2826 O O . SER A 1 361 ? -74.707 -1.188 23.219 1.00 23.86 361 SER A O 1
ATOM 2828 N N . HIS A 1 362 ? -72.913 -1.990 24.311 1.00 26.02 362 HIS A N 1
ATOM 2829 C CA . HIS A 1 362 ? -73.029 -3.464 24.241 1.00 26.02 362 HIS A CA 1
ATOM 2830 C C . HIS A 1 362 ? -71.690 -4.162 23.973 1.00 26.02 362 HIS A C 1
ATOM 2832 O O . HIS A 1 362 ? -70.900 -3.775 23.117 1.00 26.02 362 HIS A O 1
ATOM 2838 N N . SER A 1 363 ? -71.497 -5.230 24.742 1.00 25.62 363 SER A N 1
ATOM 2839 C CA . SER A 1 363 ? -70.471 -6.257 24.634 1.00 25.62 363 SER A CA 1
ATOM 2840 C C . SER A 1 363 ? -70.674 -7.167 23.417 1.00 25.62 363 SER A C 1
ATOM 2842 O O . SER A 1 363 ? -71.801 -7.367 22.965 1.00 25.62 363 SER A O 1
ATOM 2844 N N . SER A 1 364 ? -69.603 -7.804 22.939 1.00 24.66 364 SER A N 1
ATOM 2845 C CA . SER A 1 364 ? -69.414 -9.268 23.028 1.00 24.66 364 SER A CA 1
ATOM 2846 C C . SER A 1 364 ? -68.252 -9.754 22.153 1.00 24.66 364 SER A C 1
ATOM 2848 O O . SER A 1 364 ? -67.863 -9.128 21.170 1.00 24.66 364 SER A O 1
ATOM 2850 N N . ASP A 1 365 ? -67.675 -10.857 22.614 1.00 27.02 365 ASP A N 1
ATOM 2851 C CA . ASP A 1 365 ? -66.423 -11.484 22.220 1.00 27.02 365 ASP A CA 1
ATOM 2852 C C . ASP A 1 365 ? -66.364 -12.077 20.801 1.00 27.02 365 ASP A C 1
ATOM 2854 O O . ASP A 1 365 ? -67.334 -12.615 20.279 1.00 27.02 365 ASP A O 1
ATOM 2858 N N . GLY A 1 366 ? -65.134 -12.118 20.275 1.00 26.98 366 GLY A N 1
ATOM 2859 C CA . GLY A 1 366 ? -64.527 -13.364 19.794 1.00 26.98 366 GLY A CA 1
ATOM 2860 C C . GLY A 1 366 ? -64.916 -13.892 18.410 1.00 26.98 366 GLY A C 1
ATOM 2861 O O . GLY A 1 366 ? -65.797 -14.734 18.289 1.00 26.98 366 GLY A O 1
ATOM 2862 N N . ALA A 1 367 ? -64.100 -13.575 17.399 1.00 24.84 367 ALA A N 1
ATOM 2863 C CA . ALA A 1 367 ? -63.752 -14.523 16.335 1.00 24.84 367 ALA A CA 1
ATOM 2864 C C . ALA A 1 367 ? -62.418 -14.133 15.676 1.00 24.84 367 ALA A C 1
ATOM 2866 O O . ALA A 1 367 ? -62.280 -13.083 15.054 1.00 24.84 367 ALA A O 1
ATOM 2867 N N . GLN A 1 368 ? -61.427 -15.008 15.838 1.00 30.11 368 GLN A N 1
ATOM 2868 C CA . GLN A 1 368 ? -60.178 -15.041 15.081 1.00 30.11 368 GLN A CA 1
ATOM 2869 C C . GLN A 1 368 ? -60.461 -15.134 13.573 1.00 30.11 368 GLN A C 1
ATOM 2871 O O . GLN A 1 368 ? -61.277 -15.962 13.183 1.00 30.11 368 GLN A O 1
ATOM 2876 N N . LEU A 1 369 ? -59.709 -14.405 12.736 1.00 22.72 369 LEU A N 1
ATOM 2877 C CA . LEU A 1 369 ? -58.999 -14.994 11.589 1.00 22.72 369 LEU A CA 1
ATOM 2878 C C . LEU A 1 369 ? -58.023 -13.989 10.936 1.00 22.72 369 LEU A C 1
ATOM 2880 O O . LEU A 1 369 ? -58.424 -13.017 10.311 1.00 22.72 369 LEU A O 1
ATOM 2884 N N . LEU A 1 370 ? -56.729 -14.280 11.089 1.00 32.25 370 LEU A N 1
ATOM 2885 C CA . LEU A 1 370 ? -55.667 -14.179 10.077 1.00 32.25 370 LEU A CA 1
ATOM 2886 C C . LEU A 1 370 ? -55.658 -12.973 9.113 1.00 32.25 370 LEU A C 1
ATOM 2888 O O . LEU A 1 370 ? -56.199 -13.046 8.015 1.00 32.25 370 LEU A O 1
ATOM 2892 N N . SER A 1 371 ? -54.812 -11.984 9.416 1.00 26.58 371 SER A N 1
ATOM 2893 C CA . SER A 1 371 ? -53.856 -11.461 8.426 1.00 26.58 371 SER A CA 1
ATOM 2894 C C . SER A 1 371 ? -52.740 -10.682 9.125 1.00 26.58 371 SER A C 1
ATOM 2896 O O . SER A 1 371 ? -52.920 -9.528 9.511 1.00 26.58 371 SER A O 1
ATOM 2898 N N . HIS A 1 372 ? -51.573 -11.311 9.283 1.00 30.64 372 HIS A N 1
ATOM 2899 C CA . HIS A 1 372 ? -50.316 -10.587 9.478 1.00 30.64 372 HIS A CA 1
ATOM 2900 C C . HIS A 1 372 ? -50.142 -9.616 8.295 1.00 30.64 372 HIS A C 1
ATOM 2902 O O . HIS A 1 372 ? -50.064 -10.093 7.158 1.00 30.64 372 HIS A O 1
ATOM 2908 N N . PRO A 1 373 ? -50.051 -8.288 8.494 1.00 34.03 373 PRO A N 1
ATOM 2909 C CA . PRO A 1 373 ? -49.481 -7.438 7.467 1.00 34.03 373 PRO A CA 1
ATOM 2910 C C . PRO A 1 373 ? -48.001 -7.810 7.391 1.00 34.03 373 PRO A C 1
ATOM 2912 O O . PRO A 1 373 ? -47.272 -7.695 8.372 1.00 34.03 373 PRO A O 1
ATOM 2915 N N . SER A 1 374 ? -47.587 -8.326 6.238 1.00 38.75 374 SER A N 1
ATOM 2916 C CA . SER A 1 374 ? -46.205 -8.687 5.928 1.00 38.75 374 SER A CA 1
ATOM 2917 C C . SER A 1 374 ? -45.234 -7.574 6.333 1.00 38.75 374 SER A C 1
ATOM 2919 O O . SER A 1 374 ? -45.469 -6.419 5.970 1.00 38.75 374 SER A O 1
ATOM 2921 N N . ASP A 1 375 ? -44.114 -7.922 6.968 1.00 43.88 375 ASP A N 1
ATOM 2922 C CA . ASP A 1 375 ? -43.026 -7.000 7.346 1.00 43.88 375 ASP A CA 1
ATOM 2923 C C . ASP A 1 375 ? -42.573 -6.079 6.187 1.00 43.88 375 ASP A C 1
ATOM 2925 O O . ASP A 1 375 ? -42.119 -4.953 6.400 1.00 43.88 375 ASP A O 1
ATOM 2929 N N . GLY A 1 376 ? -42.781 -6.503 4.933 1.00 44.03 376 GLY A N 1
ATOM 2930 C CA . GLY A 1 376 ? -42.541 -5.702 3.728 1.00 44.03 376 GLY A CA 1
ATOM 2931 C C . GLY A 1 376 ? -43.398 -4.431 3.602 1.00 44.03 376 GLY A C 1
ATOM 2932 O O . GLY A 1 376 ? -42.919 -3.426 3.077 1.00 44.03 376 GLY A O 1
ATOM 2933 N N . ALA A 1 377 ? -44.633 -4.425 4.113 1.00 44.88 377 ALA A N 1
ATOM 2934 C CA . ALA A 1 377 ? -45.525 -3.262 4.056 1.00 44.88 377 ALA A CA 1
ATOM 2935 C C . ALA A 1 377 ? -45.095 -2.159 5.042 1.00 44.88 377 ALA A C 1
ATOM 2937 O O . ALA A 1 377 ? -45.172 -0.972 4.721 1.00 44.88 377 ALA A O 1
ATOM 2938 N N . GLN A 1 378 ? -44.556 -2.542 6.206 1.00 50.34 378 GLN A N 1
ATOM 2939 C CA . GLN A 1 378 ? -43.953 -1.604 7.160 1.00 50.34 378 GLN A CA 1
ATOM 2940 C C . GLN A 1 378 ? -42.622 -1.041 6.631 1.00 50.34 378 GLN A C 1
ATOM 2942 O O . GLN A 1 378 ? -42.383 0.164 6.726 1.00 50.34 378 GLN A O 1
ATOM 2947 N N . LEU A 1 379 ? -41.802 -1.872 5.976 1.00 49.56 379 LEU A N 1
ATOM 2948 C CA . LEU A 1 379 ? -40.562 -1.465 5.297 1.00 49.56 379 LEU A CA 1
ATOM 2949 C C . LEU A 1 379 ? -40.801 -0.417 4.199 1.00 49.56 379 LEU A C 1
ATOM 2951 O O . LEU A 1 379 ? -40.089 0.585 4.123 1.00 49.56 379 LEU A O 1
ATOM 2955 N N . LEU A 1 380 ? -41.835 -0.616 3.378 1.00 49.31 380 LEU A N 1
ATOM 2956 C CA . LEU A 1 380 ? -42.246 0.347 2.353 1.00 49.31 380 LEU A CA 1
ATOM 2957 C C . LEU A 1 380 ? -42.825 1.635 2.961 1.00 49.31 380 LEU A C 1
ATOM 2959 O O . LEU A 1 380 ? -42.566 2.715 2.432 1.00 49.31 380 LEU A O 1
ATOM 2963 N N . SER A 1 381 ? -43.527 1.564 4.100 1.00 52.50 381 SER A N 1
ATOM 2964 C CA . SER A 1 381 ? -44.005 2.770 4.799 1.00 52.50 381 SER A CA 1
ATOM 2965 C C . SER A 1 381 ? -42.875 3.618 5.403 1.00 52.50 381 SER A C 1
ATOM 2967 O O . SER A 1 381 ? -42.982 4.841 5.426 1.00 52.50 381 SER A O 1
ATOM 2969 N N . LEU A 1 382 ? -41.749 3.008 5.794 1.00 52.00 382 LEU A N 1
ATOM 2970 C CA . LEU A 1 382 ? -40.541 3.718 6.247 1.00 52.00 382 LEU A CA 1
ATOM 2971 C C . LEU A 1 382 ? -39.847 4.474 5.105 1.00 52.00 382 LEU A C 1
ATOM 2973 O O . LEU A 1 382 ? -39.321 5.569 5.306 1.00 52.00 382 LEU A O 1
ATOM 2977 N N . PHE A 1 383 ? -39.893 3.925 3.889 1.00 54.88 383 PHE A N 1
ATOM 2978 C CA . PHE A 1 383 ? -39.456 4.625 2.678 1.00 54.88 383 PHE A CA 1
ATOM 2979 C C . PHE A 1 383 ? -40.420 5.728 2.221 1.00 54.88 383 PHE A C 1
ATOM 2981 O O . PHE A 1 383 ? -40.047 6.546 1.378 1.00 54.88 383 PHE A O 1
ATOM 2988 N N . SER A 1 384 ? -41.626 5.803 2.793 1.00 53.91 384 SER A N 1
ATOM 2989 C CA . SER A 1 384 ? -42.590 6.865 2.494 1.00 53.91 384 SER A CA 1
ATOM 2990 C C . SER A 1 384 ? -42.134 8.233 3.020 1.00 53.91 384 SER A C 1
ATOM 2992 O O . SER A 1 384 ? -42.563 9.271 2.505 1.00 53.91 384 SER A O 1
ATOM 2994 N N . GLU A 1 385 ? -41.220 8.275 3.997 1.00 66.00 385 GLU A N 1
ATOM 2995 C CA . GLU A 1 385 ? -40.585 9.518 4.425 1.00 66.00 385 GLU A CA 1
ATOM 2996 C C . GLU A 1 385 ? -39.404 9.886 3.517 1.00 66.00 385 GLU A C 1
ATOM 2998 O O . GLU A 1 385 ? -38.300 9.344 3.624 1.00 66.00 385 GLU A O 1
ATOM 3003 N N . LYS A 1 386 ? -39.594 10.917 2.680 1.00 72.81 386 LYS A N 1
ATOM 3004 C CA . LYS A 1 386 ? -38.557 11.474 1.785 1.00 72.81 386 LYS A CA 1
ATOM 3005 C C . LYS A 1 386 ? -37.203 11.721 2.478 1.00 72.81 386 LYS A C 1
ATOM 3007 O O . LYS A 1 386 ? -36.160 11.625 1.837 1.00 72.81 386 LYS A O 1
ATOM 3012 N N . ARG A 1 387 ? -37.195 12.026 3.785 1.00 75.94 387 ARG A N 1
ATOM 3013 C CA . ARG A 1 387 ? -35.967 12.269 4.568 1.00 75.94 387 ARG A CA 1
ATOM 3014 C C . ARG A 1 387 ? -35.155 10.999 4.833 1.00 75.94 387 ARG A C 1
ATOM 3016 O O . ARG A 1 387 ? -33.929 11.080 4.841 1.00 75.94 387 ARG A O 1
ATOM 3023 N N . VAL A 1 388 ? -35.801 9.855 5.062 1.00 77.50 388 VAL A N 1
ATOM 3024 C CA . VAL A 1 388 ? -35.116 8.577 5.327 1.00 77.50 388 VAL A CA 1
ATOM 3025 C C . VAL A 1 388 ? -34.476 8.061 4.041 1.00 77.50 388 VAL A C 1
ATOM 3027 O O . VAL A 1 388 ? -33.287 7.739 4.040 1.00 77.50 388 VAL A O 1
ATOM 3030 N N . PHE A 1 389 ? -35.216 8.104 2.929 1.00 81.38 389 PHE A N 1
ATOM 3031 C CA . PHE A 1 389 ? -34.688 7.760 1.608 1.00 81.38 389 PHE A CA 1
ATOM 3032 C C . PHE A 1 389 ? -33.507 8.653 1.206 1.00 81.38 389 PHE A C 1
ATOM 3034 O O . PHE A 1 389 ? -32.474 8.146 0.778 1.00 81.38 389 PHE A O 1
ATOM 3041 N N . LEU A 1 390 ? -33.611 9.974 1.403 1.00 85.38 390 LEU A N 1
ATOM 3042 C CA . LEU A 1 390 ? -32.519 10.894 1.080 1.00 85.38 390 LEU A CA 1
ATOM 3043 C C . LEU A 1 390 ? -31.259 10.605 1.910 1.00 85.38 390 LEU A C 1
ATOM 3045 O O . LEU A 1 390 ? -30.162 10.580 1.361 1.00 85.38 390 LEU A O 1
ATOM 3049 N N . LYS A 1 391 ? -31.397 10.336 3.217 1.00 85.12 391 LYS A N 1
ATOM 3050 C CA . LYS A 1 391 ? -30.261 9.948 4.073 1.00 85.12 391 LYS A CA 1
ATOM 3051 C C . LYS A 1 391 ? -29.619 8.639 3.612 1.00 85.12 391 LYS A C 1
ATOM 3053 O O . LYS A 1 391 ? -28.397 8.549 3.587 1.00 85.12 391 LYS A O 1
ATOM 3058 N N . PHE A 1 392 ? -30.426 7.652 3.226 1.00 88.50 392 PHE A N 1
ATOM 3059 C CA . PHE A 1 392 ? -29.940 6.388 2.675 1.00 88.50 392 PHE A CA 1
ATOM 3060 C C . PHE A 1 392 ? -29.183 6.597 1.355 1.00 88.50 392 PHE A C 1
ATOM 3062 O O . PHE A 1 392 ? -28.056 6.127 1.214 1.00 88.50 392 PHE A O 1
ATOM 3069 N N . ALA A 1 393 ? -29.761 7.353 0.419 1.00 89.50 393 ALA A N 1
ATOM 3070 C CA . ALA A 1 393 ? -29.145 7.646 -0.871 1.00 89.50 393 ALA A CA 1
ATOM 3071 C C . ALA A 1 393 ? -27.832 8.431 -0.721 1.00 89.50 393 ALA A C 1
ATOM 3073 O O . ALA A 1 393 ? -26.846 8.096 -1.369 1.00 89.50 393 ALA A O 1
ATOM 3074 N N . LEU A 1 394 ? -27.785 9.430 0.168 1.00 90.88 394 LEU A N 1
ATOM 3075 C CA . LEU A 1 394 ? -26.561 10.183 0.459 1.00 90.88 394 LEU A CA 1
ATOM 3076 C C . LEU A 1 394 ? -25.484 9.304 1.107 1.00 90.88 394 LEU A C 1
ATOM 3078 O O . LEU A 1 394 ? -24.315 9.415 0.745 1.00 90.88 394 LEU A O 1
ATOM 3082 N N . HIS A 1 395 ? -25.869 8.412 2.025 1.00 90.31 395 HIS A N 1
ATOM 3083 C CA . HIS A 1 395 ? -24.950 7.469 2.670 1.00 90.31 395 HIS A CA 1
ATOM 3084 C C . HIS A 1 395 ? -24.280 6.543 1.653 1.00 90.31 395 HIS A C 1
ATOM 3086 O O . HIS A 1 395 ? -23.056 6.433 1.622 1.00 90.31 395 HIS A O 1
ATOM 3092 N N . TRP A 1 396 ? -25.068 5.926 0.771 1.00 93.25 396 TRP A N 1
ATOM 3093 C CA . TRP A 1 396 ? -24.540 5.031 -0.261 1.00 93.25 396 TRP A CA 1
ATOM 3094 C C . TRP A 1 396 ? -23.851 5.769 -1.409 1.00 93.25 396 TRP A C 1
ATOM 3096 O O . TRP A 1 396 ? -22.876 5.259 -1.953 1.00 93.25 396 TRP A O 1
ATOM 3106 N N . GLY A 1 397 ? -24.288 6.986 -1.740 1.00 93.94 397 GLY A N 1
ATOM 3107 C CA . GLY A 1 397 ? -23.588 7.858 -2.683 1.00 93.94 397 GLY A CA 1
ATOM 3108 C C . GLY A 1 397 ? -22.190 8.232 -2.185 1.00 93.94 397 GLY A C 1
ATOM 3109 O O . GLY A 1 397 ? -21.224 8.150 -2.941 1.00 93.94 397 GLY A O 1
ATOM 3110 N N . LYS A 1 398 ? -22.059 8.557 -0.892 1.00 93.44 398 LYS A N 1
ATOM 3111 C CA . LYS A 1 398 ? -20.760 8.754 -0.237 1.00 93.44 398 LYS A CA 1
ATOM 3112 C C . LYS A 1 398 ? -19.919 7.473 -0.270 1.00 93.44 398 LYS A C 1
ATOM 3114 O O . LYS A 1 398 ? -18.775 7.533 -0.708 1.00 93.44 398 LYS A O 1
ATOM 3119 N N . ALA A 1 399 ? -20.481 6.329 0.125 1.00 93.38 399 ALA A N 1
ATOM 3120 C CA . ALA A 1 399 ? -19.763 5.051 0.120 1.00 93.38 399 ALA A CA 1
ATOM 3121 C C . ALA A 1 399 ? -19.247 4.673 -1.282 1.00 93.38 399 ALA A C 1
ATOM 3123 O O . ALA A 1 399 ? -18.137 4.164 -1.424 1.00 93.38 399 ALA A O 1
ATOM 3124 N N . LEU A 1 400 ? -20.021 4.964 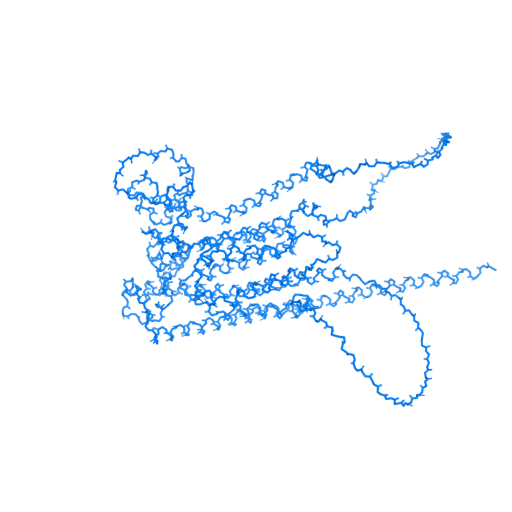-2.334 1.00 95.44 400 LEU A N 1
ATOM 3125 C CA . LEU A 1 400 ? -19.604 4.751 -3.720 1.00 95.44 400 LEU A CA 1
ATOM 3126 C C . LEU A 1 400 ? -18.429 5.656 -4.113 1.00 95.44 400 LEU A C 1
ATOM 3128 O O . LEU A 1 400 ? -17.503 5.195 -4.779 1.00 95.44 400 LEU A O 1
ATOM 3132 N N . LEU A 1 401 ? -18.441 6.923 -3.689 1.00 95.56 401 LEU A N 1
ATOM 3133 C CA . LEU A 1 401 ? -17.327 7.844 -3.920 1.00 95.56 401 LEU A CA 1
ATOM 3134 C C . LEU A 1 401 ? -16.058 7.376 -3.195 1.00 95.56 401 LEU A C 1
ATOM 3136 O O . LEU A 1 401 ? -14.980 7.369 -3.783 1.00 95.56 401 LEU A O 1
ATOM 3140 N N . GLU A 1 402 ? -16.185 6.938 -1.944 1.00 95.25 402 GLU A N 1
ATOM 3141 C CA . GLU A 1 402 ? -15.072 6.388 -1.164 1.00 95.25 402 GLU A CA 1
ATOM 3142 C C . GLU A 1 402 ? -14.505 5.116 -1.808 1.00 95.25 402 GLU A C 1
ATOM 3144 O O . GLU A 1 402 ? -13.290 4.987 -1.963 1.00 95.25 402 GLU A O 1
ATOM 3149 N N . ALA A 1 403 ? -15.371 4.214 -2.275 1.00 95.94 403 ALA A N 1
ATOM 3150 C CA . ALA A 1 403 ? -14.958 3.031 -3.021 1.00 95.94 403 ALA A CA 1
ATOM 3151 C C . ALA A 1 403 ? -14.232 3.401 -4.326 1.00 95.94 403 ALA A C 1
ATOM 3153 O O . ALA A 1 403 ? -13.177 2.841 -4.628 1.00 95.94 403 ALA A O 1
ATOM 3154 N N . ALA A 1 404 ? -14.749 4.380 -5.076 1.00 96.00 404 ALA A N 1
ATOM 3155 C CA . ALA A 1 404 ? -14.108 4.866 -6.293 1.00 96.00 404 ALA A CA 1
ATOM 3156 C C . ALA A 1 404 ? -12.705 5.425 -6.010 1.00 96.00 404 ALA A C 1
ATOM 3158 O O . ALA A 1 404 ? -11.773 5.117 -6.751 1.00 96.00 404 ALA A O 1
ATOM 3159 N N . LEU A 1 405 ? -12.525 6.170 -4.912 1.00 96.06 405 LEU A N 1
ATOM 3160 C CA . LEU A 1 405 ? -11.220 6.693 -4.493 1.00 96.06 405 LEU A CA 1
ATOM 3161 C C . LEU A 1 405 ? -10.209 5.583 -4.178 1.00 96.06 405 LEU A C 1
ATOM 3163 O O . LEU A 1 405 ? -9.037 5.720 -4.531 1.00 96.06 405 LEU A O 1
ATOM 3167 N N . VAL A 1 406 ? -10.631 4.479 -3.554 1.00 96.38 406 VAL A N 1
ATOM 3168 C CA . VAL A 1 406 ? -9.747 3.328 -3.277 1.00 96.38 406 VAL A CA 1
ATOM 3169 C C . VAL A 1 406 ? -9.333 2.614 -4.568 1.00 96.38 406 VAL A C 1
ATOM 3171 O O . VAL A 1 406 ? -8.182 2.209 -4.712 1.00 96.38 406 VAL A O 1
ATOM 3174 N N . VAL A 1 407 ? -10.247 2.493 -5.533 1.00 95.62 407 VAL A N 1
ATOM 3175 C CA . VAL A 1 407 ? -10.022 1.767 -6.796 1.00 95.62 407 VAL A CA 1
ATOM 3176 C C . VAL A 1 407 ? -9.235 2.594 -7.823 1.00 95.62 407 VAL A C 1
ATOM 3178 O O . VAL A 1 407 ? -8.551 2.038 -8.688 1.00 95.62 407 VAL A O 1
ATOM 3181 N N . LEU A 1 408 ? -9.289 3.923 -7.722 1.00 95.06 408 LEU A N 1
ATOM 3182 C CA . LEU A 1 408 ? -8.731 4.855 -8.699 1.00 95.06 408 LEU A CA 1
ATOM 3183 C C . LEU A 1 408 ? -7.251 4.623 -9.061 1.00 95.06 408 LEU A C 1
ATOM 3185 O O . LEU A 1 408 ? -6.932 4.647 -10.257 1.00 95.06 408 LEU A O 1
ATOM 3189 N N . PRO A 1 409 ? -6.331 4.374 -8.107 1.00 95.25 409 PRO A N 1
ATOM 3190 C CA . PRO A 1 409 ? -4.924 4.171 -8.440 1.00 95.25 409 PRO A CA 1
ATOM 3191 C C . PRO A 1 409 ? -4.699 2.912 -9.279 1.00 95.25 409 PRO A C 1
ATOM 3193 O O . PRO A 1 409 ? -3.932 2.943 -10.244 1.00 95.25 409 PRO A O 1
ATOM 3196 N N . LEU A 1 410 ? -5.422 1.828 -8.970 1.00 93.25 410 LEU A N 1
ATOM 3197 C CA . LEU A 1 410 ? -5.371 0.590 -9.745 1.00 93.25 410 LEU A CA 1
ATOM 3198 C C . LEU A 1 410 ? -5.908 0.809 -11.161 1.00 93.25 410 LEU A C 1
ATOM 3200 O O . LEU A 1 410 ? -5.268 0.382 -12.117 1.00 93.25 410 LEU A O 1
ATOM 3204 N N . LEU A 1 411 ? -7.047 1.495 -11.311 1.00 93.50 411 LEU A N 1
ATOM 3205 C CA . LEU A 1 411 ? -7.614 1.784 -12.633 1.00 93.50 411 LEU A CA 1
ATOM 3206 C C . LEU A 1 411 ? -6.687 2.651 -13.475 1.00 93.50 411 LEU A C 1
ATOM 3208 O O . LEU A 1 411 ? -6.499 2.369 -14.654 1.00 93.50 411 LEU A O 1
ATOM 3212 N N . THR A 1 412 ? -6.071 3.668 -12.872 1.00 94.25 412 THR A N 1
ATOM 3213 C CA . THR A 1 412 ? -5.113 4.541 -13.564 1.00 94.25 412 THR A CA 1
ATOM 3214 C C . THR A 1 412 ? -3.917 3.737 -14.070 1.00 94.25 412 THR A C 1
ATOM 3216 O O . THR A 1 412 ? -3.494 3.891 -15.215 1.00 94.25 412 THR A O 1
ATOM 3219 N N . PHE A 1 413 ? -3.382 2.842 -13.238 1.00 95.00 413 PHE A N 1
ATOM 3220 C CA . PHE A 1 413 ? -2.237 2.016 -13.610 1.00 95.00 413 PHE A CA 1
ATOM 3221 C C . PHE A 1 413 ? -2.600 0.896 -14.602 1.00 95.00 413 PHE A C 1
ATOM 3223 O O . PHE A 1 413 ? -1.813 0.562 -15.487 1.00 95.00 413 PHE A O 1
ATOM 3230 N N . GLN A 1 414 ? -3.820 0.362 -14.529 1.00 92.88 414 GLN A N 1
ATOM 3231 C CA . GLN A 1 414 ? -4.337 -0.585 -15.516 1.00 92.88 414 GLN A CA 1
ATOM 3232 C C . GLN A 1 414 ? -4.584 0.094 -16.872 1.00 92.88 414 GLN A C 1
ATOM 3234 O O . GLN A 1 414 ? -4.246 -0.477 -17.910 1.00 92.88 414 GLN A O 1
ATOM 3239 N N . ALA A 1 415 ? -5.126 1.316 -16.872 1.00 92.25 415 ALA A N 1
ATOM 3240 C CA . ALA A 1 415 ? -5.284 2.129 -18.073 1.00 92.25 415 ALA A CA 1
ATOM 3241 C C . ALA A 1 415 ? -3.920 2.416 -18.705 1.00 92.25 415 ALA A C 1
ATOM 3243 O O . ALA A 1 415 ? -3.754 2.218 -19.904 1.00 92.25 415 ALA A O 1
ATOM 3244 N N . TYR A 1 416 ? -2.925 2.785 -17.896 1.00 93.94 416 TYR A N 1
ATOM 3245 C CA . TYR A 1 416 ? -1.554 2.988 -18.354 1.00 93.94 416 TYR A CA 1
ATOM 3246 C C . TYR A 1 416 ? -1.016 1.798 -19.163 1.00 93.94 416 TYR A C 1
ATOM 3248 O O . TYR A 1 416 ? -0.610 1.963 -20.315 1.00 93.94 416 TYR A O 1
ATOM 3256 N N . ALA A 1 417 ? -1.096 0.590 -18.602 1.00 92.50 417 ALA A N 1
ATOM 3257 C CA . ALA A 1 417 ? -0.677 -0.626 -19.291 1.00 92.50 417 ALA A CA 1
ATOM 3258 C C . ALA A 1 417 ? -1.480 -0.872 -20.582 1.00 92.50 417 ALA A C 1
ATOM 3260 O O . ALA A 1 417 ? -0.920 -1.239 -21.615 1.00 92.50 417 ALA A O 1
ATOM 3261 N N . TYR A 1 418 ? -2.797 -0.657 -20.536 1.00 90.38 418 TYR A N 1
ATOM 3262 C CA . TYR A 1 418 ? -3.679 -0.841 -21.688 1.00 90.38 418 TYR A CA 1
ATOM 3263 C C . TYR A 1 418 ? -3.320 0.098 -22.848 1.00 90.38 418 TYR A C 1
ATOM 3265 O O . TYR A 1 418 ? -3.182 -0.356 -23.982 1.00 90.38 418 TYR A O 1
ATOM 3273 N N . TYR A 1 419 ? -3.089 1.384 -22.585 1.00 88.56 419 TYR A N 1
ATOM 3274 C CA . TYR A 1 419 ? -2.683 2.333 -23.625 1.00 88.56 419 TYR A CA 1
ATOM 3275 C C . TYR A 1 419 ? -1.286 2.049 -24.171 1.00 88.56 419 TYR A C 1
ATOM 3277 O O . TYR A 1 419 ? -1.044 2.230 -25.364 1.00 88.56 419 TYR A O 1
ATOM 3285 N N . LEU A 1 420 ? -0.376 1.563 -23.326 1.00 88.00 420 LEU A N 1
ATOM 3286 C CA . LEU A 1 420 ? 0.986 1.258 -23.743 1.00 88.00 420 LEU A CA 1
ATOM 3287 C C . LEU A 1 420 ? 1.066 0.030 -24.666 1.00 88.00 420 LEU A C 1
ATOM 3289 O O . LEU A 1 420 ? 1.888 0.029 -25.585 1.00 88.00 420 LEU A O 1
ATOM 3293 N N . TYR A 1 421 ? 0.219 -0.988 -24.457 1.00 86.56 421 TYR A N 1
ATOM 3294 C CA . TYR A 1 421 ? 0.322 -2.277 -25.162 1.00 86.56 421 TYR A CA 1
ATOM 3295 C C . TYR A 1 421 ? -0.865 -2.646 -26.058 1.00 86.56 421 TYR A C 1
ATOM 3297 O O . TYR A 1 421 ? -0.657 -3.348 -27.044 1.00 86.56 421 TYR A O 1
ATOM 3305 N N . CYS A 1 422 ? -2.085 -2.203 -25.749 1.00 84.56 422 CYS A N 1
ATOM 3306 C CA . CYS A 1 422 ? -3.301 -2.647 -26.443 1.00 84.56 422 CYS A CA 1
ATOM 3307 C C . CYS A 1 422 ? -3.854 -1.635 -27.449 1.00 84.56 422 CYS A C 1
ATOM 3309 O O . CYS A 1 422 ? -4.513 -2.035 -28.405 1.00 84.56 422 CYS A O 1
ATOM 3311 N N . VAL A 1 423 ? -3.625 -0.334 -27.250 1.00 81.62 423 VAL A N 1
ATOM 3312 C CA . VAL A 1 423 ? -4.154 0.693 -28.161 1.00 81.62 423 VAL A CA 1
ATOM 3313 C C . VAL A 1 423 ? -3.221 0.854 -29.353 1.00 81.62 423 VAL A C 1
ATOM 3315 O O . VAL A 1 423 ? -2.053 1.188 -29.185 1.00 81.62 423 VAL A O 1
ATOM 3318 N N . GLU A 1 424 ? -3.724 0.612 -30.562 1.00 71.56 424 GLU A N 1
ATOM 3319 C CA . GLU A 1 424 ? -2.951 0.653 -31.816 1.00 71.56 424 GLU A CA 1
ATOM 3320 C C . GLU A 1 424 ? -2.834 2.075 -32.403 1.00 71.56 424 GLU A C 1
ATOM 3322 O O . GLU A 1 424 ? -1.922 2.340 -33.175 1.00 71.56 424 GLU A O 1
ATOM 3327 N N . GLY A 1 425 ? -3.684 3.023 -31.992 1.00 62.12 425 GLY A N 1
ATOM 3328 C CA . GLY A 1 425 ? -3.744 4.370 -32.581 1.00 62.12 425 GLY A CA 1
ATOM 3329 C C . GLY A 1 425 ? -2.715 5.404 -32.102 1.00 62.12 425 GLY A C 1
ATOM 3330 O O . GLY A 1 425 ? -2.832 6.568 -32.477 1.00 62.12 425 GLY A O 1
ATOM 3331 N N . TYR A 1 426 ? -1.734 5.015 -31.283 1.00 66.75 426 TYR A N 1
ATOM 3332 C CA . TYR A 1 426 ? -0.655 5.903 -30.840 1.00 66.75 426 TYR A CA 1
ATOM 3333 C C . TYR A 1 426 ? 0.672 5.569 -31.527 1.00 66.75 426 TYR A C 1
ATOM 3335 O O . TYR A 1 426 ? 1.171 4.441 -31.412 1.00 66.75 426 TYR A O 1
ATOM 3343 N N . ASP A 1 427 ? 1.260 6.582 -32.171 1.00 72.88 427 ASP A N 1
ATOM 3344 C CA . ASP A 1 427 ? 2.556 6.494 -32.846 1.00 72.88 427 ASP A CA 1
ATOM 3345 C C . ASP A 1 427 ? 3.695 6.142 -31.869 1.00 72.88 427 ASP A C 1
ATOM 3347 O O . ASP A 1 427 ? 3.639 6.429 -30.667 1.00 72.88 427 ASP A O 1
ATOM 3351 N N . ASN A 1 428 ? 4.792 5.591 -32.400 1.00 79.00 428 ASN A N 1
ATOM 3352 C CA . ASN A 1 428 ? 5.993 5.268 -31.619 1.00 79.00 428 ASN A CA 1
ATOM 3353 C C . ASN A 1 428 ? 6.511 6.442 -30.754 1.00 79.00 428 ASN A C 1
ATOM 3355 O O . ASN A 1 428 ? 6.809 6.201 -29.585 1.00 79.00 428 ASN A O 1
ATOM 3359 N N . PRO A 1 429 ? 6.546 7.712 -31.219 1.00 84.25 429 PRO A N 1
ATOM 3360 C CA . PRO A 1 429 ? 6.960 8.842 -30.382 1.00 84.25 429 PRO A CA 1
ATOM 3361 C C . PRO A 1 429 ? 6.059 9.075 -29.162 1.00 84.25 429 PRO A C 1
ATOM 3363 O O . PRO A 1 429 ? 6.552 9.452 -28.096 1.00 84.25 429 PRO A O 1
ATOM 3366 N N . TRP A 1 430 ? 4.746 8.833 -29.287 1.00 88.00 430 TRP A N 1
ATOM 3367 C CA . TRP A 1 430 ? 3.838 8.913 -28.143 1.00 88.00 430 TRP A CA 1
ATOM 3368 C C . TRP A 1 430 ? 4.200 7.838 -27.122 1.00 88.00 430 TRP A C 1
ATOM 3370 O O . TRP A 1 430 ? 4.377 8.163 -25.948 1.00 88.00 430 TRP A O 1
ATOM 3380 N N . ARG A 1 431 ? 4.396 6.588 -27.563 1.00 86.25 431 ARG A N 1
ATOM 3381 C CA . ARG A 1 431 ? 4.770 5.485 -26.664 1.00 86.25 431 ARG A CA 1
ATOM 3382 C C . ARG A 1 431 ? 6.094 5.758 -25.966 1.00 86.25 431 ARG A C 1
ATOM 3384 O O . ARG A 1 431 ? 6.147 5.634 -24.751 1.00 86.25 431 ARG A O 1
ATOM 3391 N N . GLU A 1 432 ? 7.122 6.210 -26.684 1.00 88.19 432 GLU A N 1
ATOM 3392 C CA . GLU A 1 432 ? 8.418 6.563 -26.083 1.00 88.19 432 GLU A CA 1
ATOM 3393 C C . GLU A 1 432 ? 8.281 7.624 -24.984 1.00 88.19 432 GLU A C 1
ATOM 3395 O O . GLU A 1 432 ? 8.831 7.473 -23.895 1.00 88.19 432 GLU A O 1
ATOM 3400 N N . LYS A 1 433 ? 7.477 8.669 -25.216 1.00 89.31 433 LYS A N 1
ATOM 3401 C CA . LYS A 1 433 ? 7.213 9.692 -24.196 1.00 89.31 433 LYS A CA 1
ATOM 3402 C C . LYS A 1 433 ? 6.459 9.127 -22.987 1.00 89.31 433 LYS A C 1
ATOM 3404 O O . LYS A 1 433 ? 6.742 9.519 -21.852 1.00 89.31 433 LYS A O 1
ATOM 3409 N N . HIS A 1 434 ? 5.500 8.234 -23.220 1.00 91.31 434 HIS A N 1
ATOM 3410 C CA . HIS A 1 434 ? 4.580 7.736 -22.197 1.00 91.31 434 HIS A CA 1
ATOM 3411 C C . HIS A 1 434 ? 5.066 6.471 -21.484 1.00 91.31 434 HIS A C 1
ATOM 3413 O O . HIS A 1 434 ? 4.496 6.143 -20.455 1.00 91.31 434 HIS A O 1
ATOM 3419 N N . LYS A 1 435 ? 6.162 5.828 -21.919 1.00 92.00 435 LYS A N 1
ATOM 3420 C CA . LYS A 1 435 ? 6.833 4.741 -21.172 1.00 92.00 435 LYS A CA 1
ATOM 3421 C C . LYS A 1 435 ? 7.202 5.129 -19.740 1.00 92.00 435 LYS A C 1
ATOM 3423 O O . LYS A 1 435 ? 7.342 4.255 -18.889 1.00 92.00 435 LYS A O 1
ATOM 3428 N N . LYS A 1 436 ? 7.395 6.421 -19.463 1.00 94.62 436 LYS A N 1
ATOM 3429 C CA . LYS A 1 436 ? 7.527 6.941 -18.099 1.00 94.62 436 LYS A CA 1
ATOM 3430 C C . LYS A 1 436 ? 6.141 7.165 -17.510 1.00 94.62 436 LYS A C 1
ATOM 3432 O O . LYS A 1 436 ? 5.408 8.039 -17.980 1.00 94.62 436 LYS A O 1
ATOM 3437 N N . PHE A 1 437 ? 5.817 6.448 -16.435 1.00 95.19 437 PHE A N 1
ATOM 3438 C CA . PHE A 1 437 ? 4.487 6.497 -15.823 1.00 95.19 437 PHE A CA 1
ATOM 3439 C C . PHE A 1 437 ? 4.037 7.926 -15.482 1.00 95.19 437 PHE A C 1
ATOM 3441 O O . PHE A 1 437 ? 2.883 8.270 -15.719 1.00 95.19 437 PHE A O 1
ATOM 3448 N N . HIS A 1 438 ? 4.929 8.792 -14.986 1.00 92.62 438 HIS A N 1
ATOM 3449 C CA . HIS A 1 438 ? 4.545 10.164 -14.630 1.00 92.62 438 HIS A CA 1
ATOM 3450 C C . HIS A 1 438 ? 4.030 10.979 -15.835 1.00 92.62 438 HIS A C 1
ATOM 3452 O O . HIS A 1 438 ? 3.136 11.808 -15.668 1.00 92.62 438 HIS A O 1
ATOM 3458 N N . ASN A 1 439 ? 4.584 10.766 -17.036 1.00 93.88 439 ASN A N 1
ATOM 3459 C CA . ASN A 1 439 ? 4.154 11.472 -18.246 1.00 93.88 439 ASN A CA 1
ATOM 3460 C C . ASN A 1 439 ? 2.738 11.045 -18.626 1.00 93.88 439 ASN A C 1
ATOM 3462 O O . ASN A 1 439 ? 1.893 11.892 -18.916 1.00 93.88 439 ASN A O 1
ATOM 3466 N N . PHE A 1 440 ? 2.476 9.737 -18.561 1.00 94.62 440 PHE A N 1
ATOM 3467 C CA . PHE A 1 440 ? 1.137 9.202 -18.756 1.00 94.62 440 PHE A CA 1
ATOM 3468 C C . PHE A 1 440 ? 0.161 9.695 -17.700 1.00 94.62 440 PHE A C 1
ATOM 3470 O O . PHE A 1 440 ? -0.894 10.201 -18.058 1.00 94.62 440 PHE A O 1
ATOM 3477 N N . PHE A 1 441 ? 0.521 9.620 -16.421 1.00 95.19 441 PHE A N 1
ATOM 3478 C CA . PHE A 1 441 ? -0.338 10.056 -15.328 1.00 95.19 441 PHE A CA 1
ATOM 3479 C C . PHE A 1 441 ? -0.797 11.509 -15.509 1.00 95.19 441 PHE A C 1
ATOM 3481 O O . PHE A 1 441 ? -1.991 11.790 -15.433 1.00 95.19 441 PHE A O 1
ATOM 3488 N N . LEU A 1 442 ? 0.136 12.421 -15.807 1.00 94.25 442 LEU A N 1
ATOM 3489 C CA . LEU A 1 442 ? -0.182 13.832 -16.036 1.00 94.25 442 LEU A CA 1
ATOM 3490 C C . LEU A 1 442 ? -1.048 14.035 -17.285 1.00 94.25 442 LEU A C 1
ATOM 3492 O O . LEU A 1 442 ? -2.004 14.802 -17.237 1.00 94.25 442 LEU A O 1
ATOM 3496 N N . SER A 1 443 ? -0.744 13.349 -18.393 1.00 92.62 443 SER A N 1
ATOM 3497 C CA . SER A 1 443 ? -1.533 13.473 -19.624 1.00 92.62 443 SER A CA 1
ATOM 3498 C C . SER A 1 443 ? -2.949 12.909 -19.472 1.00 92.62 443 SER A C 1
ATOM 3500 O O . SER A 1 443 ? -3.904 13.539 -19.923 1.00 92.62 443 SER A O 1
ATOM 3502 N N . PHE A 1 444 ? -3.087 11.756 -18.819 1.00 92.94 444 PHE A N 1
ATOM 3503 C CA . PHE A 1 444 ? -4.358 11.072 -18.603 1.00 92.94 444 PHE A CA 1
ATOM 3504 C C . PHE A 1 444 ? -5.300 11.900 -17.731 1.00 92.94 444 PHE A C 1
ATOM 3506 O O . PHE A 1 444 ? -6.453 12.115 -18.093 1.00 92.94 444 PHE A O 1
ATOM 3513 N N . TRP A 1 445 ? -4.795 12.426 -16.613 1.00 94.31 445 TRP A N 1
ATOM 3514 C CA . TRP A 1 445 ? -5.599 13.230 -15.694 1.00 94.31 445 TRP A CA 1
ATOM 3515 C C . TRP A 1 445 ? -5.849 14.661 -16.173 1.00 94.31 445 TRP A C 1
ATOM 3517 O O . TRP A 1 445 ? -6.809 15.278 -15.716 1.00 94.31 445 TRP A O 1
ATOM 3527 N N . ALA A 1 446 ? -5.052 15.178 -17.113 1.00 93.44 446 ALA A N 1
ATOM 3528 C CA . ALA A 1 446 ? -5.344 16.452 -17.765 1.00 93.44 446 ALA A CA 1
ATOM 3529 C C . ALA A 1 446 ? -6.578 16.367 -18.681 1.00 93.44 446 ALA A C 1
ATOM 3531 O O . ALA A 1 446 ? -7.383 17.292 -18.680 1.00 93.44 446 ALA A O 1
ATOM 3532 N N . ASN A 1 447 ? -6.749 15.266 -19.428 1.00 89.25 447 ASN A N 1
ATOM 3533 C CA . ASN A 1 447 ? -7.842 15.094 -20.398 1.00 89.25 447 ASN A CA 1
ATOM 3534 C C . ASN A 1 447 ? -8.454 13.674 -20.369 1.00 89.25 447 ASN A C 1
ATOM 3536 O O . ASN A 1 447 ? -8.405 12.962 -21.374 1.00 89.25 447 ASN A O 1
ATOM 3540 N N . PRO A 1 448 ? -9.092 13.235 -19.268 1.00 89.69 448 PRO A N 1
ATOM 3541 C CA . PRO A 1 448 ? -9.576 11.854 -19.135 1.00 89.69 448 PRO A CA 1
ATOM 3542 C C . PRO A 1 448 ? -10.648 11.475 -20.172 1.00 89.69 448 PRO A C 1
ATOM 3544 O O . PRO A 1 448 ? -10.729 10.321 -20.590 1.00 89.69 448 PRO A O 1
ATOM 3547 N N . LEU A 1 449 ? -11.447 12.446 -20.631 1.00 86.81 449 LEU A N 1
ATOM 3548 C CA . LEU A 1 449 ? -12.481 12.236 -21.652 1.00 86.81 449 LEU A CA 1
ATOM 3549 C C . LEU A 1 449 ? -11.900 11.909 -23.034 1.00 86.81 449 LEU A C 1
ATOM 3551 O O . LEU A 1 449 ? -12.534 11.189 -23.800 1.00 86.81 449 LEU A O 1
ATOM 3555 N N . GLU A 1 450 ? -10.706 12.411 -23.359 1.00 84.12 450 GLU A N 1
ATOM 3556 C CA . GLU A 1 450 ? -10.033 12.112 -24.630 1.00 84.12 450 GLU A CA 1
ATOM 3557 C C . GLU A 1 450 ? -9.650 10.632 -24.697 1.00 84.12 450 GLU A C 1
ATOM 3559 O O . GLU A 1 450 ? -9.944 9.953 -25.680 1.00 84.12 450 GLU A O 1
ATOM 3564 N N . TYR A 1 451 ? -9.087 10.123 -23.601 1.00 82.81 451 TYR A N 1
ATOM 3565 C CA . TYR A 1 451 ? -8.785 8.709 -23.429 1.00 82.81 451 TYR A CA 1
ATOM 3566 C C . TYR A 1 451 ? -10.078 7.869 -23.430 1.00 82.81 451 TYR A C 1
ATOM 3568 O O . TYR A 1 451 ? -10.167 6.868 -24.134 1.00 82.81 451 TYR A O 1
ATOM 3576 N N . ALA A 1 452 ? -11.131 8.293 -22.722 1.00 80.50 452 ALA A N 1
ATOM 3577 C CA . ALA A 1 452 ? -12.394 7.549 -22.662 1.00 80.50 452 ALA A CA 1
ATOM 3578 C C . ALA A 1 452 ? -13.141 7.466 -24.008 1.00 80.50 452 ALA A C 1
ATOM 3580 O O . ALA A 1 452 ? -13.809 6.469 -24.277 1.00 80.50 452 ALA A O 1
ATOM 3581 N N . ASN A 1 453 ? -13.040 8.494 -24.856 1.00 70.88 453 ASN A N 1
ATOM 3582 C CA . ASN A 1 453 ? -13.871 8.594 -26.052 1.00 70.88 453 ASN A CA 1
ATOM 3583 C C . ASN A 1 453 ? -13.498 7.626 -27.172 1.00 70.88 453 ASN A C 1
ATOM 3585 O O . ASN A 1 453 ? -14.333 7.489 -28.059 1.00 70.88 453 ASN A O 1
ATOM 3589 N N . GLY A 1 454 ? -12.324 6.970 -27.145 1.00 59.94 454 GLY A N 1
ATOM 3590 C CA . GLY A 1 454 ? -11.946 5.731 -27.867 1.00 59.94 454 GLY A CA 1
ATOM 3591 C C . GLY A 1 454 ? -12.176 5.621 -29.391 1.00 59.94 454 GLY A C 1
ATOM 3592 O O . GLY A 1 454 ? -11.658 4.715 -30.037 1.00 59.94 454 GLY A O 1
ATOM 3593 N N . SER A 1 455 ? -12.912 6.545 -30.000 1.00 48.03 455 SER A N 1
ATOM 3594 C CA . SER A 1 455 ? -13.594 6.400 -31.289 1.00 48.03 455 SER A CA 1
ATOM 3595 C C . SER A 1 455 ? -12.738 6.887 -32.454 1.00 48.03 455 SER A C 1
ATOM 3597 O O . SER A 1 455 ? -13.196 6.896 -33.590 1.00 48.03 455 SER A O 1
ATOM 3599 N N . ARG A 1 456 ? -11.496 7.318 -32.193 1.00 46.88 456 ARG A N 1
ATOM 3600 C CA . ARG A 1 456 ? -10.549 7.766 -33.227 1.00 46.88 456 ARG A CA 1
ATOM 3601 C C . ARG A 1 456 ? -9.456 6.759 -33.574 1.00 46.88 456 ARG A C 1
ATOM 3603 O O . ARG A 1 456 ? -8.697 7.023 -34.498 1.00 46.88 456 ARG A O 1
ATOM 3610 N N . TYR A 1 457 ? -9.351 5.642 -32.858 1.00 50.69 457 TYR A N 1
ATOM 3611 C CA . TYR A 1 457 ? -8.099 4.875 -32.833 1.00 50.69 457 TYR A CA 1
ATOM 3612 C C . TYR A 1 457 ? -8.246 3.386 -33.129 1.00 50.69 457 TYR A C 1
ATOM 3614 O O . TYR A 1 457 ? -7.278 2.637 -33.008 1.00 50.69 457 TYR A O 1
ATOM 3622 N N . THR A 1 458 ? -9.430 2.947 -33.543 1.00 42.59 458 THR A N 1
ATOM 3623 C CA . THR A 1 458 ? -9.639 1.593 -34.046 1.00 42.59 458 THR A CA 1
ATOM 3624 C C . THR A 1 458 ? -9.539 1.580 -35.570 1.00 42.59 458 THR A C 1
ATOM 3626 O O . THR A 1 458 ? -10.122 2.411 -36.258 1.00 42.59 458 THR A O 1
ATOM 3629 N N . HIS A 1 459 ? -8.803 0.590 -36.074 1.00 46.25 459 HIS A N 1
ATOM 3630 C CA . HIS A 1 459 ? -8.597 0.250 -37.483 1.00 46.25 459 HIS A CA 1
ATOM 3631 C C . HIS A 1 459 ? -7.588 1.090 -38.277 1.00 46.25 459 HIS A C 1
ATOM 3633 O O . HIS A 1 459 ? -7.928 1.786 -39.232 1.00 46.25 459 HIS A O 1
ATOM 3639 N N . ARG A 1 460 ? -6.298 0.841 -38.027 1.00 42.94 460 ARG A N 1
ATOM 3640 C CA . ARG A 1 460 ? -5.350 0.726 -39.141 1.00 42.94 460 ARG A CA 1
ATOM 3641 C C . ARG A 1 460 ? -4.548 -0.567 -38.988 1.00 42.94 460 ARG A C 1
ATOM 3643 O O . ARG A 1 460 ? -3.885 -0.779 -37.982 1.00 42.94 460 ARG A O 1
ATOM 3650 N N . GLN A 1 461 ? -4.708 -1.456 -39.968 1.00 45.66 461 GLN A N 1
ATOM 3651 C CA . GLN A 1 461 ? -3.981 -2.718 -40.093 1.00 45.66 461 GLN A CA 1
ATOM 3652 C C . GLN A 1 461 ? -2.490 -2.433 -40.299 1.00 45.66 461 GLN A C 1
ATOM 3654 O O . GLN A 1 461 ? -2.062 -2.286 -41.436 1.00 45.66 461 GLN A O 1
ATOM 3659 N N . ASP A 1 462 ? -1.707 -2.410 -39.224 1.00 42.72 462 ASP A N 1
ATOM 3660 C CA . ASP A 1 462 ? -0.267 -2.647 -39.317 1.00 42.72 462 ASP A CA 1
ATOM 3661 C C . ASP A 1 462 ? 0.040 -4.041 -38.756 1.00 42.72 462 ASP A C 1
ATOM 3663 O O . ASP A 1 462 ? -0.035 -4.314 -37.558 1.00 42.72 462 ASP A O 1
ATOM 3667 N N . GLN A 1 463 ? 0.353 -4.955 -39.675 1.00 46.28 463 GLN A N 1
ATOM 3668 C CA . GLN A 1 463 ? 0.519 -6.402 -39.488 1.00 46.28 463 GLN A CA 1
ATOM 3669 C C . GLN A 1 463 ? 1.781 -6.825 -38.699 1.00 46.28 463 GLN A C 1
ATOM 3671 O O . GLN A 1 463 ? 2.249 -7.949 -38.862 1.00 46.28 463 GLN A O 1
ATOM 3676 N N . LEU A 1 464 ? 2.364 -5.972 -37.850 1.00 50.97 464 LEU A N 1
ATOM 3677 C CA . LEU A 1 464 ? 3.673 -6.250 -37.229 1.00 50.97 464 LEU A CA 1
ATOM 3678 C C . LEU A 1 464 ? 3.716 -6.197 -35.696 1.00 50.97 464 LEU A C 1
ATOM 3680 O O . LEU A 1 464 ? 4.754 -6.510 -35.115 1.00 50.97 464 LEU A O 1
ATOM 3684 N N . MET A 1 465 ? 2.609 -5.888 -35.017 1.00 53.22 465 MET A N 1
ATOM 3685 C CA . MET A 1 465 ? 2.541 -5.972 -33.555 1.00 53.22 465 MET A CA 1
ATOM 3686 C C . MET A 1 465 ? 1.833 -7.258 -33.122 1.00 53.22 465 MET A C 1
ATOM 3688 O O . MET A 1 465 ? 0.666 -7.482 -33.435 1.00 53.22 465 MET A O 1
ATOM 3692 N N . ILE A 1 466 ? 2.541 -8.113 -32.377 1.00 60.91 466 ILE A N 1
ATOM 3693 C CA . ILE A 1 466 ? 1.964 -9.299 -31.728 1.00 60.91 466 ILE A CA 1
ATOM 3694 C C . ILE A 1 466 ? 0.873 -8.819 -30.763 1.00 60.91 466 ILE A C 1
ATOM 3696 O O . ILE A 1 466 ? 1.191 -8.297 -29.690 1.00 60.91 466 ILE A O 1
ATOM 3700 N N . ARG A 1 467 ? -0.404 -9.004 -31.125 1.00 69.94 467 ARG A N 1
ATOM 3701 C CA . ARG A 1 467 ? -1.526 -8.729 -30.220 1.00 69.94 467 ARG A CA 1
ATOM 3702 C C . ARG A 1 467 ? -1.382 -9.564 -28.956 1.00 69.94 467 ARG A C 1
ATOM 3704 O O . ARG A 1 467 ? -1.166 -10.775 -29.002 1.00 69.94 467 ARG A O 1
ATOM 3711 N N . ARG A 1 468 ? -1.448 -8.893 -27.806 1.00 84.31 468 ARG A N 1
ATOM 3712 C CA . ARG A 1 468 ? -1.279 -9.544 -26.508 1.00 84.31 468 ARG A CA 1
ATOM 3713 C C . ARG A 1 468 ? -2.586 -10.241 -26.119 1.00 84.31 468 ARG A C 1
ATOM 3715 O O . ARG A 1 468 ? -3.627 -9.587 -26.147 1.00 84.31 468 ARG A O 1
ATOM 3722 N N . PRO A 1 469 ? -2.559 -11.510 -25.667 1.00 87.44 469 PRO A N 1
ATOM 3723 C CA . PRO A 1 469 ? -3.779 -12.271 -25.369 1.00 87.44 469 PRO A CA 1
ATOM 3724 C C . PRO A 1 469 ? -4.702 -11.617 -24.332 1.00 87.44 469 PRO A C 1
ATOM 3726 O O . PRO A 1 469 ? -5.904 -11.857 -24.300 1.00 87.44 469 PRO A O 1
ATOM 3729 N N . TRP A 1 470 ? -4.147 -10.793 -23.442 1.00 89.19 470 TRP A N 1
ATOM 3730 C CA . TRP A 1 470 ? -4.918 -10.102 -22.413 1.00 89.19 470 TRP A CA 1
ATOM 3731 C C . TRP A 1 470 ? -5.640 -8.849 -22.923 1.00 89.19 470 TRP A C 1
ATOM 3733 O O . TRP A 1 470 ? -6.599 -8.431 -22.280 1.00 89.19 470 TRP A O 1
ATOM 3743 N N . CYS A 1 471 ? -5.238 -8.292 -24.072 1.00 87.31 471 CYS A N 1
ATOM 3744 C CA . CYS A 1 471 ? -5.935 -7.184 -24.731 1.00 87.31 471 CYS A CA 1
ATOM 3745 C C . CYS A 1 471 ? -7.257 -7.625 -25.378 1.00 87.31 471 CYS A C 1
ATOM 3747 O O . CYS A 1 471 ? -8.145 -6.801 -25.565 1.00 87.31 471 CYS A O 1
ATOM 3749 N N . GLU A 1 472 ? -7.392 -8.912 -25.714 1.00 86.19 472 GLU A N 1
ATOM 3750 C CA . GLU A 1 472 ? -8.564 -9.475 -26.405 1.00 86.19 472 GLU A CA 1
ATOM 3751 C C . GLU A 1 472 ? -9.682 -9.910 -25.446 1.00 86.19 472 GLU A C 1
ATOM 3753 O O . GLU A 1 472 ? -10.777 -10.275 -25.872 1.00 86.19 472 GLU A O 1
ATOM 3758 N N . LYS A 1 473 ? -9.429 -9.877 -24.133 1.00 85.56 473 LYS A N 1
ATOM 3759 C CA . LYS A 1 473 ? -10.440 -10.198 -23.120 1.00 85.56 473 LYS A CA 1
ATOM 3760 C C . LYS A 1 473 ? -11.498 -9.094 -23.055 1.00 85.56 473 LYS A C 1
ATOM 3762 O O . LYS A 1 473 ? -11.174 -7.921 -23.196 1.00 85.56 473 LYS A O 1
ATOM 3767 N N . THR A 1 474 ? -12.741 -9.461 -22.721 1.00 85.25 474 THR A N 1
ATOM 3768 C CA . THR A 1 474 ? -13.856 -8.511 -22.505 1.00 85.25 474 THR A CA 1
ATOM 3769 C C . THR A 1 474 ? -13.485 -7.393 -21.533 1.00 85.25 474 THR A C 1
ATOM 3771 O O . THR A 1 474 ? -13.859 -6.243 -21.730 1.00 85.25 474 THR A O 1
ATOM 3774 N N . ILE A 1 475 ? -12.724 -7.739 -20.491 1.00 84.44 475 ILE A N 1
ATOM 3775 C CA . ILE A 1 475 ? -12.105 -6.786 -19.575 1.00 84.44 475 ILE A CA 1
ATOM 3776 C C . ILE A 1 475 ? -10.592 -7.038 -19.622 1.00 84.44 475 ILE A C 1
ATOM 3778 O O . ILE A 1 475 ? -10.119 -8.017 -19.029 1.00 84.44 475 ILE A O 1
ATOM 3782 N N . PRO A 1 476 ? -9.827 -6.201 -20.347 1.00 86.88 476 PRO A N 1
ATOM 3783 C CA . PRO A 1 476 ? -8.377 -6.309 -20.407 1.00 86.88 476 PRO A CA 1
ATOM 3784 C C . PRO A 1 476 ? -7.749 -6.054 -19.037 1.00 86.88 476 PRO A C 1
ATOM 3786 O O . PRO A 1 476 ? -7.886 -4.971 -18.467 1.00 86.88 476 PRO A O 1
ATOM 3789 N N . PHE A 1 477 ? -7.040 -7.051 -18.503 1.00 89.25 477 PHE A N 1
ATOM 3790 C CA . PHE A 1 477 ? -6.415 -6.963 -17.183 1.00 89.25 477 PHE A CA 1
ATOM 3791 C C . PHE A 1 477 ? -5.012 -7.572 -17.198 1.00 89.25 477 PHE A C 1
ATOM 3793 O O . PHE A 1 477 ? -4.850 -8.796 -17.261 1.00 89.25 477 PHE A O 1
ATOM 3800 N N . ILE A 1 478 ? -3.996 -6.703 -17.152 1.00 90.44 478 ILE A N 1
ATOM 3801 C CA . ILE A 1 478 ? -2.594 -7.102 -17.337 1.00 90.44 478 ILE A CA 1
ATOM 3802 C C . ILE A 1 478 ? -2.091 -7.892 -16.131 1.00 90.44 478 ILE A C 1
ATOM 3804 O O . ILE A 1 478 ? -1.360 -8.860 -16.294 1.00 90.44 478 ILE A O 1
ATOM 3808 N N . TYR A 1 479 ? -2.527 -7.536 -1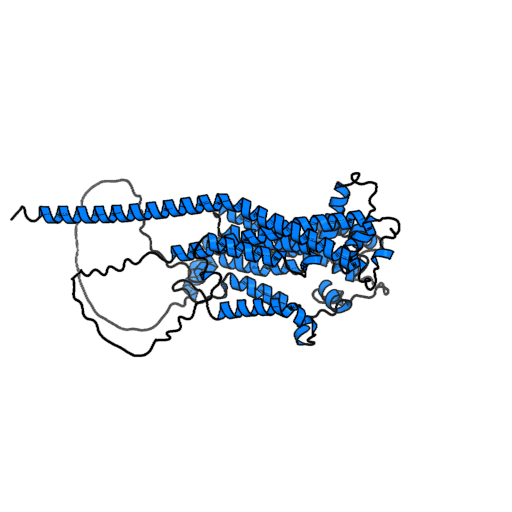4.921 1.00 86.94 479 TYR A N 1
ATOM 3809 C CA . TYR A 1 479 ? -2.018 -8.145 -13.696 1.00 86.94 479 TYR A CA 1
ATOM 3810 C C . TYR A 1 479 ? -2.312 -9.652 -13.626 1.00 86.94 479 TYR A C 1
ATOM 3812 O O . TYR A 1 479 ? -1.414 -10.437 -13.343 1.00 86.94 479 TYR A O 1
ATOM 3820 N N . ASN A 1 480 ? -3.529 -10.080 -13.984 1.00 86.69 480 ASN A N 1
ATOM 3821 C CA . ASN A 1 480 ? -3.875 -11.507 -14.054 1.00 86.69 480 ASN A CA 1
ATOM 3822 C C . ASN A 1 480 ? -3.072 -12.243 -15.142 1.00 86.69 480 ASN A C 1
ATOM 3824 O O . ASN A 1 480 ? -2.627 -13.365 -14.932 1.00 86.69 480 ASN A O 1
ATOM 3828 N N . TYR A 1 481 ? -2.841 -11.604 -16.294 1.00 89.62 481 TYR A N 1
ATOM 3829 C CA . TYR A 1 481 ? -1.972 -12.177 -17.326 1.00 89.62 481 TYR A CA 1
ATOM 3830 C C . TYR A 1 481 ? -0.538 -12.340 -16.833 1.00 89.62 481 TYR A C 1
ATOM 3832 O O . TYR A 1 481 ? 0.073 -13.375 -17.066 1.00 89.62 481 TYR A O 1
ATOM 3840 N N . ILE A 1 482 ? -0.018 -11.339 -16.127 1.00 90.56 482 ILE A N 1
ATOM 3841 C CA . ILE A 1 482 ? 1.326 -11.376 -15.576 1.00 90.56 482 ILE A CA 1
ATOM 3842 C C . ILE A 1 482 ? 1.465 -12.515 -14.557 1.00 90.56 482 ILE A C 1
ATOM 3844 O O . ILE A 1 482 ? 2.398 -13.316 -14.657 1.00 90.56 482 ILE A O 1
ATOM 3848 N N . GLN A 1 483 ? 0.520 -12.601 -13.616 1.00 87.50 483 GLN A N 1
ATOM 3849 C CA . GLN A 1 483 ? 0.475 -13.646 -12.596 1.00 87.50 483 GLN A CA 1
ATOM 3850 C C . GLN A 1 483 ? 0.481 -15.045 -13.213 1.00 87.50 483 GLN A C 1
ATOM 3852 O O . GLN A 1 483 ? 1.300 -15.870 -12.820 1.00 87.50 483 GLN A O 1
ATOM 3857 N N . ASP A 1 484 ? -0.356 -15.289 -14.219 1.00 86.31 484 ASP A N 1
ATOM 3858 C CA . ASP A 1 484 ? -0.431 -16.579 -14.906 1.00 86.31 484 ASP A CA 1
ATOM 3859 C C . ASP A 1 484 ? 0.826 -16.864 -15.750 1.00 86.31 484 ASP A C 1
ATOM 3861 O O . ASP A 1 484 ? 1.436 -17.926 -15.640 1.00 86.31 484 ASP A O 1
ATOM 3865 N N . LYS A 1 485 ? 1.261 -15.897 -16.569 1.00 88.94 485 LYS A N 1
ATOM 3866 C CA . LYS A 1 485 ? 2.303 -16.102 -17.584 1.00 88.94 485 LYS A CA 1
ATOM 3867 C C . LYS A 1 485 ? 3.718 -16.184 -17.018 1.00 88.94 485 LYS A C 1
ATOM 3869 O O . LYS A 1 485 ? 4.514 -16.969 -17.531 1.00 88.94 485 LYS A O 1
ATOM 3874 N N . TYR A 1 486 ? 4.049 -15.347 -16.035 1.00 86.75 486 TYR A N 1
ATOM 3875 C CA . TYR A 1 486 ? 5.420 -15.202 -15.529 1.00 86.75 486 TYR A CA 1
ATOM 3876 C C . TYR A 1 486 ? 5.612 -15.797 -14.131 1.00 86.75 486 TYR A C 1
ATOM 3878 O O . TYR A 1 486 ? 6.714 -16.239 -13.819 1.00 86.75 486 TYR A O 1
ATOM 3886 N N . TRP A 1 487 ? 4.558 -15.834 -13.309 1.00 85.12 487 TRP A N 1
ATOM 3887 C CA . TRP A 1 487 ? 4.621 -16.320 -11.924 1.00 85.12 487 TRP A CA 1
ATOM 3888 C C . TRP A 1 487 ? 3.851 -17.633 -11.690 1.00 85.12 487 TRP A C 1
ATOM 3890 O O . TRP A 1 487 ? 3.913 -18.181 -10.590 1.00 85.12 487 TRP A O 1
ATOM 3900 N N . ASP A 1 488 ? 3.145 -18.153 -12.704 1.00 83.69 488 ASP A N 1
ATOM 3901 C CA . ASP A 1 488 ? 2.273 -19.333 -12.612 1.00 83.69 488 ASP A CA 1
ATOM 3902 C C . ASP A 1 488 ? 1.295 -19.253 -11.419 1.00 83.69 488 ASP A C 1
ATOM 3904 O O . ASP A 1 488 ? 0.998 -20.251 -10.775 1.00 83.69 488 ASP A O 1
ATOM 3908 N N . VAL A 1 489 ? 0.800 -18.064 -11.070 1.00 79.06 489 VAL A N 1
ATOM 3909 C CA . VAL A 1 489 ? -0.200 -17.858 -10.008 1.00 79.06 489 VAL A CA 1
ATOM 3910 C C . VAL A 1 489 ? -1.595 -17.906 -10.623 1.00 79.06 489 VAL A C 1
ATOM 3912 O O . VAL A 1 489 ? -1.884 -17.200 -11.587 1.00 79.06 489 VAL A O 1
ATOM 3915 N N . LYS A 1 490 ? -2.471 -18.752 -10.068 1.00 78.69 490 LYS A N 1
ATOM 3916 C CA . LYS A 1 490 ? -3.833 -18.993 -10.568 1.00 78.69 490 LYS A CA 1
ATOM 3917 C C . LYS A 1 490 ? -4.817 -19.011 -9.408 1.00 78.69 490 LYS A C 1
ATOM 3919 O O . LYS A 1 490 ? -4.502 -19.514 -8.334 1.00 78.69 490 LYS A O 1
ATOM 3924 N N . PHE A 1 491 ? -6.040 -18.549 -9.655 1.00 75.50 491 PHE A N 1
ATOM 3925 C CA . PHE A 1 491 ? -7.137 -18.713 -8.703 1.00 75.50 491 PHE A CA 1
ATOM 3926 C C . PHE A 1 491 ? -7.306 -20.197 -8.335 1.00 75.50 491 PHE A C 1
ATOM 3928 O O . PHE A 1 491 ? -7.430 -21.046 -9.228 1.00 75.50 491 PHE A O 1
ATOM 3935 N N . LEU A 1 492 ? -7.301 -20.501 -7.031 1.00 69.88 492 LEU A N 1
ATOM 3936 C CA . LEU A 1 492 ? -7.358 -21.861 -6.476 1.00 69.88 492 LEU A CA 1
ATOM 3937 C C . LEU A 1 492 ? -6.210 -22.789 -6.912 1.00 69.88 492 LEU A C 1
ATOM 3939 O O . LEU A 1 492 ? -6.392 -24.011 -6.970 1.00 69.88 492 LEU A O 1
ATOM 3943 N N . LYS A 1 493 ? -5.023 -22.250 -7.221 1.00 73.31 493 LYS A N 1
ATOM 3944 C CA . LYS A 1 493 ? -3.863 -23.076 -7.586 1.00 73.31 493 LYS A CA 1
ATOM 3945 C C . LYS A 1 493 ? -3.538 -24.096 -6.501 1.00 73.31 493 LYS A C 1
ATOM 3947 O O . LYS A 1 493 ? -3.330 -25.259 -6.836 1.00 73.31 493 LYS A O 1
ATOM 3952 N N . PHE A 1 494 ? -3.553 -23.705 -5.225 1.00 71.50 494 PHE A N 1
ATOM 3953 C CA . PHE A 1 494 ? -3.223 -24.628 -4.137 1.00 71.50 494 PHE A CA 1
ATOM 3954 C C . PHE A 1 494 ? -4.150 -25.859 -4.087 1.00 71.50 494 PHE A C 1
ATOM 3956 O O . PHE A 1 494 ? -3.690 -26.945 -3.744 1.00 71.50 494 PHE A O 1
ATOM 3963 N N . LEU A 1 495 ? -5.429 -25.719 -4.466 1.00 74.50 495 LEU A N 1
ATOM 3964 C CA . LEU A 1 495 ? -6.374 -26.843 -4.524 1.00 74.50 495 LEU A CA 1
ATOM 3965 C C . LEU A 1 495 ? -6.119 -27.753 -5.728 1.00 74.50 495 LEU A C 1
ATOM 3967 O O . LEU A 1 495 ? -6.308 -28.962 -5.639 1.00 74.50 495 LEU A O 1
ATOM 3971 N N . ARG A 1 496 ? -5.726 -27.174 -6.867 1.00 77.75 496 ARG A N 1
ATOM 3972 C CA . ARG A 1 496 ? -5.520 -27.914 -8.124 1.00 77.75 496 ARG A CA 1
ATOM 3973 C C . ARG A 1 496 ? -4.150 -28.584 -8.197 1.00 77.75 496 ARG A C 1
ATOM 3975 O O . ARG A 1 496 ? -4.026 -29.655 -8.778 1.00 77.75 496 ARG A O 1
ATOM 3982 N N . SER A 1 497 ? -3.133 -27.947 -7.631 1.00 78.69 497 SER A N 1
ATOM 3983 C CA . SER A 1 497 ? -1.742 -28.400 -7.628 1.00 78.69 497 SER A CA 1
ATOM 3984 C C . SER A 1 497 ? -1.097 -28.066 -6.274 1.00 78.69 497 SER A C 1
ATOM 3986 O O . SER A 1 497 ? -0.335 -27.095 -6.183 1.00 78.69 497 SER A O 1
ATOM 3988 N N . PRO A 1 498 ? -1.432 -28.810 -5.202 1.00 73.62 498 PRO A N 1
ATOM 3989 C CA . PRO A 1 498 ? -0.896 -28.548 -3.873 1.00 73.62 498 PRO A CA 1
ATOM 3990 C C . PRO A 1 498 ? 0.625 -28.719 -3.874 1.00 73.62 498 PRO A C 1
ATOM 3992 O O . PRO A 1 498 ? 1.156 -29.711 -4.370 1.00 73.62 498 PRO A O 1
ATOM 3995 N N . SER A 1 499 ? 1.330 -27.743 -3.305 1.00 77.81 499 SER A N 1
ATOM 3996 C CA . SER A 1 499 ? 2.782 -27.791 -3.130 1.00 77.81 499 SER A CA 1
ATOM 3997 C C . SER A 1 499 ? 3.135 -27.897 -1.649 1.00 77.81 499 SER A C 1
ATOM 3999 O O . SER A 1 499 ? 2.436 -27.349 -0.794 1.00 77.81 499 SER A O 1
ATOM 4001 N N . GLY A 1 500 ? 4.257 -28.553 -1.335 1.00 78.06 500 GLY A N 1
ATOM 4002 C CA . GLY A 1 500 ? 4.773 -28.617 0.039 1.00 78.06 500 GLY A CA 1
ATOM 4003 C C . GLY A 1 500 ? 5.058 -27.235 0.640 1.00 78.06 500 GLY A C 1
ATOM 4004 O O . GLY A 1 500 ? 5.018 -27.075 1.856 1.00 78.06 500 GLY A O 1
ATOM 4005 N N . ASN A 1 501 ? 5.243 -26.210 -0.200 1.00 75.06 501 ASN A N 1
ATOM 4006 C CA . ASN A 1 501 ? 5.489 -24.833 0.228 1.00 75.06 501 ASN A CA 1
ATOM 4007 C C . ASN A 1 501 ? 4.317 -24.227 1.016 1.00 75.06 501 ASN A C 1
ATOM 4009 O O . ASN A 1 501 ? 4.525 -23.324 1.822 1.00 75.06 501 ASN A O 1
ATOM 4013 N N . VAL A 1 502 ? 3.096 -24.746 0.846 1.00 73.38 502 VAL A N 1
ATOM 4014 C CA . VAL A 1 502 ? 1.920 -24.330 1.631 1.00 73.38 502 VAL A CA 1
ATOM 4015 C C . VAL A 1 502 ? 2.141 -24.582 3.132 1.00 73.38 502 VAL A C 1
ATOM 4017 O O . VAL A 1 502 ? 1.624 -23.837 3.965 1.00 73.38 502 VAL A O 1
ATOM 4020 N N . LEU A 1 503 ? 2.978 -25.564 3.496 1.00 78.75 503 LEU A N 1
ATOM 4021 C CA . LEU A 1 503 ? 3.324 -25.864 4.889 1.00 78.75 503 LEU A CA 1
ATOM 4022 C C . LEU A 1 503 ? 4.116 -24.737 5.564 1.00 78.75 503 LEU A C 1
ATOM 4024 O O . LEU A 1 503 ? 4.014 -24.581 6.780 1.00 78.75 503 LEU A O 1
ATOM 4028 N N . TYR A 1 504 ? 4.842 -23.903 4.810 1.00 73.88 504 TYR A N 1
ATOM 4029 C CA . TYR A 1 504 ? 5.534 -22.742 5.383 1.00 73.88 504 TYR A CA 1
ATOM 4030 C C . TYR A 1 504 ? 4.557 -21.714 5.972 1.00 73.88 504 TYR A C 1
ATOM 4032 O O . TYR A 1 504 ? 4.910 -20.992 6.902 1.00 73.88 504 TYR A O 1
ATOM 4040 N N . ALA A 1 505 ? 3.315 -21.678 5.480 1.00 74.69 505 ALA A N 1
ATOM 4041 C CA . ALA A 1 505 ? 2.257 -20.799 5.973 1.00 74.69 505 ALA A CA 1
ATOM 4042 C C . ALA A 1 505 ? 1.321 -21.476 7.000 1.00 74.69 505 ALA A C 1
ATOM 4044 O O . ALA A 1 505 ? 0.366 -20.847 7.463 1.00 74.69 505 ALA A O 1
ATOM 4045 N N . LEU A 1 506 ? 1.602 -22.723 7.411 1.00 78.94 506 LEU A N 1
ATOM 4046 C CA . LEU A 1 506 ? 0.771 -23.493 8.348 1.00 78.94 506 LEU A CA 1
ATOM 4047 C C . LEU A 1 506 ? 0.442 -22.739 9.654 1.00 78.94 506 LEU A C 1
ATOM 4049 O O . LEU A 1 506 ? -0.721 -22.781 10.053 1.00 78.94 506 LEU A O 1
ATOM 4053 N N . PRO A 1 507 ? 1.376 -22.013 10.313 1.00 80.06 507 PRO A N 1
ATOM 4054 C CA . PRO A 1 507 ? 1.046 -21.281 11.537 1.00 80.06 507 PRO A CA 1
ATOM 4055 C C . PRO A 1 507 ? -0.031 -20.213 11.321 1.00 80.06 507 PRO A C 1
ATOM 4057 O O . PRO A 1 507 ? -0.927 -20.062 12.150 1.00 80.06 507 PRO A O 1
ATOM 4060 N N . VAL A 1 508 ? 0.021 -19.504 10.188 1.00 75.81 508 VAL A N 1
ATOM 4061 C CA . VAL A 1 508 ? -0.973 -18.482 9.838 1.00 75.81 508 VAL A CA 1
ATOM 4062 C C . VAL A 1 508 ? -2.312 -19.148 9.550 1.00 75.81 508 VAL A C 1
ATOM 4064 O O . VAL A 1 508 ? -3.311 -18.761 10.147 1.00 75.81 508 VAL A O 1
ATOM 4067 N N . TYR A 1 509 ? -2.335 -20.205 8.733 1.00 77.88 509 TYR A N 1
ATOM 4068 C CA . TYR A 1 509 ? -3.569 -20.942 8.448 1.00 77.88 509 TYR A CA 1
ATOM 4069 C C . TYR A 1 509 ? -4.206 -21.541 9.699 1.00 77.88 509 TYR A C 1
ATOM 4071 O O . TYR A 1 509 ? -5.424 -21.489 9.844 1.00 77.88 509 TYR A O 1
ATOM 4079 N N . PHE A 1 510 ? -3.404 -22.071 10.623 1.00 82.62 510 PHE A N 1
ATOM 4080 C CA . PHE A 1 510 ? -3.897 -22.606 11.886 1.00 82.62 510 PHE A CA 1
ATOM 4081 C C . PHE A 1 510 ? -4.526 -21.511 12.751 1.00 82.62 510 PHE A C 1
ATOM 4083 O O . PHE A 1 510 ? -5.642 -21.687 13.237 1.00 82.62 510 PHE A O 1
ATOM 4090 N N . MET A 1 511 ? -3.855 -20.365 12.906 1.00 78.38 511 MET A N 1
ATOM 4091 C CA . MET A 1 511 ? -4.389 -19.229 13.665 1.00 78.38 511 MET A CA 1
ATOM 4092 C C . MET A 1 511 ? -5.673 -18.680 13.038 1.00 78.38 511 MET A C 1
ATOM 4094 O O . MET A 1 511 ? -6.656 -18.455 13.743 1.00 78.38 511 MET A O 1
ATOM 4098 N N . SER A 1 512 ? -5.688 -18.532 11.714 1.00 78.50 512 SER A N 1
ATOM 4099 C CA . SER A 1 512 ? -6.855 -18.149 10.924 1.00 78.50 512 SER A CA 1
ATOM 4100 C C . SER A 1 512 ? -8.021 -19.119 11.116 1.00 78.50 512 SER A C 1
ATOM 4102 O O . SER A 1 512 ? -9.121 -18.699 11.471 1.00 78.50 512 SER A O 1
ATOM 4104 N N . PHE A 1 513 ? -7.784 -20.422 10.950 1.00 81.94 513 PHE A N 1
ATOM 4105 C CA . PHE A 1 513 ? -8.799 -21.454 11.142 1.00 81.94 513 PHE A CA 1
ATOM 4106 C C . PHE A 1 513 ? -9.322 -21.463 12.576 1.00 81.94 513 PHE A C 1
ATOM 4108 O O . PHE A 1 513 ? -10.531 -21.493 12.786 1.00 81.94 513 PHE A O 1
ATOM 4115 N N . HIS A 1 514 ? -8.430 -21.393 13.566 1.00 80.75 514 HIS A N 1
ATOM 4116 C CA . HIS A 1 514 ? -8.808 -21.357 14.972 1.00 80.75 514 HIS A CA 1
ATOM 4117 C C . HIS A 1 514 ? -9.673 -20.131 15.287 1.00 80.75 514 HIS A C 1
ATOM 4119 O O . HIS A 1 514 ? -10.688 -20.274 15.963 1.00 80.75 514 HIS A O 1
ATOM 4125 N N . ALA A 1 515 ? -9.322 -18.948 14.772 1.00 74.50 515 ALA A N 1
ATOM 4126 C CA . ALA A 1 515 ? -10.114 -17.732 14.947 1.00 74.50 515 ALA A CA 1
ATOM 4127 C C . ALA A 1 515 ? -11.518 -17.871 14.335 1.00 74.50 515 ALA A C 1
ATOM 4129 O O . ALA A 1 515 ? -12.510 -17.588 15.007 1.00 74.50 515 ALA A O 1
ATOM 4130 N N . VAL A 1 516 ? -11.614 -18.361 13.094 1.00 76.56 516 VAL A N 1
ATOM 4131 C CA . VAL A 1 516 ? -12.899 -18.579 12.410 1.00 76.56 516 VAL A CA 1
ATOM 4132 C C . VAL A 1 516 ? -13.737 -19.632 13.136 1.00 76.56 516 VAL A C 1
ATOM 4134 O O . VAL A 1 516 ? -14.904 -19.398 13.440 1.00 76.56 516 VAL A O 1
ATOM 4137 N N . HIS A 1 517 ? -13.146 -20.782 13.462 1.00 79.69 517 HIS A N 1
ATOM 4138 C CA . HIS A 1 517 ? -13.824 -21.865 14.169 1.00 79.69 517 HIS A CA 1
ATOM 4139 C C . HIS A 1 517 ? -14.320 -21.412 15.546 1.00 79.69 517 HIS A C 1
ATOM 4141 O O . HIS A 1 517 ? -15.452 -21.712 15.924 1.00 79.69 517 HIS A O 1
ATOM 4147 N N . HIS A 1 518 ? -13.500 -20.669 16.292 1.00 73.56 518 HIS A N 1
ATOM 4148 C CA . HIS A 1 518 ? -13.871 -20.131 17.598 1.00 73.56 518 HIS A CA 1
ATOM 4149 C C . HIS A 1 518 ? -15.045 -19.152 17.495 1.00 73.56 518 HIS A C 1
ATOM 4151 O O . HIS A 1 518 ? -16.025 -19.317 18.220 1.00 73.56 518 HIS A O 1
ATOM 4157 N N . PHE A 1 519 ? -15.004 -18.219 16.539 1.00 70.69 519 PHE A N 1
ATOM 4158 C CA . PHE A 1 519 ? -16.110 -17.297 16.279 1.00 70.69 519 PHE A CA 1
ATOM 4159 C C . PHE A 1 519 ? -17.418 -18.029 15.946 1.00 70.69 519 PHE A C 1
ATOM 4161 O O . PHE A 1 519 ? -18.465 -17.709 16.506 1.00 70.69 519 PHE A O 1
ATOM 4168 N N . LEU A 1 520 ? -17.362 -19.052 15.086 1.00 74.94 520 LEU A N 1
ATOM 4169 C CA . LEU A 1 520 ? -18.538 -19.848 14.716 1.00 74.94 520 LEU A CA 1
ATOM 4170 C C . LEU A 1 520 ? -19.093 -20.672 15.892 1.00 74.94 520 LEU A C 1
ATOM 4172 O O . LEU A 1 520 ? -20.298 -20.896 15.972 1.00 74.94 520 LEU A O 1
ATOM 4176 N N . ARG A 1 521 ? -18.234 -21.132 16.811 1.00 74.31 521 ARG A N 1
ATOM 4177 C CA . ARG A 1 521 ? -18.626 -21.924 17.994 1.00 74.31 521 ARG A CA 1
ATOM 4178 C C . ARG A 1 521 ? -19.144 -21.080 19.153 1.00 74.31 521 ARG A C 1
ATOM 4180 O O . ARG A 1 521 ? -19.919 -21.580 19.969 1.00 74.31 521 ARG A O 1
ATOM 4187 N N . HIS A 1 522 ? -18.695 -19.836 19.254 1.00 64.62 522 HIS A N 1
ATOM 4188 C CA . HIS A 1 522 ? -19.050 -18.918 20.327 1.00 64.62 522 HIS A CA 1
ATOM 4189 C C . HIS A 1 522 ? -19.526 -17.585 19.752 1.00 64.62 522 HIS A C 1
ATOM 4191 O O . HIS A 1 522 ? -18.845 -16.575 19.936 1.00 64.62 522 HIS A O 1
ATOM 4197 N N . PRO A 1 523 ? -20.695 -17.556 19.086 1.00 58.44 523 PRO A N 1
ATOM 4198 C CA . PRO A 1 523 ? -21.285 -16.304 18.650 1.00 58.44 523 PRO A CA 1
ATOM 4199 C C . PRO A 1 523 ? -21.590 -15.447 19.886 1.00 58.44 523 PRO A C 1
ATOM 4201 O O . PRO A 1 523 ? -22.561 -15.678 20.605 1.00 58.44 523 PRO A O 1
ATOM 4204 N N . THR A 1 524 ? -20.725 -14.479 20.184 1.00 51.62 524 THR A N 1
ATOM 4205 C CA . THR A 1 524 ? -20.954 -13.482 21.231 1.00 51.62 524 THR A CA 1
ATOM 4206 C C . THR A 1 524 ? -21.886 -12.422 20.672 1.00 51.62 524 THR A C 1
ATOM 4208 O O . THR A 1 524 ? -21.457 -11.319 20.343 1.00 51.62 524 THR A O 1
ATOM 4211 N N . PHE A 1 525 ? -23.159 -12.766 20.514 1.00 52.56 525 PHE A N 1
ATOM 4212 C CA . PHE A 1 525 ? -24.180 -11.744 20.394 1.00 52.56 525 PHE A CA 1
ATOM 4213 C C . PHE A 1 525 ? -24.642 -11.397 21.810 1.00 52.56 525 PHE A C 1
ATOM 4215 O O . PHE A 1 525 ? -25.185 -12.235 22.531 1.00 52.56 525 PHE A O 1
ATOM 4222 N N . THR A 1 526 ? -24.314 -10.195 22.269 1.00 41.50 526 THR A N 1
ATOM 4223 C CA . THR A 1 526 ? -24.739 -9.690 23.575 1.00 41.50 526 THR A CA 1
ATOM 4224 C C . THR A 1 526 ? -26.247 -9.436 23.564 1.00 41.50 526 THR A C 1
ATOM 4226 O O . THR A 1 526 ? -26.713 -8.653 22.747 1.00 41.50 526 THR A O 1
ATOM 4229 N N . GLY A 1 527 ? -26.978 -10.085 24.481 1.00 36.59 527 GLY A N 1
ATOM 4230 C CA . GLY A 1 527 ? -28.333 -9.724 24.928 1.00 36.59 527 GLY A CA 1
ATOM 4231 C C . GLY A 1 527 ? -29.436 -9.727 23.864 1.00 36.59 527 GLY A C 1
ATOM 4232 O O . GLY A 1 527 ? -29.639 -8.730 23.187 1.00 36.59 527 GLY A O 1
ATOM 4233 N N . GLY A 1 528 ? -30.194 -10.825 23.746 1.00 35.22 528 GLY A N 1
ATOM 4234 C CA . GLY A 1 528 ? -31.468 -10.889 23.000 1.00 35.22 528 GLY A CA 1
ATOM 4235 C C . GLY A 1 528 ? -31.399 -10.708 21.475 1.00 35.22 528 GLY A C 1
ATOM 4236 O O . GLY A 1 528 ? -32.378 -10.967 20.784 1.00 35.22 528 GLY A O 1
ATOM 4237 N N . GLN A 1 529 ? -30.251 -10.312 20.935 1.00 42.78 529 GLN A N 1
ATOM 4238 C CA . GLN A 1 529 ? -30.024 -10.095 19.515 1.00 42.78 529 GLN A CA 1
ATOM 4239 C C . GLN A 1 529 ? -29.369 -11.334 18.902 1.00 42.78 529 GLN A C 1
ATOM 4241 O O . GLN A 1 529 ? -28.168 -11.518 19.016 1.00 42.78 529 GLN A O 1
ATOM 4246 N N . ALA A 1 530 ? -30.111 -12.197 18.222 1.00 41.22 530 ALA A N 1
ATOM 4247 C CA . ALA A 1 530 ? -29.512 -13.079 17.220 1.00 41.22 530 ALA A CA 1
ATOM 4248 C C . ALA A 1 530 ? -30.529 -13.347 16.101 1.00 41.22 530 ALA A C 1
ATOM 4250 O O . ALA A 1 530 ? -31.714 -13.446 16.417 1.00 41.22 530 ALA A O 1
ATOM 4251 N N . PRO A 1 531 ? -30.110 -13.541 14.831 1.00 47.31 531 PRO A N 1
ATOM 4252 C CA . PRO A 1 531 ? -28.737 -13.572 14.314 1.00 47.31 531 PRO A CA 1
ATOM 4253 C C . PRO A 1 531 ? -28.557 -12.700 13.059 1.00 47.31 531 PRO A C 1
ATOM 4255 O O . PRO A 1 531 ? -29.213 -12.940 12.056 1.00 47.31 531 PRO A O 1
ATOM 4258 N N . PHE A 1 532 ? -27.570 -11.805 13.002 1.00 53.06 532 PHE A N 1
ATOM 4259 C CA . PHE A 1 532 ? -27.065 -11.392 11.686 1.00 53.06 532 PHE A CA 1
ATOM 4260 C C . PHE A 1 532 ? -25.541 -11.342 11.676 1.00 53.06 532 PHE A C 1
ATOM 4262 O O . PHE A 1 532 ? -24.904 -10.356 12.035 1.00 53.06 532 PHE A O 1
ATOM 4269 N N . PHE A 1 533 ? -24.966 -12.444 11.189 1.00 50.56 533 PHE A N 1
ATOM 4270 C CA . PHE A 1 533 ? -23.564 -12.587 10.782 1.00 50.56 533 PHE A CA 1
ATOM 4271 C C . PHE A 1 533 ? -23.069 -11.389 9.950 1.00 50.56 533 PHE A C 1
ATOM 4273 O O . PHE A 1 533 ? -21.925 -10.972 10.104 1.00 50.56 533 PHE A O 1
ATOM 4280 N N . LEU A 1 534 ? -23.963 -10.789 9.150 1.00 51.16 534 LEU A N 1
ATOM 4281 C CA . LEU A 1 534 ? -23.713 -9.631 8.283 1.00 51.16 534 LEU A CA 1
ATOM 4282 C C . LEU A 1 534 ? -23.262 -8.354 9.011 1.00 51.16 534 LEU A C 1
ATOM 4284 O O . LEU A 1 534 ? -22.582 -7.534 8.403 1.00 51.16 534 LEU A O 1
ATOM 4288 N N . PHE A 1 535 ? -23.593 -8.191 10.295 1.00 54.78 535 PHE A N 1
ATOM 4289 C CA . PHE A 1 535 ? -23.257 -6.984 11.064 1.00 54.78 535 PHE A CA 1
ATOM 4290 C C . PHE A 1 535 ? -22.109 -7.186 12.059 1.00 54.78 535 PHE A C 1
ATOM 4292 O O . PHE A 1 535 ? -21.734 -6.250 12.771 1.00 54.78 535 PHE A O 1
ATOM 4299 N N . SER A 1 536 ? -21.516 -8.384 12.103 1.00 61.03 536 SER A N 1
ATOM 4300 C CA . SER A 1 536 ? -20.351 -8.632 12.947 1.00 61.03 536 SER A CA 1
ATOM 4301 C C . SER A 1 536 ? -19.112 -7.931 12.370 1.00 61.03 536 SER A C 1
ATOM 4303 O O . SER A 1 536 ? -18.815 -8.129 11.189 1.00 61.03 536 SER A O 1
ATOM 4305 N N . PRO A 1 537 ? -18.320 -7.195 13.178 1.00 59.19 537 PRO A N 1
ATOM 4306 C CA . PRO A 1 537 ? -16.999 -6.712 12.756 1.00 59.19 537 PRO A CA 1
ATOM 4307 C C . PRO A 1 537 ? -16.109 -7.847 12.238 1.00 59.19 537 PRO A C 1
ATOM 4309 O O . PRO A 1 537 ? -15.287 -7.641 11.354 1.00 59.19 537 PRO A O 1
ATOM 4312 N N . PHE A 1 538 ? -16.316 -9.065 12.743 1.00 67.25 538 PHE A N 1
ATOM 4313 C CA . PHE A 1 538 ? -15.548 -10.238 12.354 1.00 67.25 538 PHE A CA 1
ATOM 4314 C C . PHE A 1 538 ? -15.844 -10.709 10.922 1.00 67.25 538 PHE A C 1
ATOM 4316 O O . PHE A 1 538 ? -14.993 -11.347 10.313 1.00 67.25 538 PHE A O 1
ATOM 4323 N N . LEU A 1 539 ? -17.008 -10.382 10.342 1.00 68.31 539 LEU A N 1
ATOM 4324 C CA . LEU A 1 539 ? -17.330 -10.794 8.973 1.00 68.31 539 LEU A CA 1
ATOM 4325 C C . LEU A 1 539 ? -16.403 -10.146 7.943 1.00 68.31 539 LEU A C 1
ATOM 4327 O O . LEU A 1 539 ? -15.923 -10.832 7.045 1.00 68.31 539 LEU A O 1
ATOM 4331 N N . GLY A 1 540 ? -16.156 -8.839 8.074 1.00 66.69 540 GLY A N 1
ATOM 4332 C CA . GLY A 1 540 ? -15.255 -8.120 7.171 1.00 66.69 540 GLY A CA 1
ATOM 4333 C C . GLY A 1 540 ? -13.868 -8.752 7.160 1.00 66.69 540 GLY A C 1
ATOM 4334 O O . GLY A 1 540 ? -13.330 -9.028 6.092 1.00 66.69 540 GLY A O 1
ATOM 4335 N N . GLU A 1 541 ? -13.359 -9.093 8.342 1.00 72.06 541 GLU A N 1
ATOM 4336 C CA . GLU A 1 541 ? -12.063 -9.751 8.511 1.00 72.06 541 GLU A CA 1
ATOM 4337 C C . GLU A 1 541 ? -12.038 -11.166 7.916 1.00 72.06 541 GLU A C 1
ATOM 4339 O O . GLU A 1 541 ? -11.093 -11.526 7.216 1.00 72.06 541 GLU A O 1
ATOM 4344 N N . VAL A 1 542 ? -13.089 -11.967 8.129 1.00 72.81 542 VAL A N 1
ATOM 4345 C CA . VAL A 1 542 ? -13.200 -13.330 7.574 1.00 72.81 542 VAL A CA 1
ATOM 4346 C C . VAL A 1 542 ? -13.297 -13.306 6.054 1.00 72.81 542 VAL A C 1
ATOM 4348 O O . VAL A 1 542 ? -12.644 -14.111 5.394 1.00 72.81 542 VAL A O 1
ATOM 4351 N N . LEU A 1 543 ? -14.098 -12.400 5.486 1.00 73.62 543 LEU A N 1
ATOM 4352 C CA . LEU A 1 543 ? -14.230 -12.250 4.037 1.00 73.62 543 LEU A CA 1
ATOM 4353 C C . LEU A 1 543 ? -12.913 -11.786 3.421 1.00 73.62 543 LEU A C 1
ATOM 4355 O O . LEU A 1 543 ? -12.468 -12.356 2.428 1.00 73.62 543 LEU A O 1
ATOM 4359 N N . HIS A 1 544 ? -12.271 -10.791 4.031 1.00 73.12 544 HIS A N 1
ATOM 4360 C CA . HIS A 1 544 ? -10.993 -10.266 3.572 1.00 73.12 544 HIS A CA 1
ATOM 4361 C C . HIS A 1 544 ? -9.897 -11.345 3.601 1.00 73.12 544 HIS A C 1
ATOM 4363 O O . HIS A 1 544 ? -9.217 -11.574 2.600 1.00 73.12 544 HIS A O 1
ATOM 4369 N N . LEU A 1 545 ? -9.791 -12.084 4.709 1.00 73.88 545 LEU A N 1
ATOM 4370 C CA . LEU A 1 545 ? -8.883 -13.221 4.850 1.00 73.88 545 LEU A CA 1
ATOM 4371 C C . LEU A 1 545 ? -9.213 -14.352 3.867 1.00 73.88 545 LEU A C 1
ATOM 4373 O O . LEU A 1 545 ? -8.312 -14.908 3.246 1.00 73.88 545 LEU A O 1
ATOM 4377 N N . GLY A 1 546 ? -10.496 -14.669 3.695 1.00 70.44 546 GLY A N 1
ATOM 4378 C CA . GLY A 1 546 ? -10.963 -15.680 2.753 1.00 70.44 546 GLY A CA 1
ATOM 4379 C C . GLY A 1 546 ? -10.529 -15.359 1.328 1.00 70.44 546 GLY A C 1
ATOM 4380 O O . GLY A 1 546 ? -9.936 -16.207 0.671 1.00 70.44 546 GLY A O 1
ATOM 4381 N N . VAL A 1 547 ? -10.737 -14.122 0.869 1.00 72.06 547 VAL A N 1
ATOM 4382 C CA . VAL A 1 547 ? -10.300 -13.688 -0.467 1.00 72.06 547 VAL A CA 1
ATOM 4383 C C . VAL A 1 547 ? -8.782 -13.789 -0.621 1.00 72.06 547 VAL A C 1
ATOM 4385 O O . VAL A 1 547 ? -8.317 -14.306 -1.635 1.00 72.06 547 VAL A O 1
ATOM 4388 N N . LEU A 1 548 ? -8.009 -13.373 0.387 1.00 68.62 548 LEU A N 1
ATOM 4389 C CA . LEU A 1 548 ? -6.548 -13.497 0.366 1.00 68.62 548 LEU A CA 1
ATOM 439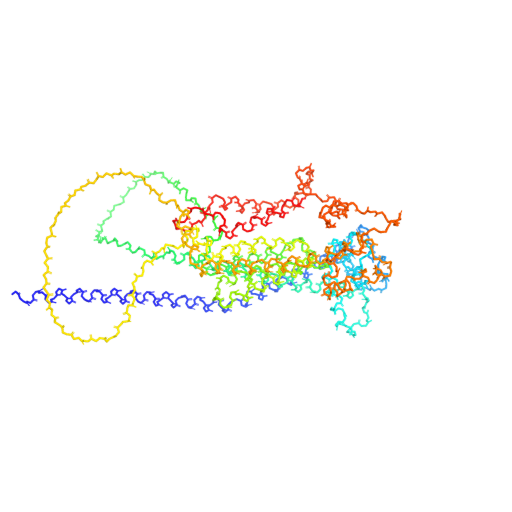0 C C . LEU A 1 548 ? -6.088 -14.958 0.267 1.00 68.62 548 LEU A C 1
ATOM 4392 O O . LEU A 1 548 ? -5.168 -15.255 -0.490 1.00 68.62 548 LEU A O 1
ATOM 4396 N N . CYS A 1 549 ? -6.745 -15.881 0.973 1.00 66.62 549 CYS A N 1
ATOM 4397 C CA . CYS A 1 549 ? -6.405 -17.303 0.931 1.00 66.62 549 CYS A CA 1
ATOM 4398 C C . CYS A 1 549 ? -6.740 -17.986 -0.408 1.00 66.62 549 CYS A C 1
ATOM 4400 O O . CYS A 1 549 ? -6.157 -19.021 -0.710 1.00 66.62 549 CYS A O 1
ATOM 4402 N N . LEU A 1 550 ? -7.658 -17.438 -1.214 1.00 62.19 550 LEU A N 1
ATOM 4403 C CA . LEU A 1 550 ? -8.068 -18.033 -2.498 1.00 62.19 550 LEU A CA 1
ATOM 4404 C C . LEU A 1 550 ? -7.109 -17.717 -3.664 1.00 62.19 550 LEU A C 1
ATOM 4406 O O . LEU A 1 550 ? -7.188 -18.364 -4.713 1.00 62.19 550 LEU A O 1
ATOM 4410 N N . TYR A 1 551 ? -6.228 -16.727 -3.483 1.00 54.00 551 TYR A N 1
ATOM 4411 C CA . TYR A 1 551 ? -5.219 -16.288 -4.458 1.00 54.00 551 TYR A CA 1
ATOM 4412 C C . TYR A 1 551 ? -3.790 -16.774 -4.129 1.00 54.00 551 TYR A C 1
ATOM 4414 O O . TYR A 1 551 ? -2.835 -16.335 -4.773 1.00 54.00 551 TYR A O 1
ATOM 4422 N N . LEU A 1 552 ? -3.659 -17.684 -3.154 1.00 48.16 552 LEU A N 1
ATOM 4423 C CA . LEU A 1 552 ? -2.449 -18.462 -2.844 1.00 48.16 552 LEU A CA 1
ATOM 4424 C C . LEU A 1 552 ? -2.454 -19.785 -3.630 1.00 48.16 552 LEU A C 1
ATOM 4426 O O . LEU A 1 552 ? -1.358 -20.211 -4.061 1.00 48.16 552 LEU A O 1
#

InterPro domains:
  IPR007315 GPI mannosyltransferase 2 [PF04188] (92-174)
  IPR007315 GPI mannosyltransferase 2 [PF04188] (398-524)
  IPR007315 GPI mannosyltransferase 2 [PTHR12468] (48-523)

Organism: Plasmodium cynomolgi (strain B) (NCBI:txid1120755)

Mean predicted aligned error: 15.32 Å

Secondary structure (DSSP, 8-state):
--STTHHHHHHHHHHHHHHHHHHHHHHHHHHHHHHHHHHHHHHHHHHHHHHHHHHHHHHHHHHHHHHHHHHHHS--S--THHHH---TT-TTHHHHGGGG-THHHHHHHHHHTTSB--SGGGGGS-SHHHHHHHHHHHHTTTT-TTS-HHHHHHHHHHHHHHHHHHHHHHHHHHHHHHHHHHHHHHHHTT------------------------------------TTTT--SHHHHHHHHHHHHHHHHT-GGGGGGSSSSSHHHHHHHHHHHHHHHHHHHHS-HHHHHHHHHHHHHHHHHHHHH-GGGGGGHHHHHHHHHHH-HHHHHHTT---------------------------------------PPPHHHHHHHHTTSHHHHHHHHHHHHHHHHHHHHHHHHHHHHHHHHHHHHT--SS-HHHHHHHTBHHHHHHHHHH-HHHHHT-TTSS----TTS---TTTTSSS--HHHHHHHHHH---TTHHHHS--GGGGGGHHHHHHHHHHHHHHHHS----SS----GGG-HHHHHHHHHHHHHHT-

Sequence (552 aa):
MRDEGRAVQEGEEHDQQGEQQGEQQEEAEAKAEAEAEAAKTKLNLPADVLTVAATALIVRALTAGYTIIWSKLINSYKSSNDLLCDEERCTLWNYLKCFSSWDGEYFLRLSLNETEYLYEQNHAFFPALPLVVGYLKRLLKGGFPNVSACSMYVLIAIIANIFLFVLSAIGLYLFVFTTSLSVRATHMGASSPEVSFKGERSENGAKSERSEKGAKGERSAKKKANYTHNAKSVKDCRRLSFMAALLFTFNIGNIHMSSFYSEGFFSCLSIWGFTFLQWSVNVNKGSSAFFELLAVVSFSVASFFRSNGILFLIPLFVHCLRTCAFCVHCAGVVSLGREPHRRTDGAQLLSHPSEGEQLLSHSSDGAQLLSHPSDGAQLLSLFSEKRVFLKFALHWGKALLEAALVVLPLLTFQAYAYYLYCVEGYDNPWREKHKKFHNFFLSFWANPLEYANGSRYTHRQDQLMIRRPWCEKTIPFIYNYIQDKYWDVKFLKFLRSPSGNVLYALPVYFMSFHAVHHFLRHPTFTGGQAPFFLFSPFLGEVLHLGVLCLYL